Protein AF-A0A970C6T1-F1 (afdb_monomer)

Foldseek 3Di:
DDPPPDDQLADDPDPPQDCLVVLVCLLVVPALQSVCCLPPQQDPVLNVLSPPDDPPPPCVVVNSVSVRVSLSSQLQDFDPDDCVRCVVFPQDPVLVVVVVVDDSPDGCNNNSSSSVCSVCVPRDDDDDCLVVCQVVLVVLLVLLLDPPRDPVSVLVSLVVVLVVCLVVLLVLLQVVCCVVPVPDDSPHVLSVVLSVQLCCQQRDPPRVVVLSVPDDPPPDGVVVSVSVVSNVSSVVSSVVVVVQVVNDPPPPPPPPDDDDDDDDDDDDDDDDDDDPDDDDDPPPPDDDDPPLRLVLVLLVPDPDVLLSLLVQQFQLPSCQLVVCSHDPVNQVLLVVPDHSVRSNVVSVVVVVVLCCLPVPVLVVLVVQLVVLVVQLVVLCVVLVNSPPDPVVVVVLVVPQDPDLVVLVVVLVVDDPPDSVNSSSSNSSSVVSNVVSVVSSVVSVVVNCCVVVPSPPSGDDLVRSCSSNVHDSVVSVVSNVSSVVSSVVVVSVVVVVVVVCVVVVD

Sequence (505 aa):
MVRLNRTPTTFSLDPLMDVVPIARKLQSRGDAVSAYLHNKRLLPTTQVALSKWRDTGSGLGALSVSLVNALNEVICGPCIHQPSIFRDVALRPETRRLLERTDPQGPCDRLNRLLLEDAYPTELPREQLEVVTYVRDYERLREYLHPEVGDERRNEIRGAFWEQYRGAVADKLLAMFRNRFPDVSPDDPRIEVAAGWVQDRLFVEPRFGETVKKYTTEGKTFAGFIEYLLIGRCCDAVDEFASEPEICPIEVVSTSSRPSHNTGEAEVEGVEPEDLQAEPESSGEDAPESAAELLRLCLSNLRYPEERAVVELRYRAYVNPSLGLISEWTLDRVAHSASRAQLQEQYDADQQALRTLQEQEIPILETERQQAYACREAKQDALGIQGWSCRRISRLREFLPATIQEAEAELENAATTSKRRQELEFQIACIRYQKARNRLQVAREQLERYKQARFPWVRTQEEIASLLRMDQVTVSNRLKKALTAMRAWRVVETYRQAQNRLSGE

Radius of gyration: 32.31 Å; Cα contacts (8 Å, |Δi|>4): 379; chains: 1; bounding box: 67×76×92 Å

Nearest PDB structures (foldseek):
  5i6j-assembly1_A-2  TM=3.362E-01  e=3.568E+00  Homo sapiens
  7p3r-assembly1_C  TM=1.862E-01  e=2.656E+00  Vibrio cholerae O1 biovar El Tor str. N16961
  7a0g-assembly1_DDD  TM=1.939E-01  e=4.595E+00  Serratia marcescens
  6grj-assembly1_B  TM=2.083E-01  e=8.649E+00  Aeromonas hydrophila
  7p3r-assembly1_D  TM=1.321E-01  e=3.280E+00  Vibrio cholerae O1 biovar El Tor str. N16961

pLDDT: mean 77.84, std 18.25, range [23.84, 97.38]

Secondary structure (DSSP, 8-state):
-----PPP-S----TT--HHHHHHHHHHT-SHHHHHIIIIIS-HHHHHHHHH--SSSTTHHHHHHHHHHHHHHHHHSS----TTTSTTS---HHHHHHHHH--TTS--HHHHHHHHHHH-TTTS----THHHHHHHHHHHHHHHH-TT--HHHHHHHHHHHHHHHHHHHHHHHHHHHHHH-TT--TT-HHHHHHHHHHHHHHSSTTHHHHHHHH---SS--HHHHHHHHHHHHHHHHHHHHHH-TTS---------------------------------------S---HHHHHHHHHHT-SSHHHHHHHHHHBGGG--GGGT-S-HHHHHHHTTT--HHHHHHHHHHHHHHHHIIIIIIHHHHHHHHHHHHHHHHHHHHHTT-TT--HHHHHHHHHT--SSHHHHHHHHHHS-TT-HHHHHHHHHHHHHHHHHHHHHHHHHHHHHHHHHH-S-SSB--HHHHHHHHT--HHHHHHHHHHHHHHHHHHHHHHHHHHHHHHHHT-

Solvent-accessible surface area (backbone atoms only — not comparable to full-atom values): 29317 Å² total; per-residue (Å²): 135,81,82,75,83,72,76,76,74,50,70,70,95,44,97,84,56,55,55,63,63,46,50,52,45,43,61,67,35,84,46,59,51,31,38,44,40,48,76,75,57,46,50,69,68,46,50,53,46,50,71,70,58,55,98,78,70,69,66,48,71,64,45,46,56,43,47,43,52,36,53,31,50,46,18,72,34,71,58,72,87,41,75,87,46,49,65,88,42,74,70,48,74,66,50,51,57,47,57,76,69,53,58,78,89,48,93,22,29,66,58,31,37,48,53,50,28,43,70,30,66,90,41,38,83,70,80,70,67,64,61,64,52,38,55,53,51,51,52,50,52,52,50,57,68,35,88,87,57,50,69,70,60,41,50,52,54,41,50,54,50,46,68,71,43,47,63,64,46,44,55,51,33,47,55,54,44,30,77,76,40,78,84,62,54,94,84,38,67,65,44,58,54,39,42,51,52,41,41,63,64,50,63,30,86,71,44,30,61,52,52,58,70,66,61,66,82,80,83,60,49,65,64,62,53,48,52,57,52,48,52,57,40,40,50,54,36,52,52,50,57,76,70,38,72,85,82,55,80,73,76,74,77,74,86,81,77,84,81,88,77,87,85,83,92,77,93,80,84,90,79,83,95,79,81,90,69,80,79,78,83,76,84,72,87,83,77,71,81,50,75,67,55,56,46,52,55,41,48,70,69,46,92,43,71,66,26,34,34,46,47,50,54,26,39,43,78,80,35,51,59,88,77,63,63,52,50,69,71,43,49,63,52,22,50,85,71,45,46,71,66,55,59,37,52,54,48,53,52,53,53,47,53,51,47,45,44,65,73,46,51,47,57,51,32,50,50,51,26,52,53,27,44,54,51,27,48,55,38,38,57,76,68,67,42,90,84,61,55,70,70,58,57,46,52,57,57,73,68,51,59,99,41,68,67,56,41,50,57,51,41,72,74,35,57,91,88,37,70,67,31,54,52,40,54,28,46,48,26,48,52,51,23,51,52,30,47,51,52,38,47,52,53,49,52,50,51,43,33,62,68,69,34,86,52,73,46,24,50,50,56,60,56,45,11,61,39,64,76,47,54,47,68,58,43,52,53,32,39,53,50,36,54,51,52,38,51,54,48,51,55,52,49,54,48,49,55,52,49,39,63,74,68,75,106

Mean predicted aligned error: 19.73 Å

Structure (mmCIF, N/CA/C/O backbone):
data_AF-A0A970C6T1-F1
#
_entry.id   AF-A0A970C6T1-F1
#
loop_
_atom_site.group_PDB
_atom_site.id
_atom_site.type_symbol
_atom_site.label_atom_id
_atom_site.label_alt_id
_atom_site.label_comp_id
_atom_site.label_asym_id
_atom_site.label_entity_id
_atom_site.label_seq_id
_atom_site.pdbx_PDB_ins_code
_atom_site.Cartn_x
_atom_site.Cartn_y
_atom_site.Cartn_z
_atom_site.occupancy
_atom_site.B_iso_or_equiv
_atom_site.auth_seq_id
_atom_site.auth_comp_id
_atom_site.auth_asym_id
_atom_site.auth_atom_id
_atom_site.pdbx_PDB_model_num
ATOM 1 N N . MET A 1 1 ? -5.453 25.746 -17.548 1.00 28.97 1 MET A N 1
ATOM 2 C CA . MET A 1 1 ? -5.285 24.681 -18.563 1.00 28.97 1 MET A CA 1
ATOM 3 C C . MET A 1 1 ? -4.251 23.688 -18.041 1.00 28.97 1 MET A C 1
ATOM 5 O O . MET A 1 1 ? -3.061 23.855 -18.263 1.00 28.97 1 MET A O 1
ATOM 9 N N . VAL A 1 2 ? -4.691 22.719 -17.238 1.00 23.84 2 VAL A N 1
ATOM 10 C CA . VAL A 1 2 ? -3.815 21.666 -16.704 1.00 23.84 2 VAL A CA 1
ATOM 11 C C . VAL A 1 2 ? -3.689 20.602 -17.790 1.00 23.84 2 VAL A C 1
ATOM 13 O O . VAL A 1 2 ? -4.701 20.080 -18.255 1.00 23.84 2 VAL A O 1
ATOM 16 N N . ARG A 1 3 ? -2.464 20.324 -18.249 1.00 24.62 3 ARG A N 1
ATOM 17 C CA . ARG A 1 3 ? -2.196 19.193 -19.142 1.00 24.62 3 ARG A CA 1
ATOM 18 C C . ARG A 1 3 ? -2.484 17.917 -18.352 1.00 24.62 3 ARG A C 1
ATOM 20 O O . ARG A 1 3 ? -1.736 17.582 -17.442 1.00 24.62 3 ARG A O 1
ATOM 27 N N . LEU A 1 4 ? -3.593 17.253 -18.671 1.00 28.75 4 LEU A N 1
ATOM 28 C CA . LEU A 1 4 ? -3.896 15.915 -18.173 1.00 28.75 4 LEU A CA 1
ATOM 29 C C . LEU A 1 4 ? -2.742 14.995 -18.589 1.00 28.75 4 LEU A C 1
ATOM 31 O O . LEU A 1 4 ? -2.447 14.879 -19.781 1.00 28.75 4 LEU A O 1
ATOM 35 N N . ASN A 1 5 ? -2.083 14.368 -17.617 1.00 26.81 5 ASN A N 1
ATOM 36 C CA . ASN A 1 5 ? -1.165 13.265 -17.874 1.00 26.81 5 ASN A CA 1
ATOM 37 C C . ASN A 1 5 ? -1.981 12.119 -18.487 1.00 26.81 5 ASN A C 1
ATOM 39 O O . ASN A 1 5 ? -2.594 11.336 -17.768 1.00 26.81 5 ASN A O 1
ATOM 43 N N . ARG A 1 6 ? -2.031 12.053 -19.823 1.00 37.84 6 ARG A N 1
ATOM 44 C CA . ARG A 1 6 ? -2.511 10.874 -20.549 1.00 37.84 6 ARG A CA 1
ATOM 45 C C . ARG A 1 6 ? -1.595 9.711 -20.163 1.00 37.84 6 ARG A C 1
ATOM 47 O O . ARG A 1 6 ? -0.381 9.815 -20.344 1.00 37.84 6 ARG A O 1
ATOM 54 N N . THR A 1 7 ? -2.143 8.626 -19.621 1.00 45.03 7 THR A N 1
ATOM 55 C CA . THR A 1 7 ? -1.422 7.348 -19.594 1.00 45.03 7 THR A CA 1
ATOM 56 C C . THR A 1 7 ? -1.056 6.977 -21.035 1.00 45.03 7 THR A C 1
ATOM 58 O O . THR A 1 7 ? -1.815 7.295 -21.956 1.00 45.03 7 THR A O 1
ATOM 61 N N . PRO A 1 8 ? 0.123 6.388 -21.280 1.00 51.81 8 PRO A N 1
ATOM 62 C CA . PRO A 1 8 ? 0.581 6.168 -22.641 1.00 51.81 8 PRO A CA 1
ATOM 63 C C . PRO A 1 8 ? -0.327 5.149 -23.342 1.00 51.81 8 PRO A C 1
ATOM 65 O O . PRO A 1 8 ? -0.350 3.986 -22.965 1.00 51.81 8 PRO A O 1
ATOM 68 N N . THR A 1 9 ? -1.013 5.562 -24.412 1.00 65.00 9 THR A N 1
ATOM 69 C CA . THR A 1 9 ? -1.684 4.667 -25.380 1.00 65.00 9 THR A CA 1
ATOM 70 C C . THR A 1 9 ? -0.694 3.782 -26.148 1.00 65.00 9 THR A C 1
ATOM 72 O O . THR A 1 9 ? -1.090 2.966 -26.973 1.00 65.00 9 THR A O 1
ATOM 75 N N . THR A 1 10 ? 0.603 3.934 -25.878 1.00 75.62 10 THR A N 1
ATOM 76 C CA . THR A 1 10 ? 1.727 3.340 -26.592 1.00 75.62 10 THR A CA 1
ATOM 77 C C . THR A 1 10 ? 2.222 2.060 -25.915 1.00 75.62 10 THR A C 1
ATOM 79 O O . THR A 1 10 ? 2.231 1.929 -24.694 1.00 75.62 10 THR A O 1
ATOM 82 N N . PHE A 1 11 ? 2.650 1.090 -26.720 1.00 78.00 11 PHE A N 1
ATOM 83 C CA . PHE A 1 11 ? 3.436 -0.054 -26.276 1.00 78.00 11 PHE A CA 1
ATOM 84 C C . PHE A 1 11 ? 4.785 0.406 -25.713 1.00 78.00 11 PHE A C 1
ATOM 86 O O . PHE A 1 11 ? 5.444 1.291 -26.265 1.00 78.00 11 PHE A O 1
ATOM 93 N N . SER A 1 12 ? 5.223 -0.238 -24.638 1.00 72.81 12 SER A N 1
ATOM 94 C CA . SER A 1 12 ? 6.595 -0.167 -24.143 1.00 72.81 12 SER A CA 1
ATOM 95 C C . SER A 1 12 ? 7.295 -1.501 -24.407 1.00 72.81 12 SER A C 1
ATOM 97 O O . SER A 1 12 ? 6.645 -2.525 -24.602 1.00 72.81 12 SER A O 1
ATOM 99 N N . LEU A 1 13 ? 8.630 -1.501 -24.398 1.00 62.53 13 LEU A N 1
ATOM 100 C CA . LEU A 1 13 ? 9.453 -2.720 -24.423 1.00 62.53 13 LEU A CA 1
ATOM 101 C C . LEU A 1 13 ? 9.416 -3.434 -23.060 1.00 62.53 13 LEU A C 1
ATOM 103 O O . LEU A 1 13 ? 10.451 -3.647 -22.429 1.00 62.53 13 LEU A O 1
ATOM 107 N N . ASP A 1 14 ? 8.216 -3.706 -22.560 1.00 53.69 14 ASP A N 1
ATOM 108 C CA . ASP A 1 14 ? 7.999 -4.429 -21.313 1.00 53.69 14 ASP A CA 1
ATOM 109 C C . ASP A 1 14 ? 8.624 -5.838 -21.411 1.00 53.69 14 ASP A C 1
ATOM 111 O O . ASP A 1 14 ? 8.485 -6.473 -22.459 1.00 53.69 14 ASP A O 1
ATOM 115 N N . PRO A 1 15 ? 9.290 -6.365 -20.363 1.00 41.44 15 PRO A N 1
ATOM 116 C CA . PRO A 1 15 ? 9.735 -7.763 -20.316 1.00 41.44 15 PRO A CA 1
ATOM 117 C C . PRO A 1 15 ? 8.623 -8.808 -20.542 1.00 41.44 15 PRO A C 1
ATOM 119 O O . PRO A 1 15 ? 8.944 -9.968 -20.784 1.00 41.44 15 PRO A O 1
ATOM 122 N N . LEU A 1 16 ? 7.343 -8.427 -20.483 1.00 43.28 16 LEU A N 1
ATOM 123 C CA . LEU A 1 16 ? 6.201 -9.287 -20.815 1.00 43.28 16 LEU A CA 1
ATOM 124 C C . LEU A 1 16 ? 5.776 -9.234 -22.298 1.00 43.28 16 LEU A C 1
ATOM 126 O O . LEU A 1 16 ? 4.942 -10.037 -22.716 1.00 43.28 16 LEU A O 1
ATOM 130 N N . MET A 1 17 ? 6.301 -8.297 -23.096 1.00 61.94 17 MET A N 1
ATOM 131 C CA . MET A 1 17 ? 5.952 -8.154 -24.514 1.00 61.94 17 MET A CA 1
ATOM 132 C C . MET A 1 17 ? 6.876 -9.014 -25.386 1.00 61.94 17 MET A C 1
ATOM 134 O O . MET A 1 17 ? 7.984 -8.601 -25.736 1.00 61.94 17 MET A O 1
ATOM 138 N N . ASP A 1 18 ? 6.410 -10.202 -25.776 1.00 71.69 18 ASP A N 1
ATOM 139 C CA . ASP A 1 18 ? 7.122 -11.043 -26.741 1.00 71.69 18 ASP A CA 1
ATOM 140 C C . ASP A 1 18 ? 6.928 -10.512 -28.173 1.00 71.69 18 ASP A C 1
ATOM 142 O O . ASP A 1 18 ? 5.854 -10.592 -28.770 1.00 71.69 18 ASP A O 1
ATOM 146 N N . VAL A 1 19 ? 7.993 -9.942 -28.737 1.00 79.56 19 VAL A N 1
ATOM 147 C CA . VAL A 1 19 ? 7.985 -9.357 -30.086 1.00 79.56 19 VAL A CA 1
ATOM 148 C C . VAL A 1 19 ? 8.113 -10.395 -31.204 1.00 79.56 19 VAL A C 1
ATOM 150 O O . VAL A 1 19 ? 7.857 -10.070 -32.366 1.00 79.56 19 VAL A O 1
ATOM 153 N N . VAL A 1 20 ? 8.527 -11.626 -30.897 1.00 86.31 20 VAL A N 1
ATOM 154 C CA . VAL A 1 20 ? 8.820 -12.648 -31.913 1.00 86.31 20 VAL A CA 1
ATOM 155 C C . VAL A 1 20 ? 7.545 -13.089 -32.649 1.00 86.31 20 VAL A C 1
ATOM 157 O O . VAL A 1 20 ? 7.535 -13.061 -33.885 1.00 86.31 20 VAL A O 1
ATOM 160 N N . PRO A 1 21 ? 6.434 -13.423 -31.963 1.00 87.56 21 PRO A N 1
ATOM 161 C CA . PRO A 1 21 ? 5.185 -13.804 -32.618 1.00 87.56 21 PRO A CA 1
ATOM 162 C C . PRO A 1 21 ? 4.622 -12.726 -33.555 1.00 87.56 21 PRO A C 1
ATOM 164 O O . PRO A 1 21 ? 4.237 -13.023 -34.690 1.00 87.56 21 PRO A O 1
ATOM 167 N N . ILE A 1 22 ? 4.622 -11.459 -33.124 1.00 88.94 22 ILE A N 1
ATOM 168 C CA . ILE A 1 22 ? 4.122 -10.351 -33.947 1.00 88.94 22 ILE A CA 1
ATOM 169 C C . ILE A 1 22 ? 5.049 -10.054 -35.130 1.00 88.94 22 ILE A C 1
ATOM 171 O O . ILE A 1 22 ? 4.564 -9.796 -36.234 1.00 88.94 22 ILE A O 1
ATOM 175 N N . ALA A 1 23 ? 6.370 -10.160 -34.949 1.00 90.44 23 ALA A N 1
ATOM 176 C CA . ALA A 1 23 ? 7.324 -10.022 -36.044 1.00 90.44 23 ALA A CA 1
ATOM 177 C C . ALA A 1 23 ? 7.071 -11.073 -37.137 1.00 90.44 23 ALA A C 1
ATOM 179 O O . ALA A 1 23 ? 7.013 -10.714 -38.313 1.00 90.44 23 ALA A O 1
ATOM 180 N N . ARG A 1 24 ? 6.815 -12.339 -36.770 1.00 90.62 24 ARG A N 1
ATOM 181 C CA . ARG A 1 24 ? 6.466 -13.409 -37.729 1.00 90.62 24 ARG A CA 1
ATOM 182 C C . ARG A 1 24 ? 5.168 -13.128 -38.480 1.00 90.62 24 ARG A C 1
ATOM 184 O O . ARG A 1 24 ? 5.115 -13.301 -39.700 1.00 90.62 24 ARG A O 1
ATOM 191 N N . LYS A 1 25 ? 4.116 -12.681 -37.787 1.00 91.19 25 LYS A N 1
ATOM 192 C CA . LYS A 1 25 ? 2.837 -12.337 -38.434 1.00 91.19 25 LYS A CA 1
ATOM 193 C C . LYS A 1 25 ? 2.997 -11.188 -39.431 1.00 91.19 25 LYS A C 1
ATOM 195 O O . LYS A 1 25 ? 2.577 -11.303 -40.582 1.00 91.19 25 LYS A O 1
ATOM 200 N N . LEU A 1 26 ? 3.692 -10.122 -39.038 1.00 92.62 26 LEU A N 1
ATOM 201 C CA . LEU A 1 26 ? 3.938 -8.973 -39.913 1.00 92.62 26 LEU A CA 1
ATOM 202 C C . LEU A 1 26 ? 4.887 -9.300 -41.074 1.00 92.62 26 LEU A C 1
ATOM 204 O O . LEU A 1 26 ? 4.717 -8.762 -42.167 1.00 92.62 26 LEU A O 1
ATOM 208 N N . GLN A 1 27 ? 5.858 -10.193 -40.869 1.00 91.88 27 GLN A N 1
ATOM 209 C CA . GLN A 1 27 ? 6.765 -10.658 -41.920 1.00 91.88 27 GLN A CA 1
ATOM 210 C C . GLN A 1 27 ? 6.046 -11.559 -42.938 1.00 91.88 27 GLN A C 1
ATOM 212 O O . GLN A 1 27 ? 6.225 -11.373 -44.141 1.00 91.88 27 GLN A O 1
ATOM 217 N N . SER A 1 28 ? 5.216 -12.500 -42.472 1.00 90.56 28 SER A N 1
ATOM 218 C CA . SER A 1 28 ? 4.480 -13.448 -43.326 1.00 90.56 28 SER A CA 1
ATOM 219 C C . SER A 1 28 ? 3.300 -12.820 -44.065 1.00 90.56 28 SER A C 1
ATOM 221 O O . SER A 1 28 ? 2.978 -13.261 -45.167 1.00 90.56 28 SER A O 1
ATOM 223 N N . ARG A 1 29 ? 2.676 -11.778 -43.492 1.00 93.62 29 ARG A N 1
ATOM 224 C CA . ARG A 1 29 ? 1.531 -11.052 -44.078 1.00 93.62 29 ARG A CA 1
ATOM 225 C C . ARG A 1 29 ? 0.354 -11.978 -44.419 1.00 93.62 29 ARG A C 1
ATOM 227 O O . ARG A 1 29 ? -0.343 -11.748 -45.403 1.00 93.62 29 ARG A O 1
ATOM 234 N N . GLY A 1 30 ? 0.167 -13.034 -43.625 1.00 88.12 30 GLY A N 1
ATOM 235 C CA . GLY A 1 30 ? -0.823 -14.082 -43.891 1.00 88.12 30 GLY A CA 1
ATOM 236 C C . GLY A 1 30 ? -2.279 -13.628 -43.749 1.00 88.12 30 GLY A C 1
ATOM 237 O O . GLY A 1 30 ? -3.158 -14.219 -44.367 1.00 88.12 30 GLY A O 1
ATOM 238 N N . ASP A 1 31 ? -2.533 -12.572 -42.975 1.00 92.62 31 ASP A N 1
ATOM 239 C CA . ASP A 1 31 ? -3.858 -11.984 -42.770 1.00 92.62 31 ASP A CA 1
ATOM 240 C C . ASP A 1 31 ? -3.948 -10.534 -43.288 1.00 92.62 31 ASP A C 1
ATOM 242 O O . ASP A 1 31 ? -2.940 -9.840 -43.473 1.00 92.62 31 ASP A O 1
ATOM 246 N N . ALA A 1 32 ? -5.181 -10.068 -43.519 1.00 93.81 32 ALA A N 1
ATOM 247 C CA . ALA A 1 32 ? -5.460 -8.758 -44.108 1.00 93.81 32 ALA A CA 1
ATOM 248 C C . ALA A 1 32 ? -4.930 -7.585 -43.263 1.00 93.81 32 ALA A C 1
ATOM 250 O O . ALA A 1 32 ? -4.465 -6.588 -43.827 1.00 93.81 32 ALA A O 1
ATOM 251 N N . VAL A 1 33 ? -4.947 -7.704 -41.930 1.00 95.12 33 VAL A N 1
ATOM 252 C CA . VAL A 1 33 ? -4.450 -6.667 -41.014 1.00 95.12 33 VAL A CA 1
ATOM 253 C C . VAL A 1 33 ? -2.927 -6.601 -41.079 1.00 95.12 33 VAL A C 1
ATOM 255 O O . VAL A 1 33 ? -2.375 -5.520 -41.285 1.00 95.12 33 VAL A O 1
ATOM 258 N N . SER A 1 34 ? -2.238 -7.741 -41.004 1.00 95.00 34 SER A N 1
ATOM 259 C CA . SER A 1 34 ? -0.776 -7.811 -41.109 1.00 95.00 34 SER A CA 1
ATOM 260 C C . SER A 1 34 ? -0.273 -7.313 -42.460 1.00 95.00 34 SER A C 1
ATOM 262 O O . SER A 1 34 ? 0.695 -6.550 -42.517 1.00 95.00 34 SER A O 1
ATOM 264 N N . ALA A 1 35 ? -0.949 -7.672 -43.555 1.00 94.38 35 ALA A N 1
ATOM 265 C CA . ALA A 1 35 ? -0.628 -7.165 -44.886 1.00 94.38 35 ALA A CA 1
ATOM 266 C C . ALA A 1 35 ? -0.823 -5.643 -44.982 1.00 94.38 35 ALA A C 1
ATOM 268 O O . ALA A 1 35 ? 0.021 -4.942 -45.548 1.00 94.38 35 ALA A O 1
ATOM 269 N N . TYR A 1 36 ? -1.908 -5.113 -44.415 1.00 94.94 36 TYR A N 1
ATOM 270 C CA . TYR A 1 36 ? -2.159 -3.675 -44.381 1.00 94.94 36 TYR A CA 1
ATOM 271 C C . TYR A 1 36 ? -1.112 -2.924 -43.560 1.00 94.94 36 TYR A C 1
ATOM 273 O O . TYR A 1 36 ? -0.524 -1.959 -44.054 1.00 94.94 36 TYR A O 1
ATOM 281 N N . LEU A 1 37 ? -0.849 -3.376 -42.333 1.00 94.25 37 LEU A N 1
ATOM 282 C CA . LEU A 1 37 ? 0.128 -2.748 -41.455 1.00 94.25 37 LEU A CA 1
ATOM 283 C C . LEU A 1 37 ? 1.504 -2.752 -42.109 1.00 94.25 37 LEU A C 1
ATOM 285 O O . LEU A 1 37 ? 2.101 -1.686 -42.261 1.00 94.25 37 LEU A O 1
ATOM 289 N N . HIS A 1 38 ? 1.956 -3.910 -42.595 1.00 93.62 38 HIS A N 1
ATOM 290 C CA . HIS A 1 38 ? 3.253 -4.032 -43.247 1.00 93.62 38 HIS A CA 1
ATOM 291 C C . HIS A 1 38 ? 3.379 -3.111 -44.466 1.00 93.62 38 HIS A C 1
ATOM 293 O O . HIS A 1 38 ? 4.382 -2.419 -44.605 1.00 93.62 38 HIS A O 1
ATOM 299 N N . ASN A 1 39 ? 2.386 -3.085 -45.358 1.00 91.06 39 ASN A N 1
ATOM 300 C CA . ASN A 1 39 ? 2.517 -2.390 -46.643 1.00 91.06 39 ASN A CA 1
ATOM 301 C C . ASN A 1 39 ? 2.178 -0.895 -46.586 1.00 91.06 39 ASN A C 1
ATOM 303 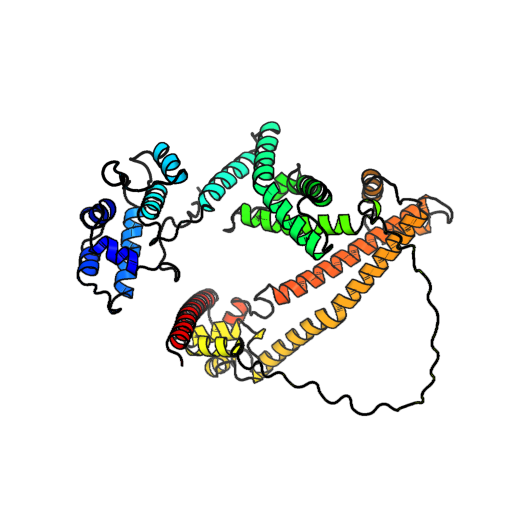O O . ASN A 1 39 ? 2.624 -0.144 -47.454 1.00 91.06 39 ASN A O 1
ATOM 307 N N . LYS A 1 40 ? 1.334 -0.465 -45.641 1.00 90.00 40 LYS A N 1
ATOM 308 C CA . LYS A 1 40 ? 0.752 0.889 -45.634 1.00 90.00 40 LYS A CA 1
ATOM 309 C C . LYS A 1 40 ? 1.037 1.693 -44.374 1.00 90.00 40 LYS A C 1
ATOM 311 O O . LYS A 1 40 ? 0.863 2.908 -44.420 1.00 90.00 40 LYS A O 1
ATOM 316 N N . ARG A 1 41 ? 1.422 1.057 -43.264 1.00 89.88 41 ARG A N 1
ATOM 317 C CA . ARG A 1 41 ? 1.575 1.743 -41.970 1.00 89.88 41 ARG A CA 1
ATOM 318 C C . ARG A 1 41 ? 2.977 1.644 -41.373 1.00 89.88 41 ARG A C 1
ATOM 320 O O . ARG A 1 41 ? 3.397 2.596 -40.730 1.00 89.88 41 ARG A O 1
ATOM 327 N N . LEU A 1 42 ? 3.714 0.556 -41.600 1.00 89.94 42 LEU A N 1
ATOM 328 C CA . LEU A 1 42 ? 5.096 0.438 -41.130 1.00 89.94 42 LEU A CA 1
ATOM 329 C C . LEU A 1 42 ? 6.050 1.298 -41.967 1.00 89.94 42 LEU A C 1
ATOM 331 O O . LEU A 1 42 ? 5.996 1.284 -43.198 1.00 89.94 42 LEU A O 1
ATOM 335 N N . LEU A 1 43 ? 6.983 1.971 -41.291 1.00 84.88 43 LEU A N 1
ATOM 336 C CA . LEU A 1 43 ? 8.098 2.686 -41.914 1.00 84.88 43 LEU A CA 1
ATOM 337 C C . LEU A 1 43 ? 8.953 1.750 -42.794 1.00 84.88 43 LEU A C 1
ATOM 339 O O . LEU A 1 43 ? 9.168 0.590 -42.421 1.00 84.88 43 LEU A O 1
ATOM 343 N N . PRO A 1 44 ? 9.544 2.249 -43.898 1.00 86.62 44 PRO A N 1
ATOM 344 C CA . PRO A 1 44 ? 10.429 1.451 -44.753 1.00 86.62 44 PRO A CA 1
ATOM 345 C C . PRO A 1 44 ? 11.606 0.819 -43.999 1.00 86.62 44 PRO A C 1
ATOM 347 O O . PRO A 1 44 ? 12.002 -0.308 -44.282 1.00 86.62 44 PRO A O 1
ATOM 350 N N . THR A 1 45 ? 12.145 1.517 -42.998 1.00 84.19 45 THR A N 1
ATOM 351 C CA . THR A 1 45 ? 13.231 1.023 -42.139 1.00 84.19 45 THR A CA 1
ATOM 352 C C . THR A 1 45 ? 12.814 -0.215 -41.343 1.00 84.19 45 THR A C 1
ATOM 354 O O . THR A 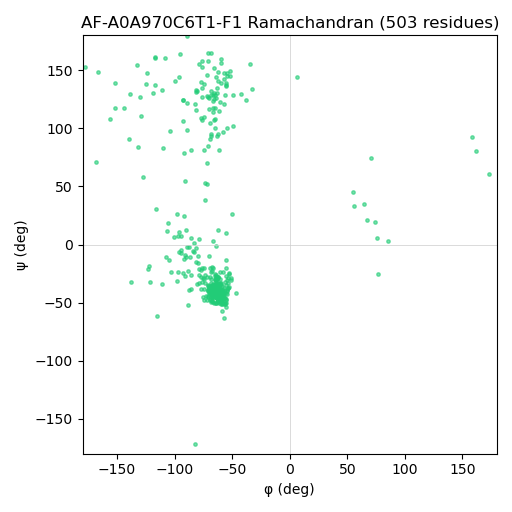1 45 ? 13.549 -1.202 -41.322 1.00 84.19 45 THR A O 1
ATOM 357 N N . THR A 1 46 ? 11.613 -0.208 -40.759 1.00 87.06 46 THR A N 1
ATOM 358 C CA . THR A 1 46 ? 11.048 -1.349 -40.023 1.00 87.06 46 THR A CA 1
ATOM 359 C C . THR A 1 46 ? 10.714 -2.512 -40.957 1.00 87.06 46 THR A C 1
ATOM 361 O O . THR A 1 46 ? 10.981 -3.659 -40.610 1.00 87.06 46 THR A O 1
ATOM 364 N N . GLN A 1 47 ? 10.215 -2.245 -42.169 1.00 90.50 47 GLN A N 1
ATOM 365 C CA . GLN A 1 47 ? 9.977 -3.290 -43.179 1.00 90.50 47 GLN A CA 1
ATOM 366 C C . GLN A 1 47 ? 11.281 -3.986 -43.600 1.00 90.50 47 GLN A C 1
ATOM 368 O O . GLN A 1 47 ? 11.341 -5.213 -43.689 1.00 90.50 47 GLN A O 1
ATOM 373 N N . VAL A 1 48 ? 12.355 -3.217 -43.812 1.00 87.88 48 VAL A N 1
ATOM 374 C CA . VAL A 1 48 ? 13.679 -3.773 -44.125 1.00 87.88 48 VAL A CA 1
ATOM 375 C C . VAL A 1 48 ? 14.212 -4.590 -42.948 1.00 87.88 48 VAL A C 1
ATOM 377 O O . VAL A 1 48 ? 14.712 -5.694 -43.167 1.00 87.88 48 VAL A O 1
ATOM 380 N N . ALA A 1 49 ? 14.073 -4.101 -41.714 1.00 86.38 49 ALA A N 1
ATOM 381 C CA . ALA A 1 49 ? 14.462 -4.849 -40.520 1.00 86.38 49 ALA A CA 1
ATOM 382 C C . ALA A 1 49 ? 13.695 -6.180 -40.399 1.00 86.38 49 ALA A C 1
ATOM 384 O O . ALA A 1 49 ? 14.324 -7.218 -40.201 1.00 86.38 49 ALA A O 1
ATOM 385 N N . LEU A 1 50 ? 12.374 -6.174 -40.620 1.00 88.75 50 LEU A N 1
ATOM 386 C CA . LEU A 1 50 ? 11.538 -7.380 -40.644 1.00 88.75 50 LEU A CA 1
ATOM 387 C C . LEU A 1 50 ? 11.957 -8.353 -41.753 1.00 88.75 50 LEU A C 1
ATOM 389 O O . LEU A 1 50 ? 12.006 -9.553 -41.521 1.00 88.75 50 LEU A O 1
ATOM 393 N N . SER A 1 51 ? 12.309 -7.867 -42.946 1.00 87.56 51 SER A N 1
ATOM 394 C CA . SER A 1 51 ? 12.748 -8.733 -44.057 1.00 87.56 51 SER A CA 1
ATOM 395 C C . SER A 1 51 ? 14.104 -9.411 -43.821 1.00 87.56 51 SER A C 1
ATOM 397 O O . SER A 1 51 ? 14.344 -10.507 -44.322 1.00 87.56 51 SER A O 1
ATOM 399 N N . LYS A 1 52 ? 14.996 -8.764 -43.061 1.00 84.75 52 LYS A N 1
ATOM 400 C CA . LYS A 1 52 ? 16.352 -9.256 -42.766 1.00 84.75 52 LYS A CA 1
ATOM 401 C C . LYS A 1 52 ? 16.412 -10.140 -41.529 1.00 84.75 52 LYS A C 1
ATOM 403 O O . LYS A 1 52 ? 17.357 -10.913 -41.383 1.00 84.75 52 LYS A O 1
ATOM 408 N N . TRP A 1 53 ? 15.440 -9.998 -40.638 1.00 86.56 53 TRP A N 1
ATOM 409 C CA . TRP A 1 53 ? 15.364 -10.781 -39.422 1.00 86.56 53 TRP A CA 1
ATOM 410 C C . TRP A 1 53 ? 15.147 -12.262 -39.738 1.00 86.56 53 TRP A C 1
ATOM 412 O O . TRP A 1 53 ? 14.257 -12.641 -40.502 1.00 86.56 53 TRP A O 1
ATOM 422 N N . ARG A 1 54 ? 15.997 -13.096 -39.139 1.00 77.88 54 ARG A N 1
ATOM 423 C CA . ARG A 1 54 ? 15.865 -14.549 -39.108 1.00 77.88 54 ARG A CA 1
ATOM 424 C C . ARG A 1 54 ? 15.695 -14.935 -37.647 1.00 77.88 54 ARG A C 1
ATOM 426 O O . ARG A 1 54 ? 16.415 -14.406 -36.806 1.00 77.88 54 ARG A O 1
ATOM 433 N N . ASP A 1 55 ? 14.776 -15.852 -37.369 1.00 66.94 55 ASP A N 1
ATOM 434 C CA . ASP A 1 55 ? 14.347 -16.336 -36.042 1.00 66.94 55 ASP A CA 1
ATOM 435 C C . ASP A 1 55 ? 15.464 -16.892 -35.117 1.00 66.94 55 ASP A C 1
ATOM 437 O O . ASP A 1 55 ? 15.199 -17.469 -34.070 1.00 66.94 55 ASP A O 1
ATOM 441 N N . THR A 1 56 ? 16.737 -16.723 -35.476 1.00 62.53 56 THR A N 1
ATOM 442 C CA . THR A 1 56 ? 17.932 -17.278 -34.833 1.00 62.53 56 THR A CA 1
ATOM 443 C C . THR A 1 56 ? 18.548 -16.350 -33.770 1.00 62.53 56 THR A C 1
ATOM 445 O O . THR A 1 56 ? 19.750 -16.404 -33.522 1.00 62.53 56 THR A O 1
ATOM 448 N N . GLY A 1 57 ? 17.765 -15.446 -33.169 1.00 57.22 57 GLY A N 1
ATOM 449 C CA . GLY A 1 57 ? 18.147 -14.633 -31.997 1.00 57.22 57 GLY A CA 1
ATOM 450 C C . GLY A 1 57 ? 19.082 -13.432 -32.234 1.00 57.22 57 GLY A C 1
ATOM 451 O O . GLY A 1 57 ? 19.019 -12.454 -31.487 1.00 57.22 57 GLY A O 1
ATOM 452 N N . SER A 1 58 ? 19.907 -13.429 -33.286 1.00 58.25 58 SER A N 1
ATOM 453 C CA . SER A 1 58 ? 20.763 -12.277 -33.621 1.00 58.25 58 SER A CA 1
ATOM 454 C C . SER A 1 58 ? 19.938 -11.105 -34.178 1.00 58.25 58 SER A C 1
ATOM 456 O O . SER A 1 58 ? 19.155 -11.268 -35.111 1.00 58.25 58 SER A O 1
ATOM 458 N N . GLY A 1 59 ? 20.097 -9.907 -33.603 1.00 66.44 59 GLY A N 1
ATOM 459 C CA . GLY A 1 59 ? 19.414 -8.684 -34.054 1.00 66.44 59 GLY A CA 1
ATOM 460 C C . GLY A 1 59 ? 18.006 -8.454 -33.488 1.00 66.44 59 GLY A C 1
ATOM 461 O O . GLY A 1 59 ? 17.387 -7.443 -33.827 1.00 66.44 59 GLY A O 1
ATOM 462 N N . LEU A 1 60 ? 17.521 -9.327 -32.594 1.00 75.81 60 LEU A N 1
ATOM 463 C CA . LEU A 1 60 ? 16.183 -9.211 -32.005 1.00 75.81 60 LEU A CA 1
ATOM 464 C C . LEU A 1 60 ? 15.986 -7.873 -31.281 1.00 75.81 60 LEU A C 1
ATOM 466 O O . LEU A 1 60 ? 15.014 -7.189 -31.555 1.00 75.81 60 LEU A O 1
ATOM 470 N N . GLY A 1 61 ? 16.942 -7.431 -30.455 1.00 75.12 61 GLY A N 1
ATOM 471 C CA . GLY A 1 61 ? 16.805 -6.178 -29.697 1.00 75.12 61 GLY A CA 1
ATOM 472 C C . GLY A 1 61 ? 16.606 -4.927 -30.568 1.00 75.12 61 GLY A C 1
ATOM 473 O O . GLY A 1 61 ? 15.778 -4.076 -30.250 1.00 75.12 61 GLY A O 1
ATOM 474 N N . ALA A 1 62 ? 17.314 -4.824 -31.699 1.00 76.94 62 ALA A N 1
ATOM 475 C CA . ALA A 1 62 ? 17.155 -3.702 -32.628 1.00 76.94 62 ALA A CA 1
ATOM 476 C C . ALA A 1 62 ? 15.812 -3.759 -33.379 1.00 76.94 62 ALA A C 1
ATOM 478 O O . ALA A 1 62 ? 15.185 -2.720 -33.619 1.00 76.94 62 ALA A O 1
ATOM 479 N N . LEU A 1 63 ? 15.350 -4.970 -33.712 1.00 83.50 63 LEU A N 1
ATOM 480 C CA . LEU A 1 63 ? 14.029 -5.182 -34.295 1.00 83.50 63 LEU A CA 1
ATOM 481 C C . LEU A 1 63 ? 12.918 -4.841 -33.296 1.00 83.50 63 LEU A C 1
ATOM 483 O O . LEU A 1 63 ? 11.990 -4.136 -33.679 1.00 83.50 63 LEU A O 1
ATOM 487 N N . SER A 1 64 ? 13.029 -5.262 -32.031 1.00 82.62 64 SER A N 1
ATOM 488 C CA . SER A 1 64 ? 12.049 -4.975 -30.977 1.00 82.62 64 SER A CA 1
ATOM 489 C C . SER A 1 64 ? 11.810 -3.476 -30.840 1.00 82.62 64 SER A C 1
ATOM 491 O O . SER A 1 64 ? 10.669 -3.024 -30.885 1.00 82.62 64 SER A O 1
ATOM 493 N N . VAL A 1 65 ? 12.889 -2.691 -30.732 1.00 79.62 65 VAL A N 1
ATOM 494 C CA . VAL A 1 65 ? 12.810 -1.225 -30.627 1.00 79.62 65 VAL A CA 1
ATOM 495 C C . VAL A 1 65 ? 12.130 -0.631 -31.860 1.00 79.62 65 VAL A C 1
ATOM 497 O O . VAL A 1 65 ? 11.222 0.189 -31.736 1.00 79.62 65 VAL A O 1
ATOM 500 N N . SER A 1 66 ? 12.536 -1.069 -33.053 1.00 84.06 66 SER A N 1
ATOM 501 C CA . SER A 1 66 ? 11.982 -0.567 -34.316 1.00 84.06 66 SER A CA 1
ATOM 502 C C . SER A 1 66 ? 10.501 -0.914 -34.479 1.00 84.06 66 SER A C 1
ATOM 504 O O . SER A 1 66 ? 9.731 -0.115 -35.011 1.00 84.06 66 SER A O 1
ATOM 506 N N . LEU A 1 67 ? 10.093 -2.093 -34.011 1.00 87.56 67 LEU A N 1
ATOM 507 C CA . LEU A 1 67 ? 8.725 -2.576 -34.114 1.00 87.56 67 LEU A CA 1
ATOM 508 C C . LEU A 1 67 ? 7.801 -1.884 -33.113 1.00 87.56 67 LEU A C 1
ATOM 510 O O . LEU A 1 67 ? 6.738 -1.417 -33.507 1.00 87.56 67 LEU A O 1
ATOM 514 N N . VAL A 1 68 ? 8.223 -1.750 -31.853 1.00 86.81 68 VAL A N 1
ATOM 515 C CA . VAL A 1 68 ? 7.462 -1.015 -30.830 1.00 86.81 68 VAL A CA 1
ATOM 516 C C . VAL A 1 68 ? 7.262 0.438 -31.251 1.00 86.81 68 VAL A C 1
ATOM 518 O O . VAL A 1 68 ? 6.140 0.939 -31.200 1.00 86.81 68 VAL A O 1
ATOM 521 N N . ASN A 1 69 ? 8.312 1.098 -31.748 1.00 83.88 69 ASN A N 1
ATOM 522 C CA . ASN A 1 69 ? 8.196 2.464 -32.256 1.00 83.88 69 ASN A CA 1
ATOM 523 C C . ASN A 1 69 ? 7.210 2.552 -33.425 1.00 83.88 69 ASN A C 1
ATOM 525 O O . ASN A 1 69 ? 6.335 3.413 -33.413 1.00 83.88 69 ASN A O 1
ATOM 529 N N . ALA A 1 70 ? 7.291 1.631 -34.388 1.00 88.12 70 ALA A N 1
ATOM 530 C CA . ALA A 1 70 ? 6.374 1.628 -35.521 1.00 88.12 70 ALA A CA 1
ATOM 531 C C . ALA A 1 70 ? 4.918 1.380 -35.092 1.00 88.12 70 ALA A C 1
ATOM 533 O O . ALA A 1 70 ? 4.024 2.079 -35.554 1.00 88.12 70 ALA A O 1
ATOM 534 N N . LEU A 1 71 ? 4.657 0.445 -34.172 1.00 90.75 71 LEU A N 1
ATOM 535 C CA . LEU A 1 71 ? 3.309 0.212 -33.637 1.00 90.75 71 LEU A CA 1
ATOM 536 C C . LEU A 1 71 ? 2.770 1.439 -32.891 1.00 90.75 71 LEU A C 1
ATOM 538 O O . LEU A 1 71 ? 1.592 1.765 -33.016 1.00 90.75 71 LEU A O 1
ATOM 542 N N . ASN A 1 72 ? 3.628 2.155 -32.167 1.00 89.88 72 ASN A N 1
ATOM 543 C CA . ASN A 1 72 ? 3.260 3.398 -31.493 1.00 89.88 72 ASN A CA 1
ATOM 544 C C . ASN A 1 72 ? 2.934 4.527 -32.471 1.00 89.88 72 ASN A C 1
ATOM 546 O O . ASN A 1 72 ? 2.019 5.308 -32.215 1.00 89.88 72 ASN A O 1
ATOM 550 N N . GLU A 1 73 ? 3.623 4.596 -33.608 1.00 88.50 73 GLU A N 1
ATOM 551 C CA . GLU A 1 73 ? 3.254 5.510 -34.690 1.00 88.50 73 GLU A CA 1
ATOM 552 C C . GLU A 1 73 ? 1.908 5.139 -35.318 1.00 88.50 73 GLU A C 1
ATOM 554 O O . GLU A 1 73 ? 1.101 6.026 -35.592 1.00 88.50 73 GLU A O 1
ATOM 559 N N . VAL A 1 74 ? 1.625 3.843 -35.493 1.00 90.75 74 VAL A N 1
ATOM 560 C CA . VAL A 1 74 ? 0.307 3.381 -35.959 1.00 90.75 74 VAL A CA 1
ATOM 561 C C . VAL A 1 74 ? -0.791 3.786 -34.979 1.00 90.75 74 VAL A C 1
ATOM 563 O O . VAL A 1 74 ? -1.839 4.268 -35.406 1.00 90.75 74 VAL A O 1
ATOM 566 N N . ILE A 1 75 ? -0.545 3.638 -33.676 1.00 90.12 75 ILE A N 1
ATOM 567 C CA . ILE A 1 75 ? -1.469 4.065 -32.622 1.00 90.12 75 ILE A CA 1
ATOM 568 C C . ILE A 1 75 ? -1.728 5.564 -32.735 1.00 90.12 75 ILE A C 1
ATOM 570 O O . ILE A 1 75 ? -2.870 5.962 -32.930 1.00 90.12 75 ILE A O 1
ATOM 574 N N . CYS A 1 76 ? -0.686 6.392 -32.693 1.00 85.00 76 CYS A N 1
ATOM 575 C CA . CYS A 1 76 ? -0.815 7.851 -32.712 1.00 85.00 76 CYS A CA 1
ATOM 576 C C . CYS A 1 76 ? -1.282 8.428 -34.062 1.00 85.00 76 CYS A C 1
ATOM 578 O O . CYS A 1 76 ? -1.559 9.625 -34.151 1.00 85.00 76 CYS A O 1
ATOM 580 N N . GLY A 1 77 ? -1.324 7.610 -35.114 1.00 83.44 77 GLY A N 1
ATOM 581 C CA . GLY A 1 77 ? -1.711 8.004 -36.461 1.00 83.44 77 GLY A CA 1
ATOM 582 C C . GLY A 1 77 ? -3.228 8.041 -36.710 1.00 83.44 77 GLY A C 1
ATOM 583 O O . GLY A 1 77 ? -4.039 7.900 -35.794 1.00 83.44 77 GLY A O 1
ATOM 584 N N . PRO A 1 78 ? -3.637 8.223 -37.981 1.00 87.19 78 PRO A N 1
ATOM 585 C CA . PRO A 1 78 ? -5.045 8.192 -38.382 1.00 87.19 78 PRO A CA 1
ATOM 586 C C . PRO A 1 78 ? -5.720 6.855 -38.057 1.00 87.19 78 PRO A C 1
ATOM 588 O O . PRO A 1 78 ? -5.039 5.832 -37.956 1.00 87.19 78 PRO A O 1
ATOM 591 N N . CYS A 1 79 ? -7.055 6.842 -37.984 1.00 90.06 79 CYS A N 1
ATOM 592 C CA . CYS A 1 79 ? -7.828 5.616 -37.774 1.00 90.06 79 CYS A CA 1
ATOM 593 C C . CYS A 1 79 ? -7.387 4.498 -38.734 1.00 90.06 79 CYS A C 1
ATOM 595 O O . CYS A 1 79 ? -7.304 4.703 -39.954 1.00 90.06 79 CYS A O 1
ATOM 597 N N . ILE A 1 80 ? -7.098 3.315 -38.192 1.00 92.69 80 ILE A N 1
ATOM 598 C CA . ILE A 1 80 ? -6.730 2.140 -38.995 1.00 92.69 80 ILE A CA 1
ATOM 599 C C . ILE A 1 80 ? -7.928 1.267 -39.356 1.00 92.69 80 ILE A C 1
ATOM 601 O O . ILE A 1 80 ? -7.794 0.406 -40.222 1.00 92.69 80 ILE A O 1
ATOM 605 N N . HIS A 1 81 ? -9.088 1.481 -38.730 1.00 93.00 81 HIS A N 1
ATOM 606 C CA . HIS A 1 81 ? -10.266 0.666 -38.988 1.00 93.00 81 HIS A CA 1
ATOM 607 C C . HIS A 1 81 ? -10.759 0.849 -40.424 1.00 93.00 81 HIS A C 1
ATOM 609 O O . HIS A 1 81 ? -11.211 1.922 -40.822 1.00 93.00 81 HIS A O 1
ATOM 615 N N . GLN A 1 82 ? -10.734 -0.239 -41.186 1.00 91.25 82 GLN A N 1
ATOM 616 C CA . GLN A 1 82 ? -11.432 -0.350 -42.458 1.00 91.25 82 GLN A CA 1
ATOM 617 C C . GLN A 1 82 ? -12.238 -1.648 -42.422 1.00 91.25 82 GLN A C 1
ATOM 619 O O . GLN A 1 82 ? -11.641 -2.699 -42.167 1.00 91.25 82 GLN A O 1
ATOM 624 N N . PRO A 1 83 ? -13.558 -1.618 -42.688 1.00 90.25 83 PRO A N 1
ATOM 625 C CA . PRO A 1 83 ? -14.401 -2.810 -42.597 1.00 90.25 83 PRO A CA 1
ATOM 626 C C . PRO A 1 83 ? -13.890 -3.996 -43.424 1.00 90.25 83 PRO A C 1
ATOM 628 O O . PRO A 1 83 ? -14.032 -5.139 -43.012 1.00 90.25 83 PRO A O 1
ATOM 631 N N . SER A 1 84 ? -13.253 -3.734 -44.570 1.00 91.31 84 SER A N 1
ATOM 632 C CA . SER A 1 84 ? -12.648 -4.763 -45.424 1.00 91.31 84 SER A CA 1
ATOM 633 C C . SER A 1 84 ? -11.379 -5.389 -44.838 1.00 91.31 84 SER A C 1
ATOM 635 O O . SER A 1 84 ? -11.084 -6.538 -45.145 1.00 91.31 84 SER A O 1
ATOM 637 N N . ILE A 1 85 ? -10.634 -4.653 -44.010 1.00 92.75 85 ILE A N 1
ATOM 638 C CA . ILE A 1 85 ? -9.360 -5.089 -43.417 1.00 92.75 85 ILE A CA 1
ATOM 639 C C . ILE A 1 85 ? -9.600 -5.846 -42.110 1.00 92.75 85 ILE A C 1
ATOM 641 O O . ILE A 1 85 ? -8.942 -6.845 -41.849 1.00 92.75 85 ILE A O 1
ATOM 645 N N . PHE A 1 86 ? -10.563 -5.389 -41.307 1.00 94.81 86 PHE A N 1
ATOM 646 C CA . PHE A 1 86 ? -10.883 -5.960 -39.994 1.00 94.81 86 PHE A CA 1
ATOM 647 C C . PHE A 1 86 ? -12.042 -6.965 -40.032 1.00 94.81 86 PHE A C 1
ATOM 649 O O . PHE A 1 86 ? -12.534 -7.369 -38.984 1.00 94.81 86 PHE A O 1
ATOM 656 N N . ARG A 1 87 ? -12.479 -7.388 -41.226 1.00 92.38 87 ARG A N 1
ATOM 657 C CA . ARG A 1 87 ? -13.629 -8.288 -41.404 1.00 92.38 87 ARG A CA 1
ATOM 658 C C . ARG A 1 87 ? -13.494 -9.593 -40.619 1.00 92.38 87 ARG A C 1
ATOM 660 O O . ARG A 1 87 ? -14.470 -10.043 -40.028 1.00 92.38 87 ARG A O 1
ATOM 667 N N . ASP A 1 88 ? -12.297 -10.171 -40.623 1.00 91.62 88 ASP A N 1
ATOM 668 C CA . ASP A 1 88 ? -12.019 -11.472 -40.007 1.00 91.62 88 ASP A CA 1
ATOM 669 C C . ASP A 1 88 ? -11.484 -11.337 -38.568 1.00 91.62 88 ASP A C 1
ATOM 671 O O . ASP A 1 88 ? -11.091 -12.322 -37.945 1.00 91.62 88 ASP A O 1
ATOM 675 N N . VAL A 1 89 ? -11.478 -10.115 -38.017 1.00 94.56 89 VAL A N 1
ATOM 676 C CA . VAL A 1 89 ? -11.044 -9.837 -36.645 1.00 94.56 89 VAL A CA 1
ATOM 677 C C . VAL A 1 89 ? -12.249 -9.871 -35.709 1.00 94.56 89 VAL A C 1
ATOM 679 O O . VAL A 1 89 ? -13.215 -9.125 -35.871 1.00 94.56 89 VAL A O 1
ATOM 682 N N . ALA A 1 90 ? -12.178 -10.709 -34.676 1.00 93.31 90 ALA A N 1
ATOM 683 C CA . ALA A 1 90 ? -13.209 -10.796 -33.649 1.00 93.31 90 ALA A CA 1
ATOM 684 C C . ALA A 1 90 ? -13.151 -9.586 -32.696 1.00 93.31 90 ALA A C 1
ATOM 686 O O . ALA A 1 90 ? -12.601 -9.667 -31.599 1.00 93.31 90 ALA A O 1
ATOM 687 N N . LEU A 1 91 ? -13.740 -8.459 -33.112 1.00 92.25 91 LEU A N 1
ATOM 688 C CA . LEU A 1 91 ? -13.755 -7.231 -32.310 1.00 92.25 91 LEU A CA 1
ATOM 689 C C . LEU A 1 91 ? -14.523 -7.423 -30.999 1.00 92.25 91 LEU A C 1
ATOM 691 O O . LEU A 1 91 ? -15.679 -7.876 -31.012 1.00 92.25 91 LEU A O 1
ATOM 695 N N . ARG A 1 92 ? -13.916 -7.016 -29.881 1.00 90.00 92 ARG A N 1
ATOM 696 C CA . ARG A 1 92 ? -14.527 -7.083 -28.544 1.00 90.00 92 ARG A CA 1
ATOM 697 C C . ARG A 1 92 ? -15.660 -6.055 -28.374 1.00 90.00 92 ARG A C 1
ATOM 699 O O . ARG A 1 92 ? -15.697 -5.058 -29.103 1.00 90.00 92 ARG A O 1
ATOM 706 N N . PRO A 1 93 ? -16.598 -6.257 -27.425 1.00 81.81 93 PRO A N 1
ATOM 707 C CA . PRO A 1 93 ? -17.701 -5.320 -27.190 1.00 81.81 93 PRO A CA 1
ATOM 708 C C . PRO A 1 93 ? -17.243 -3.879 -26.930 1.00 81.81 93 PRO A C 1
ATOM 710 O O . PRO A 1 93 ? -17.862 -2.938 -27.426 1.00 81.81 93 PRO A O 1
ATOM 713 N N . GLU A 1 94 ? -16.153 -3.686 -26.189 1.00 75.62 94 GLU A N 1
ATOM 714 C CA . GLU A 1 94 ? -15.565 -2.373 -25.916 1.00 75.62 94 GLU A CA 1
ATOM 715 C C . GLU A 1 94 ? -15.020 -1.691 -27.178 1.00 75.62 94 GLU A C 1
ATOM 717 O O . GLU A 1 94 ? -15.278 -0.504 -27.383 1.00 75.62 94 GLU A O 1
ATOM 722 N N . THR A 1 95 ? -14.353 -2.441 -28.060 1.00 88.75 95 THR A N 1
ATOM 723 C CA . THR A 1 95 ? -13.827 -1.935 -29.334 1.00 88.75 95 THR A CA 1
ATOM 724 C C . THR A 1 95 ? -14.962 -1.498 -30.250 1.00 88.75 95 THR A C 1
ATOM 726 O O . THR A 1 95 ? -14.898 -0.415 -30.827 1.00 88.75 95 THR A O 1
ATOM 729 N N . ARG A 1 96 ? -16.050 -2.280 -30.327 1.00 87.62 96 ARG A N 1
ATOM 730 C CA . ARG A 1 96 ? -17.246 -1.926 -31.116 1.00 87.62 96 ARG A CA 1
ATOM 731 C C . ARG A 1 96 ? -17.917 -0.656 -30.595 1.00 87.62 96 ARG A C 1
ATOM 733 O O . ARG A 1 96 ? -18.188 0.252 -31.371 1.00 87.62 96 ARG A O 1
ATOM 740 N N . ARG A 1 97 ? -18.107 -0.547 -29.276 1.00 81.25 97 ARG A N 1
ATOM 741 C CA . ARG A 1 97 ? -18.687 0.656 -28.652 1.00 81.25 97 ARG A CA 1
ATOM 742 C C . ARG A 1 97 ? -17.840 1.901 -28.892 1.00 81.25 97 ARG A C 1
ATOM 744 O O . ARG A 1 97 ? -18.387 2.987 -29.061 1.00 81.25 97 ARG A O 1
ATOM 751 N N . LEU A 1 98 ? -16.513 1.767 -28.861 1.00 82.25 98 LEU A N 1
ATOM 752 C CA . LEU A 1 98 ? -15.621 2.890 -29.134 1.00 82.25 98 LEU A CA 1
ATOM 753 C C . LEU A 1 98 ? -15.648 3.267 -30.617 1.00 82.25 98 LEU A C 1
ATOM 755 O O . LEU A 1 98 ? -15.681 4.452 -30.937 1.00 82.25 98 LEU A O 1
ATOM 759 N N . LEU A 1 99 ? -15.696 2.276 -31.506 1.00 86.69 99 LEU A N 1
ATOM 760 C CA . LEU A 1 99 ? -15.831 2.465 -32.948 1.00 86.69 99 LEU A CA 1
ATOM 761 C C . LEU A 1 99 ? -17.113 3.233 -33.310 1.00 86.69 99 LEU A C 1
ATOM 763 O O . LEU A 1 99 ? -17.060 4.135 -34.136 1.00 86.69 99 LEU A O 1
ATOM 767 N N . GLU A 1 100 ? -18.237 2.938 -32.653 1.00 83.88 100 GLU A N 1
ATOM 768 C CA . GLU A 1 100 ? -19.519 3.640 -32.849 1.00 83.88 100 GLU A CA 1
ATOM 769 C C . GLU A 1 100 ? -19.485 5.117 -32.425 1.00 83.88 100 GLU A C 1
ATOM 771 O O . GLU A 1 100 ? -20.282 5.921 -32.905 1.00 83.88 100 GLU A O 1
ATOM 776 N N . ARG A 1 101 ? -18.586 5.479 -31.503 1.00 77.88 101 ARG A N 1
ATOM 777 C CA . ARG A 1 101 ? -18.512 6.817 -30.891 1.00 77.88 101 ARG A CA 1
ATOM 778 C C . ARG A 1 101 ? -17.364 7.669 -31.417 1.00 77.88 101 ARG A C 1
ATOM 780 O O . ARG A 1 101 ? -17.316 8.861 -31.128 1.00 77.88 101 ARG A O 1
ATOM 787 N N . THR A 1 102 ? -16.417 7.060 -32.122 1.00 77.50 102 THR A N 1
ATOM 788 C CA . THR A 1 102 ? -15.211 7.736 -32.595 1.00 77.50 102 THR A CA 1
ATOM 789 C C . THR A 1 102 ? -15.470 8.349 -33.962 1.00 77.50 102 THR A C 1
ATOM 791 O O . THR A 1 102 ? -15.797 7.646 -34.914 1.00 77.50 102 THR A O 1
ATOM 794 N N . ASP A 1 103 ? -15.282 9.664 -34.064 1.00 75.12 103 ASP A N 1
ATOM 795 C CA . ASP A 1 103 ? -15.225 10.354 -35.350 1.00 75.12 103 ASP A CA 1
ATOM 796 C C . ASP A 1 103 ? -13.961 9.897 -36.108 1.00 75.12 103 ASP A C 1
ATOM 798 O O . ASP A 1 103 ? -12.857 10.055 -35.576 1.00 75.12 103 ASP A O 1
ATOM 802 N N . PRO A 1 104 ? -14.076 9.363 -37.341 1.00 67.38 104 PRO A N 1
ATOM 803 C CA . PRO A 1 104 ? -12.930 8.972 -38.161 1.00 67.38 104 PRO A CA 1
ATOM 804 C C . PRO A 1 104 ? -11.896 10.085 -38.402 1.00 67.38 104 PRO A C 1
ATOM 806 O O . PRO A 1 104 ? -10.756 9.778 -38.755 1.00 67.38 104 PRO A O 1
ATOM 809 N N . GLN A 1 105 ? -12.280 11.357 -38.240 1.00 65.12 105 GLN A N 1
ATOM 810 C CA . GLN A 1 105 ? -11.397 12.525 -38.374 1.00 65.12 105 GLN A CA 1
ATOM 811 C C . GLN A 1 105 ? -10.799 13.001 -37.035 1.00 65.12 105 GLN A C 1
ATOM 813 O O . GLN A 1 105 ? -9.946 13.890 -37.017 1.00 65.12 105 GLN A O 1
ATOM 818 N N . GLY A 1 106 ? -11.235 12.425 -35.910 1.00 63.16 106 GLY A N 1
ATOM 819 C CA . GLY A 1 106 ? -10.777 12.756 -34.563 1.00 63.16 106 GLY A CA 1
ATOM 820 C C . GLY A 1 106 ? -9.564 11.938 -34.092 1.00 63.16 106 GLY A C 1
ATOM 821 O O . GLY A 1 106 ? -9.056 11.072 -34.809 1.00 63.16 106 GLY A O 1
ATOM 822 N N . PRO A 1 107 ? -9.070 12.190 -32.865 1.00 68.19 107 PRO A N 1
ATOM 823 C CA . PRO A 1 107 ? -7.992 11.403 -32.271 1.00 68.19 107 PRO A CA 1
ATOM 824 C C . PRO 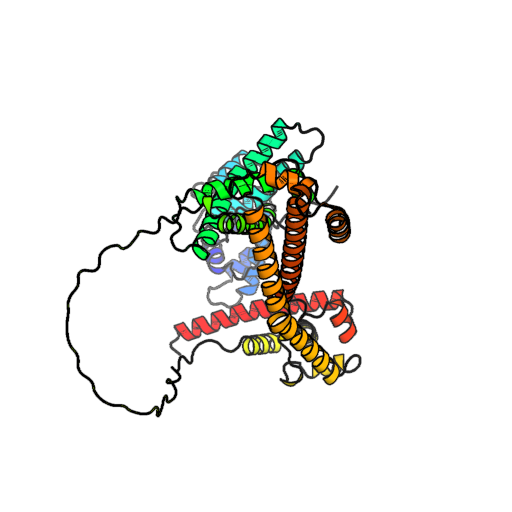A 1 107 ? -8.422 9.937 -32.103 1.00 68.19 107 PRO A C 1
ATOM 826 O O . PRO A 1 107 ? -9.331 9.629 -31.336 1.00 68.19 107 PRO A O 1
ATOM 829 N N . CYS A 1 108 ? -7.752 9.043 -32.831 1.00 84.00 108 CYS A N 1
ATOM 830 C CA . CYS A 1 108 ? -8.068 7.613 -32.893 1.00 84.00 108 CYS A CA 1
ATOM 831 C C . CYS A 1 108 ? -7.065 6.736 -32.135 1.00 84.00 108 CYS A C 1
ATOM 833 O O . CYS A 1 108 ? -7.094 5.520 -32.289 1.00 84.00 108 CYS A O 1
ATOM 835 N N . ASP A 1 109 ? -6.188 7.317 -31.319 1.00 85.06 109 ASP A N 1
ATOM 836 C CA . ASP A 1 109 ? -5.103 6.606 -30.639 1.00 85.06 109 ASP A CA 1
ATOM 837 C C . ASP A 1 109 ? -5.597 5.423 -29.808 1.00 85.06 109 ASP A C 1
ATOM 839 O O . ASP A 1 109 ? -5.124 4.294 -29.963 1.00 85.06 109 ASP A O 1
ATOM 843 N N . ARG A 1 110 ? -6.630 5.641 -28.996 1.00 84.25 110 ARG A N 1
ATOM 844 C CA . ARG A 1 110 ? -7.218 4.567 -28.193 1.00 84.25 110 ARG A CA 1
ATOM 845 C C . ARG A 1 110 ? -7.922 3.502 -29.035 1.00 84.25 110 ARG A C 1
ATOM 847 O O . ARG A 1 110 ? -7.833 2.316 -28.726 1.00 84.25 110 ARG A O 1
ATOM 854 N N . LEU A 1 111 ? -8.616 3.913 -30.092 1.00 89.38 111 LEU A N 1
ATOM 855 C CA . LEU A 1 111 ? -9.307 2.986 -30.985 1.00 89.38 111 LEU A CA 1
ATOM 856 C C . LEU A 1 111 ? -8.301 2.126 -31.761 1.00 89.38 111 LEU A C 1
ATOM 858 O O . LEU A 1 111 ? -8.438 0.908 -31.794 1.00 89.38 111 LEU A O 1
ATOM 862 N N . ASN A 1 112 ? -7.252 2.739 -32.307 1.00 92.88 112 ASN A N 1
ATOM 863 C CA . ASN A 1 112 ? -6.161 2.050 -32.989 1.00 92.88 112 ASN A CA 1
ATOM 864 C C . ASN A 1 112 ? -5.480 1.039 -32.062 1.00 92.88 112 ASN A C 1
ATOM 866 O O . ASN A 1 112 ? -5.207 -0.081 -32.486 1.00 92.88 112 ASN A O 1
ATOM 870 N N . ARG A 1 113 ? -5.266 1.395 -30.788 1.00 91.69 113 ARG A N 1
ATOM 871 C CA . ARG A 1 113 ? -4.722 0.472 -29.787 1.00 91.69 113 ARG A CA 1
ATOM 872 C C . ARG A 1 113 ? -5.602 -0.768 -29.600 1.00 91.69 113 ARG A C 1
ATOM 874 O O . ARG A 1 113 ? -5.095 -1.880 -29.714 1.00 91.69 113 ARG A O 1
ATOM 881 N N . LEU A 1 114 ? -6.904 -0.591 -29.370 1.00 90.69 114 LEU A N 1
ATOM 882 C CA . LEU A 1 114 ? -7.831 -1.717 -29.185 1.00 90.69 114 LEU A CA 1
ATOM 883 C C . LEU A 1 114 ? -7.965 -2.580 -30.446 1.00 90.69 114 LEU A C 1
ATOM 885 O O . LEU A 1 114 ? -8.018 -3.800 -30.351 1.00 90.69 114 LEU A O 1
ATOM 889 N N . LEU A 1 115 ? -7.957 -1.965 -31.631 1.00 93.31 115 LEU A N 1
ATOM 890 C CA . LEU A 1 115 ? -7.986 -2.687 -32.906 1.00 93.31 115 LEU A CA 1
ATOM 891 C C . LEU A 1 115 ? -6.740 -3.552 -33.114 1.00 93.31 115 LEU A C 1
ATOM 893 O O . LEU A 1 115 ? -6.853 -4.668 -33.616 1.00 93.31 115 LEU A O 1
ATOM 897 N N . LEU A 1 116 ? -5.561 -3.059 -32.723 1.00 93.44 116 LEU A N 1
ATOM 898 C CA . LEU A 1 116 ? -4.327 -3.843 -32.766 1.00 93.44 116 LEU A CA 1
ATOM 899 C C . LEU A 1 116 ? -4.377 -5.013 -31.778 1.00 93.44 116 LEU A C 1
ATOM 901 O O . LEU A 1 116 ? -4.012 -6.123 -32.145 1.00 93.44 116 LEU A O 1
ATOM 905 N N . GLU A 1 117 ? -4.862 -4.802 -30.556 1.00 91.88 117 GLU A N 1
ATOM 906 C CA . GLU A 1 117 ? -5.031 -5.888 -29.579 1.00 91.88 117 GLU A CA 1
ATOM 907 C C . GLU A 1 117 ? -6.028 -6.954 -30.041 1.00 91.88 117 GLU A C 1
ATOM 909 O O . GLU A 1 117 ? -5.808 -8.140 -29.808 1.00 91.88 117 GLU A O 1
ATOM 914 N N . ASP A 1 118 ? -7.109 -6.549 -30.709 1.00 92.12 118 ASP A N 1
ATOM 915 C CA . ASP A 1 118 ? -8.118 -7.475 -31.228 1.00 92.12 118 ASP A CA 1
ATOM 916 C C . ASP A 1 118 ? -7.585 -8.277 -32.422 1.00 92.12 118 ASP A C 1
ATOM 918 O O . ASP A 1 118 ? -7.918 -9.453 -32.571 1.00 92.12 118 ASP A O 1
ATOM 922 N N . ALA A 1 119 ? -6.732 -7.668 -33.253 1.00 93.69 119 ALA A N 1
ATOM 923 C CA . ALA A 1 119 ? -6.067 -8.335 -34.374 1.00 93.69 119 ALA A CA 1
ATOM 924 C C . ALA A 1 119 ? -4.914 -9.258 -33.932 1.00 93.69 119 ALA A C 1
ATOM 926 O O . ALA A 1 119 ? -4.636 -10.263 -34.592 1.00 93.69 119 ALA A O 1
ATOM 927 N N . TYR A 1 120 ? -4.266 -8.943 -32.808 1.00 91.81 120 TYR A N 1
ATOM 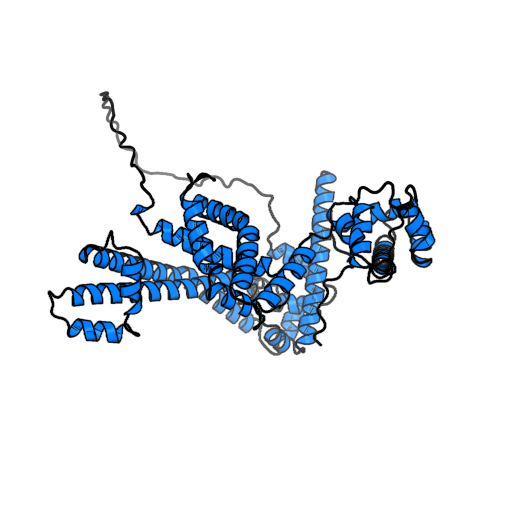928 C CA . TYR A 1 120 ? -3.114 -9.673 -32.269 1.00 91.81 120 TYR A CA 1
ATOM 929 C C . TYR A 1 120 ? -3.312 -10.075 -30.797 1.00 91.81 120 TYR A C 1
ATOM 931 O O . TYR A 1 120 ? -2.508 -9.708 -29.936 1.00 91.81 120 TYR A O 1
ATOM 939 N N . PRO A 1 121 ? -4.371 -10.836 -30.467 1.00 88.56 121 PRO A N 1
ATOM 940 C CA . PRO A 1 121 ? -4.770 -11.077 -29.081 1.00 88.56 121 PRO A CA 1
ATOM 941 C C . PRO A 1 121 ? -3.787 -11.958 -28.304 1.00 88.56 121 PRO A C 1
ATOM 943 O O . PRO A 1 121 ? -3.833 -11.967 -27.074 1.00 88.56 121 PRO A O 1
ATOM 946 N N . THR A 1 122 ? -2.953 -12.721 -29.013 1.00 84.12 122 THR A N 1
ATOM 947 C CA . THR A 1 122 ? -1.908 -13.598 -28.468 1.00 84.12 122 THR A CA 1
ATOM 948 C C . THR A 1 122 ? -0.535 -12.940 -28.459 1.00 84.12 122 THR A C 1
ATOM 950 O O . THR A 1 122 ? 0.317 -13.343 -27.676 1.00 84.12 122 THR A O 1
ATOM 953 N N . GLU A 1 123 ? -0.304 -11.946 -29.320 1.00 86.12 123 GLU A N 1
ATOM 954 C CA . GLU A 1 123 ? 1.012 -11.321 -29.481 1.00 86.12 123 GLU A CA 1
ATOM 955 C C . GLU A 1 123 ? 1.134 -9.957 -28.803 1.00 86.12 123 GLU A C 1
ATOM 957 O O . GLU A 1 123 ? 2.245 -9.521 -28.506 1.00 86.12 123 GLU A O 1
ATOM 962 N N . LEU A 1 124 ? 0.019 -9.260 -28.571 1.00 85.44 124 LEU A N 1
ATOM 963 C CA . LEU A 1 124 ? 0.018 -7.945 -27.945 1.00 85.44 124 LEU A CA 1
ATOM 964 C C . LEU A 1 124 ? -0.597 -8.006 -26.546 1.00 85.44 124 LEU A C 1
ATOM 966 O O . LEU A 1 124 ? -1.681 -8.570 -26.369 1.00 85.44 124 LEU A O 1
ATOM 970 N N . PRO A 1 125 ? 0.058 -7.392 -25.541 1.00 73.50 125 PRO A N 1
ATOM 971 C CA . PRO A 1 125 ? -0.519 -7.293 -24.215 1.00 73.50 125 PRO A CA 1
ATOM 972 C C . PRO A 1 125 ? -1.782 -6.441 -24.296 1.00 73.50 125 PRO A C 1
ATOM 974 O O . PRO A 1 125 ? -1.761 -5.302 -24.779 1.00 73.50 125 PRO A O 1
ATOM 977 N N . ARG A 1 126 ? -2.881 -7.012 -23.805 1.00 76.62 126 ARG A N 1
ATOM 978 C CA . ARG A 1 126 ? -4.142 -6.293 -23.682 1.00 76.62 126 ARG A CA 1
ATOM 979 C C . ARG A 1 126 ? -3.971 -5.181 -22.669 1.00 76.62 126 ARG A C 1
ATOM 981 O O . ARG A 1 126 ? -3.512 -5.416 -21.550 1.00 76.62 126 ARG A O 1
ATOM 988 N N . GLU A 1 127 ? -4.375 -3.982 -23.045 1.00 64.69 127 GLU A N 1
ATOM 989 C CA . GLU A 1 127 ? -4.521 -2.901 -22.100 1.00 64.69 127 GLU A CA 1
ATOM 990 C C . GLU A 1 127 ? -5.636 -3.284 -21.123 1.00 64.69 127 GLU A C 1
ATOM 992 O O . GLU A 1 127 ? -6.816 -3.351 -21.481 1.00 64.69 127 GLU A O 1
ATOM 997 N N . GLN A 1 128 ? -5.249 -3.603 -19.885 1.00 52.75 128 GLN A N 1
ATOM 998 C CA . GLN A 1 128 ? -6.206 -3.857 -18.818 1.00 52.75 128 GLN A CA 1
ATOM 999 C C . GLN A 1 128 ? -7.098 -2.617 -18.687 1.00 52.75 128 GLN A C 1
ATOM 1001 O O . GLN A 1 128 ? -6.624 -1.482 -18.641 1.00 52.75 128 GLN A O 1
ATOM 1006 N N . LEU A 1 129 ? -8.411 -2.843 -18.695 1.00 46.22 129 LEU A N 1
ATOM 1007 C CA . LEU A 1 129 ? -9.489 -1.854 -18.825 1.00 46.22 129 LEU A CA 1
ATOM 1008 C C . LEU A 1 129 ? -9.564 -0.799 -17.698 1.00 46.22 129 LEU A C 1
ATOM 1010 O O . LEU A 1 129 ? -10.545 -0.058 -17.628 1.00 46.22 129 LEU A O 1
ATOM 1014 N N . GLU A 1 130 ? -8.537 -0.682 -16.856 1.00 48.03 130 GLU A N 1
ATOM 1015 C CA . GLU A 1 130 ? -8.428 0.303 -15.777 1.00 48.03 130 GLU A CA 1
ATOM 1016 C C . GLU A 1 130 ? -8.512 1.757 -16.276 1.00 48.03 130 GLU A C 1
ATOM 1018 O O . GLU A 1 130 ? -8.910 2.642 -15.525 1.00 48.03 130 GLU A O 1
ATOM 1023 N N . VAL A 1 131 ? -8.198 2.037 -17.549 1.00 47.69 131 VAL A N 1
ATOM 1024 C CA . VAL A 1 131 ? -8.179 3.411 -18.095 1.00 47.69 131 VAL A CA 1
ATOM 1025 C C . VAL A 1 131 ? -9.578 3.935 -18.466 1.00 47.69 131 VAL A C 1
ATOM 1027 O O . VAL A 1 131 ? -9.856 5.122 -18.291 1.00 47.69 131 VAL A O 1
ATOM 1030 N N . VAL A 1 132 ? -10.495 3.078 -18.936 1.00 50.66 132 VAL A N 1
ATOM 1031 C CA . VAL A 1 132 ? -11.875 3.499 -19.276 1.00 50.66 132 VAL A CA 1
ATOM 1032 C C . VAL A 1 132 ? -12.694 3.732 -18.008 1.00 50.66 132 VAL A C 1
ATOM 1034 O O . VAL A 1 132 ? -13.471 4.685 -17.936 1.00 50.66 132 VAL A O 1
ATOM 1037 N N . THR A 1 133 ? -12.495 2.893 -16.990 1.00 55.97 133 THR A N 1
ATOM 1038 C CA . THR A 1 133 ? -13.067 3.113 -15.659 1.00 55.97 133 THR A CA 1
ATOM 1039 C C . THR A 1 133 ? -12.441 4.339 -15.002 1.00 55.97 133 THR A C 1
ATOM 1041 O O . THR A 1 133 ? -13.180 5.151 -14.465 1.00 55.97 133 THR A O 1
ATOM 1044 N N . TYR A 1 134 ? -11.131 4.570 -15.150 1.00 60.50 134 TYR A N 1
ATOM 1045 C CA . TYR A 1 134 ? -10.463 5.764 -14.620 1.00 60.50 134 TYR A CA 1
ATOM 1046 C C . TYR A 1 134 ? -11.035 7.085 -15.153 1.00 60.50 134 TYR A C 1
ATOM 1048 O O . TYR A 1 134 ? -11.367 7.958 -14.353 1.00 60.50 134 TYR A O 1
ATOM 1056 N N . VAL A 1 135 ? -11.175 7.248 -16.477 1.00 63.34 135 VAL A N 1
ATOM 1057 C CA . VAL A 1 135 ? -11.707 8.498 -17.061 1.00 63.34 135 VAL A CA 1
ATOM 1058 C C . VAL A 1 135 ? -13.163 8.712 -16.650 1.00 63.34 135 VAL A C 1
ATOM 1060 O O . VAL A 1 135 ? -13.525 9.805 -16.218 1.00 63.34 135 VAL A O 1
ATOM 1063 N N . ARG A 1 136 ? -13.983 7.657 -16.710 1.00 74.06 136 ARG A N 1
ATOM 1064 C CA . ARG A 1 136 ? -15.395 7.710 -16.310 1.00 74.06 136 ARG A CA 1
ATOM 1065 C C . ARG A 1 136 ? -15.558 8.053 -14.830 1.00 74.06 136 ARG A C 1
ATOM 1067 O O . ARG A 1 136 ? -16.400 8.875 -14.477 1.00 74.06 136 ARG A O 1
ATOM 1074 N N . ASP A 1 137 ? -14.774 7.415 -13.970 1.00 80.31 137 ASP A N 1
ATOM 1075 C CA . ASP A 1 137 ? -14.835 7.630 -12.530 1.00 80.31 137 ASP A CA 1
ATOM 1076 C C . ASP A 1 137 ? -14.334 9.041 -12.203 1.00 80.31 137 ASP A C 1
ATOM 1078 O O . ASP A 1 137 ? -14.976 9.750 -11.437 1.00 80.31 137 ASP A O 1
ATOM 1082 N N . TYR A 1 138 ? -13.277 9.519 -12.866 1.00 80.56 138 TYR A N 1
ATOM 1083 C CA . TYR A 1 138 ? -12.798 10.894 -12.722 1.00 80.56 138 TYR A CA 1
ATOM 1084 C C . TYR A 1 138 ? -13.849 11.940 -13.124 1.00 80.56 138 TYR A C 1
ATOM 1086 O O . TYR A 1 138 ? -14.073 12.899 -12.383 1.00 80.56 138 TYR A O 1
ATOM 1094 N N . GLU A 1 139 ? -14.524 11.763 -14.262 1.00 82.69 139 GLU A N 1
ATOM 1095 C CA . GLU A 1 139 ? -15.590 12.669 -14.706 1.00 82.69 139 GLU A CA 1
ATOM 1096 C C . GLU A 1 139 ? -16.765 12.687 -13.727 1.00 82.69 139 GLU A C 1
ATOM 1098 O O . GLU A 1 139 ? -17.217 13.766 -13.347 1.00 82.69 139 GLU A O 1
ATOM 1103 N N . ARG A 1 140 ? -17.193 11.516 -13.238 1.00 90.75 140 ARG A N 1
ATOM 1104 C CA . ARG A 1 140 ? -18.246 11.400 -12.216 1.00 90.75 140 ARG A CA 1
ATOM 1105 C C . ARG A 1 140 ? -17.862 12.068 -10.901 1.00 90.75 140 ARG A C 1
ATOM 1107 O O . ARG A 1 140 ? -18.696 12.717 -10.282 1.00 90.75 140 ARG A O 1
ATOM 1114 N N . LEU A 1 141 ? -16.612 11.938 -10.462 1.00 91.25 141 LEU A N 1
ATOM 1115 C CA . LEU A 1 141 ? -16.127 12.578 -9.233 1.00 91.25 141 LEU A CA 1
ATOM 1116 C C . LEU A 1 141 ? -16.018 14.094 -9.395 1.00 91.25 141 LEU A C 1
ATOM 1118 O O . LEU A 1 141 ? -16.336 14.845 -8.473 1.00 91.25 141 LEU A O 1
ATOM 1122 N N . ARG A 1 142 ? -15.603 14.558 -10.575 1.00 88.31 142 ARG A N 1
ATOM 1123 C CA . ARG A 1 142 ? -15.575 15.984 -10.905 1.00 88.31 142 ARG A CA 1
ATOM 1124 C C . ARG A 1 142 ? -16.985 16.570 -10.950 1.00 88.31 142 ARG A C 1
ATOM 1126 O O . ARG A 1 142 ? -17.191 17.652 -10.408 1.00 88.31 142 ARG A O 1
ATOM 1133 N N . GLU A 1 143 ? -17.929 15.862 -11.566 1.00 91.94 143 GLU A N 1
ATOM 1134 C CA . GLU A 1 143 ? -19.354 16.205 -11.558 1.00 91.94 143 GLU A CA 1
ATOM 1135 C C . GLU A 1 143 ? -19.871 16.259 -10.116 1.00 91.94 143 GLU A C 1
ATOM 1137 O O . GLU A 1 143 ? -20.411 17.275 -9.695 1.00 91.94 143 GLU A O 1
ATOM 1142 N N . TYR A 1 144 ? -19.592 15.233 -9.311 1.00 94.31 144 TYR A N 1
ATOM 1143 C CA . TYR A 1 144 ? -19.974 15.181 -7.901 1.00 94.31 144 TYR A CA 1
ATOM 1144 C C . TYR A 1 144 ? -19.480 16.391 -7.096 1.00 94.31 144 TYR A C 1
ATOM 1146 O O . TYR A 1 144 ? -20.194 16.904 -6.237 1.00 94.31 144 TYR A O 1
ATOM 1154 N N . LEU A 1 145 ? -18.258 16.871 -7.337 1.00 91.62 145 LEU A N 1
ATOM 1155 C CA . LEU A 1 145 ? -17.711 18.036 -6.632 1.00 91.62 145 LEU A CA 1
ATOM 1156 C C . LEU A 1 145 ? -18.207 19.384 -7.177 1.00 91.62 145 LEU A C 1
ATOM 1158 O O . LEU A 1 145 ? -17.957 20.411 -6.544 1.00 91.62 145 LEU A O 1
ATOM 1162 N N . HIS A 1 146 ? -18.901 19.412 -8.315 1.00 91.69 146 HIS A N 1
ATOM 1163 C CA . HIS A 1 146 ? -19.340 20.658 -8.932 1.00 91.69 146 HIS A CA 1
ATOM 1164 C C . HIS A 1 146 ? -20.427 21.346 -8.080 1.00 91.69 146 HIS A C 1
ATOM 1166 O O . HIS A 1 146 ? -21.388 20.691 -7.673 1.00 91.69 146 HIS A O 1
ATOM 1172 N N . PRO A 1 147 ? -20.315 22.657 -7.794 1.00 90.75 147 PRO A N 1
ATOM 1173 C CA . PRO A 1 147 ? -21.215 23.348 -6.865 1.00 90.75 147 PRO A CA 1
ATOM 1174 C C . PRO A 1 147 ? -22.673 23.394 -7.340 1.00 90.75 147 PRO A C 1
ATOM 1176 O O . PRO A 1 147 ? -23.575 23.442 -6.515 1.00 90.75 147 PRO A O 1
ATOM 1179 N N . GLU A 1 148 ? -22.908 23.337 -8.651 1.00 93.69 148 GLU A N 1
ATOM 1180 C CA . GLU A 1 148 ? -24.256 23.369 -9.242 1.00 93.69 148 GLU A CA 1
ATOM 1181 C C . GLU A 1 148 ? -24.951 21.998 -9.269 1.00 93.69 148 GLU A C 1
ATOM 1183 O O . GLU A 1 148 ? -26.121 21.901 -9.633 1.00 93.69 148 GLU A O 1
ATOM 1188 N N . VAL A 1 149 ? -24.249 20.920 -8.903 1.00 93.81 149 VAL A N 1
ATOM 1189 C CA . VAL A 1 149 ? -24.829 19.573 -8.895 1.00 93.81 149 VAL A CA 1
ATOM 1190 C C . VAL A 1 149 ? -25.635 19.373 -7.614 1.00 93.81 149 VAL A C 1
ATOM 1192 O O . VAL A 1 149 ? -25.079 19.383 -6.512 1.00 93.81 149 VAL A O 1
ATOM 1195 N N . GLY A 1 150 ? -26.949 19.194 -7.785 1.00 94.31 150 GLY A N 1
ATOM 1196 C CA . GLY A 1 150 ? -27.910 18.984 -6.702 1.00 94.31 150 GLY A CA 1
ATOM 1197 C C . GLY A 1 150 ? -27.791 17.618 -6.016 1.00 94.31 150 GLY A C 1
ATOM 1198 O O . GLY A 1 150 ? -27.169 16.686 -6.533 1.00 94.31 150 GLY A O 1
ATOM 1199 N N . ASP A 1 151 ? -28.420 17.497 -4.847 1.00 92.88 151 ASP A N 1
ATOM 1200 C CA . ASP A 1 151 ? -28.292 16.332 -3.959 1.00 92.88 151 ASP A CA 1
ATOM 1201 C C . ASP A 1 151 ? -28.765 15.021 -4.592 1.00 92.88 151 ASP A C 1
ATOM 1203 O O . ASP A 1 151 ? -28.154 13.975 -4.377 1.00 92.88 151 ASP A O 1
ATOM 1207 N N . GLU A 1 152 ? -29.814 15.066 -5.416 1.00 94.38 152 GLU A N 1
ATOM 1208 C CA . GLU A 1 152 ? -30.323 13.896 -6.138 1.00 94.38 152 GLU A CA 1
ATOM 1209 C C . GLU A 1 152 ? -29.242 13.303 -7.050 1.00 94.38 152 GLU A C 1
ATOM 1211 O O . GLU A 1 152 ? -28.904 12.124 -6.945 1.00 94.38 152 GLU A O 1
ATOM 1216 N N . ARG A 1 153 ? -28.581 14.153 -7.842 1.00 94.94 153 ARG A N 1
ATOM 1217 C CA . ARG A 1 153 ? -27.497 13.733 -8.729 1.00 94.94 153 ARG A CA 1
ATOM 1218 C C . ARG A 1 153 ? -26.253 13.274 -7.962 1.00 94.94 153 ARG A C 1
ATOM 1220 O O . ARG A 1 153 ? -25.600 12.311 -8.363 1.00 94.94 153 ARG A O 1
ATOM 1227 N N . ARG A 1 154 ? -25.932 13.907 -6.826 1.00 93.56 154 ARG A N 1
ATOM 1228 C CA . ARG A 1 154 ? -24.862 13.435 -5.923 1.00 93.56 154 ARG A CA 1
ATOM 1229 C C . ARG A 1 154 ? -25.167 12.038 -5.379 1.00 93.56 154 ARG A C 1
ATOM 1231 O O . ARG A 1 154 ? -24.275 11.189 -5.351 1.00 93.56 154 ARG A O 1
ATOM 1238 N N . ASN A 1 155 ? -26.415 11.787 -4.983 1.00 92.31 155 ASN A N 1
ATOM 1239 C CA . ASN A 1 155 ? -26.870 10.484 -4.502 1.00 92.31 155 ASN A CA 1
ATOM 1240 C C . ASN A 1 155 ? -26.792 9.417 -5.604 1.00 92.31 155 ASN A C 1
ATOM 1242 O O . ASN A 1 155 ? -26.307 8.321 -5.329 1.00 92.31 155 ASN A O 1
ATOM 1246 N N . GLU A 1 156 ? -27.181 9.740 -6.842 1.00 94.56 156 GLU A N 1
ATOM 1247 C CA . GLU A 1 156 ? -27.036 8.841 -7.997 1.00 94.56 156 GLU A CA 1
ATOM 1248 C C . GLU A 1 156 ? -25.575 8.449 -8.243 1.00 94.56 156 GLU A C 1
ATOM 1250 O O . GLU A 1 156 ? -25.257 7.265 -8.366 1.00 94.56 156 GLU A O 1
ATOM 1255 N N . ILE A 1 157 ? -24.668 9.433 -8.288 1.00 92.88 157 ILE A N 1
ATOM 1256 C CA . ILE A 1 157 ? -23.237 9.188 -8.519 1.00 92.88 157 ILE A CA 1
ATOM 1257 C C . ILE A 1 157 ? -22.665 8.296 -7.411 1.00 92.88 157 ILE A C 1
ATOM 1259 O O . ILE A 1 157 ? -21.944 7.337 -7.691 1.00 92.88 157 ILE A O 1
ATOM 1263 N N . ARG A 1 158 ? -23.013 8.579 -6.154 1.00 93.62 158 ARG A N 1
ATOM 1264 C CA . ARG A 1 158 ? -22.578 7.803 -4.988 1.00 93.62 158 ARG A CA 1
ATOM 1265 C C . ARG A 1 158 ? -23.114 6.372 -5.013 1.00 93.62 158 ARG A C 1
ATOM 1267 O O . ARG A 1 158 ? -22.347 5.440 -4.785 1.00 93.62 158 ARG A O 1
ATOM 1274 N N . GLY A 1 159 ? -24.395 6.196 -5.337 1.00 92.44 159 GLY A N 1
ATOM 1275 C CA . GLY A 1 159 ? -25.017 4.882 -5.509 1.00 92.44 159 GLY A CA 1
ATOM 1276 C C . GLY A 1 159 ? -24.342 4.074 -6.616 1.00 92.44 159 GLY A C 1
ATOM 1277 O O . GLY A 1 159 ? -24.007 2.913 -6.409 1.00 92.44 159 GLY A O 1
ATOM 1278 N N . ALA A 1 160 ? -24.026 4.707 -7.750 1.00 91.88 160 ALA A N 1
ATOM 1279 C CA . ALA A 1 160 ? -23.304 4.056 -8.841 1.00 91.88 160 ALA A CA 1
ATOM 1280 C C . ALA A 1 160 ? -21.896 3.591 -8.430 1.00 91.88 160 ALA A C 1
ATOM 1282 O O . ALA A 1 160 ? -21.446 2.537 -8.876 1.00 91.88 160 ALA A O 1
ATOM 1283 N N . PHE A 1 161 ? -21.201 4.357 -7.582 1.00 92.81 161 PHE A N 1
ATOM 1284 C CA . PHE A 1 161 ? -19.920 3.931 -7.021 1.00 92.81 161 PHE A CA 1
ATOM 1285 C C . PHE A 1 161 ? -20.073 2.777 -6.028 1.00 92.81 161 PHE A C 1
ATOM 1287 O O . PHE A 1 161 ? -19.282 1.841 -6.082 1.00 92.81 161 PHE A O 1
ATOM 1294 N N . TRP A 1 162 ? -21.086 2.802 -5.160 1.00 93.88 162 TRP A N 1
ATOM 1295 C CA . TRP A 1 162 ? -21.350 1.680 -4.258 1.00 93.88 162 TRP A CA 1
ATOM 1296 C C . TRP A 1 162 ? -21.616 0.386 -5.031 1.00 93.88 162 TRP A C 1
ATOM 1298 O O . TRP A 1 162 ? -20.937 -0.606 -4.790 1.00 93.88 162 TRP A O 1
ATOM 1308 N N . GLU A 1 163 ? -22.511 0.411 -6.020 1.00 93.12 163 GLU A N 1
ATOM 1309 C CA . GLU A 1 163 ? -22.808 -0.765 -6.849 1.00 93.12 163 GLU A CA 1
ATOM 1310 C C . GLU A 1 163 ? -21.572 -1.284 -7.596 1.00 93.12 163 GLU A C 1
ATOM 1312 O O . GLU A 1 163 ? -21.395 -2.489 -7.756 1.00 93.12 163 GLU A O 1
ATOM 1317 N N . GLN A 1 164 ? -20.664 -0.388 -8.000 1.00 90.38 164 GLN A N 1
ATOM 1318 C CA . GLN A 1 164 ? -19.395 -0.774 -8.618 1.00 90.38 164 GLN A CA 1
ATOM 1319 C C . GLN A 1 164 ? -18.453 -1.510 -7.646 1.00 90.38 164 GLN A C 1
ATOM 1321 O O . GLN A 1 164 ? -17.714 -2.387 -8.090 1.00 90.38 164 GLN A O 1
ATOM 1326 N N . TYR A 1 165 ? -18.453 -1.171 -6.351 1.00 91.00 165 TYR A N 1
ATOM 1327 C CA . TYR A 1 165 ? -17.496 -1.710 -5.370 1.00 91.00 165 TYR A CA 1
ATOM 1328 C C . TYR A 1 165 ? -18.085 -2.723 -4.378 1.00 91.00 165 TYR A C 1
ATOM 1330 O O . TYR A 1 165 ? -17.314 -3.392 -3.692 1.00 91.00 165 TYR A O 1
ATOM 1338 N N . ARG A 1 166 ? -19.411 -2.888 -4.307 1.00 92.31 166 ARG A N 1
ATOM 1339 C CA . ARG A 1 166 ? -20.088 -3.770 -3.340 1.00 92.31 166 ARG A CA 1
ATOM 1340 C C . ARG A 1 166 ? -19.564 -5.207 -3.370 1.00 92.31 166 ARG A C 1
ATOM 1342 O O . ARG A 1 166 ? -19.310 -5.772 -2.313 1.00 92.31 166 ARG A O 1
ATOM 1349 N N . GLY A 1 167 ? -19.334 -5.768 -4.561 1.00 89.25 167 GLY A N 1
ATOM 1350 C CA . GLY A 1 167 ? -18.759 -7.113 -4.706 1.00 89.25 167 GLY A CA 1
ATOM 1351 C C . GLY A 1 167 ? -17.358 -7.225 -4.096 1.00 89.25 167 GLY A C 1
ATOM 1352 O O . GLY A 1 167 ? -17.107 -8.095 -3.272 1.00 89.25 167 GLY A O 1
ATOM 1353 N N . ALA A 1 168 ? -16.474 -6.268 -4.396 1.00 85.50 168 ALA A N 1
ATOM 1354 C CA . ALA A 1 168 ? -15.123 -6.237 -3.832 1.00 85.50 168 ALA A CA 1
ATOM 1355 C C . ALA A 1 168 ? -15.118 -6.041 -2.304 1.00 85.50 168 ALA A C 1
ATOM 1357 O O . ALA A 1 168 ? -14.210 -6.518 -1.622 1.00 85.50 168 ALA A O 1
ATOM 1358 N N . VAL A 1 169 ? -16.116 -5.337 -1.759 1.00 90.38 169 VAL A N 1
ATOM 1359 C CA . VAL A 1 169 ? -16.321 -5.213 -0.308 1.00 90.38 169 VAL A CA 1
ATOM 1360 C C . VAL A 1 169 ? -16.721 -6.554 0.294 1.00 90.38 169 VAL A C 1
ATOM 1362 O O . VAL A 1 169 ? -16.092 -6.974 1.263 1.00 90.38 169 VAL A O 1
ATOM 1365 N N . ALA A 1 170 ? -17.698 -7.245 -0.295 1.00 90.31 170 ALA A N 1
ATOM 1366 C CA . ALA A 1 170 ? -18.133 -8.562 0.165 1.00 90.31 170 ALA A CA 1
ATOM 1367 C C . ALA A 1 170 ? -16.982 -9.584 0.146 1.00 90.31 170 ALA A C 1
ATOM 1369 O O . ALA A 1 170 ? -16.749 -10.251 1.151 1.00 90.31 170 ALA A O 1
ATOM 1370 N N . ASP A 1 171 ? -16.192 -9.631 -0.931 1.00 89.50 171 ASP A N 1
ATOM 1371 C CA . ASP A 1 171 ? -15.043 -10.540 -1.053 1.00 89.50 171 ASP A CA 1
ATOM 1372 C C . ASP A 1 171 ? -13.973 -10.277 0.018 1.00 89.50 171 ASP A C 1
ATOM 1374 O O . ASP A 1 171 ? -13.441 -11.204 0.637 1.00 89.50 171 ASP A O 1
ATOM 1378 N N . LYS A 1 172 ? -13.653 -8.999 0.267 1.00 90.81 172 LYS A N 1
ATOM 1379 C CA . LYS A 1 172 ? -12.674 -8.608 1.294 1.00 90.81 172 LYS A CA 1
ATOM 1380 C C . LYS A 1 172 ? -13.187 -8.909 2.697 1.00 90.81 172 LYS A C 1
ATOM 1382 O O . LYS A 1 172 ? -12.423 -9.429 3.508 1.00 90.81 172 LYS A O 1
ATOM 1387 N N . LEU A 1 173 ? -14.455 -8.609 2.975 1.00 90.94 173 LEU A N 1
ATOM 1388 C CA . LEU A 1 173 ? -15.090 -8.944 4.245 1.00 90.94 173 LEU A CA 1
ATOM 1389 C C . LEU A 1 173 ? -15.073 -10.452 4.465 1.00 90.94 173 LEU A C 1
ATOM 1391 O O . LEU A 1 173 ? -14.600 -10.881 5.508 1.00 90.94 173 LEU A O 1
ATOM 1395 N N . LEU A 1 174 ? -15.479 -11.257 3.482 1.00 92.19 174 LEU A N 1
ATOM 1396 C CA . LEU A 1 174 ? -15.432 -12.717 3.563 1.00 92.19 174 LEU A CA 1
ATOM 1397 C C . LEU A 1 174 ? -14.021 -13.223 3.892 1.00 92.19 174 LEU A C 1
ATOM 1399 O O . LEU A 1 174 ? -13.858 -14.047 4.791 1.00 92.19 174 LEU A O 1
ATOM 1403 N N . ALA A 1 175 ? -12.993 -12.716 3.206 1.00 90.12 175 ALA A N 1
ATOM 1404 C CA . ALA A 1 175 ? -11.606 -13.094 3.479 1.00 90.12 175 ALA A CA 1
ATOM 1405 C C . ALA A 1 175 ? -11.171 -12.728 4.912 1.00 90.12 175 ALA A C 1
ATOM 1407 O O . ALA A 1 175 ? -10.546 -13.536 5.599 1.00 90.12 175 ALA A O 1
ATOM 1408 N N . MET A 1 176 ? -11.522 -11.531 5.389 1.00 92.31 176 MET A N 1
ATOM 1409 C CA . MET A 1 176 ? -11.186 -11.073 6.743 1.00 92.31 176 MET A CA 1
ATOM 1410 C C . MET A 1 176 ? -11.966 -11.823 7.827 1.00 92.31 176 MET A C 1
ATOM 1412 O O . MET A 1 176 ? -11.383 -12.214 8.838 1.00 92.31 176 MET A O 1
ATOM 1416 N N . PHE A 1 177 ? -13.256 -12.073 7.602 1.00 89.38 177 PHE A N 1
ATOM 1417 C CA . PHE A 1 177 ? -14.088 -12.881 8.482 1.00 89.38 177 PHE A CA 1
ATOM 1418 C C . PHE A 1 177 ? -13.554 -14.306 8.566 1.00 89.38 177 PHE A C 1
ATOM 1420 O O . PHE A 1 177 ? -13.390 -14.780 9.677 1.00 89.38 177 PHE A O 1
ATOM 1427 N N . ARG A 1 178 ? -13.179 -14.957 7.458 1.00 90.56 178 ARG A N 1
ATOM 1428 C CA . ARG A 1 178 ? -12.578 -16.307 7.481 1.00 90.56 178 ARG A CA 1
ATOM 1429 C C . ARG A 1 178 ? -11.271 -16.376 8.259 1.00 90.56 178 ARG A C 1
ATOM 1431 O O . ARG A 1 178 ? -11.052 -17.326 9.002 1.00 90.56 178 ARG A O 1
ATOM 1438 N N . ASN A 1 179 ? -10.424 -15.354 8.137 1.00 86.50 179 ASN A N 1
ATOM 1439 C CA . ASN A 1 179 ? -9.189 -15.278 8.921 1.00 86.50 179 ASN A CA 1
ATOM 1440 C C . ASN A 1 179 ? -9.458 -15.196 10.431 1.00 86.50 179 ASN A C 1
ATOM 1442 O O . ASN A 1 179 ? -8.614 -15.601 11.228 1.00 86.50 179 ASN A O 1
ATOM 1446 N N . ARG A 1 180 ? -10.610 -14.648 10.834 1.00 87.69 180 ARG A N 1
ATOM 1447 C CA . ARG A 1 180 ? -10.984 -14.465 12.241 1.00 87.69 180 ARG A CA 1
ATOM 1448 C C . ARG A 1 180 ? -11.912 -15.562 12.775 1.00 87.69 180 ARG A C 1
ATOM 1450 O O . ARG A 1 180 ? -11.839 -15.894 13.952 1.00 87.69 180 ARG A O 1
ATOM 1457 N N . PHE A 1 181 ? -12.750 -16.109 11.906 1.00 88.62 181 PHE A N 1
ATOM 1458 C CA . PHE A 1 181 ? -13.814 -17.074 12.139 1.00 88.62 181 PHE A CA 1
ATOM 1459 C C . PHE A 1 181 ? -13.792 -18.082 10.970 1.00 88.62 181 PHE A C 1
ATOM 1461 O O . PHE A 1 181 ? -14.423 -17.841 9.936 1.00 88.62 181 PHE A O 1
ATOM 1468 N N . PRO A 1 182 ? -13.046 -19.194 11.096 1.00 88.62 182 PRO A N 1
ATOM 1469 C CA . PRO A 1 182 ? -12.799 -20.127 9.991 1.00 88.62 182 PRO A CA 1
ATOM 1470 C C . PRO A 1 182 ? -14.062 -20.688 9.319 1.00 88.62 182 PRO A C 1
ATOM 1472 O O . PRO A 1 182 ? -14.038 -20.981 8.126 1.00 88.62 182 PRO A O 1
ATOM 1475 N N . ASP A 1 183 ? -15.173 -20.766 10.056 1.00 90.12 183 ASP A N 1
ATOM 1476 C CA . ASP A 1 183 ? -16.426 -21.386 9.608 1.00 90.12 183 ASP A CA 1
ATOM 1477 C C . ASP A 1 183 ? -17.354 -20.444 8.814 1.00 90.12 183 ASP A C 1
ATOM 1479 O O . ASP A 1 183 ? -18.485 -20.805 8.485 1.00 90.12 183 ASP A O 1
ATOM 1483 N N . VAL A 1 184 ? -16.914 -19.219 8.500 1.00 89.81 184 VAL A N 1
ATOM 1484 C CA . VAL A 1 184 ? -17.745 -18.237 7.782 1.00 89.81 184 VAL A CA 1
ATOM 1485 C C . VAL A 1 184 ? -17.957 -18.643 6.315 1.00 89.81 184 VAL A C 1
ATOM 1487 O O . VAL A 1 184 ? -17.026 -18.692 5.497 1.00 89.81 184 VAL A O 1
ATOM 1490 N N . SER A 1 185 ? -19.227 -18.885 5.981 1.00 93.50 185 SER A N 1
ATOM 1491 C CA . SER A 1 185 ? -19.723 -19.143 4.625 1.00 93.50 185 SER A CA 1
ATOM 1492 C C . SER A 1 185 ? -19.819 -17.846 3.798 1.00 93.50 185 SER A C 1
ATOM 1494 O O . SER A 1 185 ? -20.017 -16.780 4.379 1.00 93.50 185 SER A O 1
ATOM 1496 N N . PRO A 1 186 ? -19.720 -17.888 2.452 1.00 92.56 186 PRO A N 1
ATOM 1497 C CA . PRO A 1 186 ? -19.993 -16.726 1.597 1.00 92.56 186 PRO A CA 1
ATOM 1498 C C . PRO A 1 186 ? -21.376 -16.094 1.810 1.00 92.56 186 PRO A C 1
ATOM 1500 O O . PRO A 1 186 ? -21.510 -14.885 1.661 1.00 92.56 186 PRO A O 1
ATOM 1503 N N . ASP A 1 187 ? -22.372 -16.896 2.194 1.00 93.00 187 ASP A N 1
ATOM 1504 C CA . ASP A 1 187 ? -23.759 -16.456 2.416 1.00 93.00 187 ASP A CA 1
ATOM 1505 C C . ASP A 1 187 ? -24.029 -16.012 3.866 1.00 93.00 187 ASP A C 1
ATOM 1507 O O . ASP A 1 187 ? -25.180 -15.891 4.291 1.00 93.00 187 ASP A O 1
ATOM 1511 N N . ASP A 1 188 ? -22.980 -15.821 4.669 1.00 91.25 188 ASP A N 1
ATOM 1512 C CA . ASP A 1 188 ? -23.128 -15.451 6.071 1.00 91.25 188 ASP A CA 1
ATOM 1513 C C . ASP A 1 188 ? -23.740 -14.041 6.209 1.00 91.25 188 ASP A C 1
ATOM 1515 O O . ASP A 1 188 ? -23.183 -13.071 5.678 1.00 91.25 188 ASP A O 1
ATOM 1519 N N . PRO A 1 189 ? -24.854 -13.877 6.951 1.00 91.81 189 PRO A N 1
ATOM 1520 C CA . PRO A 1 189 ? -25.544 -12.593 7.069 1.00 91.81 189 PRO A CA 1
ATOM 1521 C C . PRO A 1 189 ? -24.661 -11.494 7.674 1.00 91.81 189 PRO A C 1
ATOM 1523 O O . PRO A 1 189 ? -24.887 -10.313 7.407 1.00 91.81 189 PRO A O 1
ATOM 1526 N N . ARG A 1 190 ? -23.622 -11.849 8.444 1.00 89.75 190 ARG A N 1
ATOM 1527 C CA . ARG A 1 190 ? -22.670 -10.881 9.009 1.00 89.75 190 ARG A CA 1
ATOM 1528 C C . ARG A 1 190 ? -21.901 -10.133 7.925 1.00 89.75 190 ARG A C 1
ATOM 1530 O O . ARG A 1 190 ? -21.580 -8.965 8.125 1.00 89.75 190 ARG A O 1
ATOM 1537 N N . ILE A 1 191 ? -21.644 -10.764 6.778 1.00 91.44 191 ILE A N 1
ATOM 1538 C CA . ILE A 1 191 ? -20.949 -10.129 5.650 1.00 91.44 191 ILE A CA 1
ATOM 1539 C C . ILE A 1 191 ? -21.814 -9.013 5.068 1.00 91.44 191 ILE A C 1
ATOM 1541 O O . ILE A 1 191 ? -21.316 -7.912 4.851 1.00 91.44 191 ILE A O 1
ATOM 1545 N N . GLU A 1 192 ? -23.111 -9.261 4.880 1.00 91.88 192 GLU A N 1
ATOM 1546 C CA . GLU A 1 192 ? -24.045 -8.272 4.334 1.00 91.88 192 GLU A CA 1
ATOM 1547 C C . GLU A 1 192 ? -24.242 -7.092 5.299 1.00 91.88 192 GLU A C 1
ATOM 1549 O O . GLU A 1 192 ? -24.199 -5.930 4.889 1.00 91.88 192 GLU A O 1
ATOM 1554 N N . VAL A 1 193 ? -24.382 -7.364 6.602 1.00 91.75 193 VAL A N 1
ATOM 1555 C CA . VAL A 1 193 ? -24.511 -6.296 7.609 1.00 91.75 193 VAL A CA 1
ATOM 1556 C C . VAL A 1 193 ? -23.205 -5.494 7.724 1.00 91.75 193 VAL A C 1
ATOM 1558 O O . VAL A 1 193 ? -23.244 -4.262 7.777 1.00 91.75 193 VAL A O 1
ATOM 1561 N N . ALA A 1 194 ? -22.041 -6.150 7.685 1.00 91.56 194 ALA A N 1
ATOM 1562 C CA . ALA A 1 194 ? -20.747 -5.469 7.649 1.00 91.56 194 ALA A CA 1
ATOM 1563 C C . ALA A 1 194 ? -20.555 -4.658 6.355 1.00 91.56 194 ALA A C 1
ATOM 1565 O O . ALA A 1 194 ? -20.012 -3.553 6.400 1.00 91.56 194 ALA A O 1
ATOM 1566 N N . ALA A 1 195 ? -21.047 -5.140 5.212 1.00 92.00 195 ALA A N 1
ATOM 1567 C CA . ALA A 1 195 ? -21.035 -4.389 3.961 1.00 92.00 195 ALA A CA 1
ATOM 1568 C C . ALA A 1 195 ? -21.903 -3.126 4.063 1.00 92.00 195 ALA A C 1
ATOM 1570 O O . ALA A 1 195 ? -21.442 -2.050 3.677 1.00 92.00 195 ALA A O 1
ATOM 1571 N N . GLY A 1 196 ? -23.097 -3.218 4.659 1.00 92.94 196 GLY A N 1
ATOM 1572 C CA . GLY A 1 196 ? -23.941 -2.057 4.966 1.00 92.94 196 GLY A CA 1
ATOM 1573 C C . GLY A 1 196 ? -23.245 -1.052 5.890 1.00 92.94 196 GLY A C 1
ATOM 1574 O O . GLY A 1 196 ? -23.251 0.151 5.636 1.00 92.94 196 GLY A O 1
ATOM 1575 N N . TRP A 1 197 ? -22.525 -1.537 6.903 1.00 92.88 197 TRP A N 1
ATOM 1576 C CA . TRP A 1 197 ? -21.714 -0.682 7.773 1.00 92.88 197 TRP A CA 1
ATOM 1577 C C . TRP A 1 197 ? -20.600 0.049 7.003 1.00 92.88 197 TRP A C 1
ATOM 1579 O O . TRP A 1 197 ? -20.361 1.243 7.212 1.00 92.88 197 TRP A O 1
ATOM 1589 N N . VAL A 1 198 ? -19.916 -0.641 6.082 1.00 91.44 198 VAL A N 1
ATOM 1590 C CA . VAL A 1 198 ? -18.880 -0.042 5.221 1.00 91.44 198 VAL A CA 1
ATOM 1591 C C . VAL A 1 198 ? -19.497 1.000 4.284 1.00 91.44 198 VAL A C 1
ATOM 1593 O O . VAL A 1 198 ? -18.932 2.092 4.134 1.00 91.44 198 VAL A O 1
ATOM 1596 N N . GLN A 1 199 ? -20.668 0.708 3.710 1.00 94.06 199 GLN A N 1
ATOM 1597 C CA . GLN A 1 199 ? -21.443 1.642 2.892 1.00 94.06 199 GLN A CA 1
ATOM 1598 C C . GLN A 1 199 ? -21.742 2.929 3.667 1.00 94.06 199 GLN A C 1
ATOM 1600 O O . GLN A 1 199 ? -21.404 4.017 3.195 1.00 94.06 199 GLN A O 1
ATOM 1605 N N . ASP A 1 200 ? -22.264 2.813 4.887 1.00 90.12 200 ASP A N 1
ATOM 1606 C CA . ASP A 1 200 ? -22.615 3.952 5.743 1.00 90.12 200 ASP A CA 1
ATOM 1607 C C . ASP A 1 200 ? -21.408 4.818 6.120 1.00 90.12 200 ASP A C 1
ATOM 1609 O O . ASP A 1 200 ? -21.523 6.026 6.362 1.00 90.12 200 ASP A O 1
ATOM 1613 N N . ARG A 1 201 ? -20.213 4.223 6.182 1.00 88.44 201 ARG A N 1
ATOM 1614 C CA . ARG A 1 201 ? -18.999 4.943 6.581 1.00 88.44 201 ARG A CA 1
ATOM 1615 C C . ARG A 1 201 ? -18.224 5.573 5.436 1.00 88.44 201 ARG A C 1
ATOM 1617 O O . ARG A 1 201 ? -17.541 6.567 5.693 1.00 88.44 201 ARG A O 1
ATOM 1624 N N . LEU A 1 202 ? -18.310 5.035 4.225 1.00 88.00 202 LEU A N 1
ATOM 1625 C CA . LEU A 1 202 ? -17.555 5.535 3.069 1.00 88.00 202 LEU A CA 1
ATOM 1626 C C . LEU A 1 202 ? -18.429 6.207 2.014 1.00 88.00 202 LEU A C 1
ATOM 1628 O O . LEU A 1 202 ? -17.990 7.177 1.402 1.00 88.00 202 LEU A O 1
ATOM 1632 N N . PHE A 1 203 ? -19.654 5.728 1.823 1.00 88.69 203 PHE A N 1
ATOM 1633 C CA . PHE A 1 203 ? -20.535 6.097 0.717 1.00 88.69 203 PHE A CA 1
ATOM 1634 C C . PHE A 1 203 ? -21.807 6.814 1.197 1.00 88.69 203 PHE A C 1
ATOM 1636 O O . PHE A 1 203 ? -22.838 6.731 0.538 1.00 88.69 203 PHE A O 1
ATOM 1643 N N . VAL A 1 204 ? -21.751 7.554 2.310 1.00 88.00 204 VAL A N 1
ATOM 1644 C CA . VAL A 1 204 ? -22.828 8.449 2.787 1.00 88.00 204 VAL A CA 1
ATOM 1645 C C . VAL A 1 204 ? -22.281 9.872 2.962 1.00 88.00 204 VAL A C 1
ATOM 1647 O O . VAL A 1 204 ? -21.099 10.058 3.255 1.00 88.00 204 VAL A O 1
ATOM 1650 N N . GLU A 1 205 ? -23.109 10.898 2.743 1.00 82.75 205 GLU A N 1
ATOM 1651 C CA . GLU A 1 205 ? -22.723 12.301 2.982 1.00 82.75 205 GLU A CA 1
ATOM 1652 C C . GLU A 1 205 ? -22.621 12.616 4.489 1.00 82.75 205 GLU A C 1
ATOM 1654 O O . GLU A 1 205 ? -23.393 12.067 5.276 1.00 82.75 205 GLU A O 1
ATOM 1659 N N . PRO A 1 206 ? -21.691 13.488 4.936 1.00 86.81 206 PRO A N 1
ATOM 1660 C CA . PRO A 1 206 ? -20.712 14.264 4.157 1.00 86.81 206 PRO A CA 1
ATOM 1661 C C . PRO A 1 206 ? -19.436 13.481 3.764 1.00 86.81 206 PRO A C 1
ATOM 1663 O O . PRO A 1 206 ? -18.528 14.003 3.110 1.00 86.81 206 PRO A O 1
ATOM 1666 N N . ARG A 1 207 ? -19.315 12.224 4.212 1.00 87.69 207 ARG A N 1
ATOM 1667 C CA . ARG A 1 207 ? -18.055 11.459 4.204 1.00 87.69 207 ARG A CA 1
ATOM 1668 C C . ARG A 1 207 ? -17.584 11.079 2.811 1.00 87.69 207 ARG A C 1
ATOM 1670 O O . ARG A 1 207 ? -16.377 11.103 2.557 1.00 87.69 207 ARG A O 1
ATOM 1677 N N . PHE A 1 208 ? -18.510 10.751 1.910 1.00 90.25 208 PHE A N 1
ATOM 1678 C CA . PHE A 1 208 ? -18.148 10.494 0.520 1.00 90.25 208 PHE A CA 1
ATOM 1679 C C . PHE A 1 208 ? -17.557 11.763 -0.104 1.00 90.25 208 PHE A C 1
ATOM 1681 O O . PHE A 1 208 ? -16.454 11.712 -0.641 1.00 90.25 208 PHE A O 1
ATOM 1688 N N . GLY A 1 209 ? -18.178 12.932 0.087 1.00 89.69 209 GLY A N 1
ATOM 1689 C CA . GLY A 1 209 ? -17.627 14.195 -0.402 1.00 89.69 209 GLY A CA 1
ATOM 1690 C C . GLY A 1 209 ? -16.257 14.548 0.178 1.00 89.69 209 GLY A C 1
ATOM 1691 O O . GLY A 1 209 ? -15.381 14.999 -0.561 1.00 89.69 209 GLY A O 1
ATOM 1692 N N . GLU A 1 210 ? -16.014 14.296 1.464 1.00 89.69 210 GLU A N 1
ATOM 1693 C CA . GLU A 1 210 ? -14.676 14.444 2.056 1.00 89.69 210 GLU A CA 1
ATOM 1694 C C . GLU A 1 210 ? -13.654 13.475 1.455 1.00 89.69 210 GLU A C 1
ATOM 1696 O O . GLU A 1 210 ? -12.515 13.862 1.193 1.00 89.69 210 GLU A O 1
ATOM 1701 N N . THR A 1 211 ? -14.055 12.228 1.217 1.00 88.31 211 THR A N 1
ATOM 1702 C CA . THR A 1 211 ? -13.220 11.204 0.576 1.00 88.31 211 THR A CA 1
ATOM 1703 C C . THR A 1 211 ? -12.829 11.628 -0.837 1.00 88.31 211 THR A C 1
ATOM 1705 O O . THR A 1 211 ? -11.649 11.590 -1.185 1.00 88.31 211 THR A O 1
ATOM 1708 N N . VAL A 1 212 ? -13.790 12.115 -1.625 1.00 90.31 212 VAL A N 1
ATOM 1709 C CA . VAL A 1 212 ? -13.552 12.606 -2.987 1.00 90.31 212 VAL A CA 1
ATOM 1710 C C . VAL A 1 212 ? -12.674 13.863 -2.985 1.00 90.31 212 VAL A C 1
ATOM 1712 O O . VAL A 1 212 ? -11.793 13.984 -3.829 1.00 90.31 212 VAL A O 1
ATOM 1715 N N . LYS A 1 213 ? -12.826 14.770 -2.008 1.00 88.75 213 LYS A N 1
ATOM 1716 C CA . LYS A 1 213 ? -11.937 15.941 -1.850 1.00 88.75 213 LYS A CA 1
ATOM 1717 C C . LYS A 1 213 ? -10.501 15.558 -1.479 1.00 88.75 213 LYS A C 1
ATOM 1719 O O . LYS A 1 213 ? -9.568 16.236 -1.897 1.00 88.75 213 LYS A O 1
ATOM 1724 N N . LYS A 1 214 ? -10.320 14.497 -0.682 1.00 85.38 214 LYS A N 1
ATOM 1725 C CA . LYS A 1 214 ? -8.999 13.974 -0.281 1.00 85.38 214 LYS A CA 1
ATOM 1726 C C . LYS A 1 214 ? -8.290 13.221 -1.403 1.00 85.38 214 LYS A C 1
ATOM 1728 O O . LYS A 1 214 ? -7.075 13.061 -1.335 1.00 85.38 214 LYS A O 1
ATOM 1733 N N . TYR A 1 215 ? -9.022 12.756 -2.412 1.00 84.69 215 TYR A N 1
ATOM 1734 C CA . TYR A 1 215 ? -8.441 12.115 -3.582 1.00 84.69 215 TYR A CA 1
ATOM 1735 C C . TYR A 1 215 ? -7.678 13.149 -4.428 1.00 84.69 215 TYR A C 1
ATOM 1737 O O . TYR A 1 215 ? -8.233 13.812 -5.305 1.00 84.69 215 TYR A O 1
ATOM 1745 N N . THR A 1 216 ? -6.380 13.304 -4.152 1.00 61.34 216 THR A N 1
ATOM 1746 C CA . THR A 1 216 ? -5.454 14.055 -5.003 1.00 61.34 216 THR A CA 1
ATOM 1747 C C . THR A 1 216 ? -5.001 13.152 -6.150 1.00 61.34 216 THR A C 1
ATOM 1749 O O . THR A 1 216 ? -4.653 11.987 -5.956 1.00 61.34 216 THR A O 1
ATOM 1752 N N . THR A 1 217 ? -5.022 13.661 -7.384 1.00 58.88 217 THR A N 1
ATOM 1753 C CA . THR A 1 217 ? -4.723 12.896 -8.610 1.00 58.88 217 THR A CA 1
ATOM 1754 C C . THR A 1 217 ? -3.230 12.572 -8.783 1.00 58.88 217 THR A C 1
ATOM 1756 O O . THR A 1 217 ? -2.714 12.619 -9.899 1.00 58.88 217 THR A O 1
ATOM 1759 N N . GLU A 1 218 ? -2.503 12.255 -7.710 1.00 51.00 218 GLU A N 1
ATOM 1760 C CA . GLU A 1 218 ? -1.070 11.916 -7.705 1.00 51.00 218 GLU A CA 1
ATOM 1761 C C . GLU A 1 218 ? -0.796 10.524 -8.313 1.00 51.00 218 GLU A C 1
ATOM 1763 O O . GLU A 1 218 ? -0.165 9.655 -7.716 1.00 51.00 218 GLU A O 1
ATOM 1768 N N . GLY A 1 219 ? -1.307 10.279 -9.520 1.00 54.41 219 GLY A N 1
ATOM 1769 C CA . GLY A 1 219 ? -1.001 9.098 -10.326 1.00 54.41 219 GLY A CA 1
ATOM 1770 C C . GLY A 1 219 ? -1.667 7.791 -9.889 1.00 54.41 219 GLY A C 1
ATOM 1771 O O . GLY A 1 219 ? -1.372 6.759 -10.484 1.00 54.41 219 GLY A O 1
ATOM 1772 N N . LYS A 1 220 ? -2.562 7.802 -8.894 1.00 67.94 220 LYS A N 1
ATOM 1773 C CA . LYS A 1 220 ? -3.356 6.625 -8.497 1.00 67.94 220 LYS A CA 1
ATOM 1774 C C . LYS A 1 220 ? -4.759 6.689 -9.088 1.00 67.94 220 LYS A C 1
ATOM 1776 O O . LYS A 1 220 ? -5.367 7.759 -9.105 1.00 67.94 220 LYS A O 1
ATOM 1781 N N . THR A 1 221 ? -5.296 5.557 -9.541 1.00 80.25 221 THR A N 1
ATOM 1782 C CA . THR A 1 221 ? -6.704 5.458 -9.950 1.00 80.25 221 THR A CA 1
ATOM 1783 C C . THR A 1 221 ? -7.618 5.650 -8.739 1.00 80.25 221 THR A C 1
ATOM 1785 O O . THR A 1 221 ? -7.230 5.354 -7.605 1.00 80.25 221 THR A O 1
ATOM 1788 N N . PHE A 1 222 ? -8.837 6.154 -8.955 1.00 83.56 222 PHE A N 1
ATOM 1789 C CA . PHE A 1 222 ? -9.813 6.241 -7.868 1.00 83.56 222 PHE A CA 1
ATOM 1790 C C . PHE A 1 222 ? -10.144 4.854 -7.307 1.00 83.56 222 PHE A C 1
ATOM 1792 O O . PHE A 1 222 ? -10.289 4.719 -6.099 1.00 83.56 222 PHE A O 1
ATOM 1799 N N . ALA A 1 223 ? -10.150 3.823 -8.160 1.00 81.44 223 ALA A N 1
ATOM 1800 C CA . ALA A 1 223 ? -10.269 2.429 -7.746 1.00 81.44 223 ALA A CA 1
ATOM 1801 C C . ALA A 1 223 ? -9.191 2.033 -6.731 1.00 81.44 223 ALA A C 1
ATOM 1803 O O . ALA A 1 223 ? -9.530 1.629 -5.626 1.00 81.44 223 ALA A O 1
ATOM 1804 N N . GLY A 1 224 ? -7.907 2.255 -7.032 1.00 79.94 224 GLY A N 1
ATOM 1805 C CA . GLY A 1 224 ? -6.828 1.932 -6.093 1.00 79.94 224 GLY A CA 1
ATOM 1806 C C . GLY A 1 224 ? -6.882 2.748 -4.795 1.00 79.94 224 GLY A C 1
ATOM 1807 O O . GLY A 1 224 ? -6.533 2.250 -3.725 1.00 79.94 224 GLY A O 1
ATOM 1808 N N . PHE A 1 225 ? -7.345 4.001 -4.858 1.00 84.44 225 PHE A N 1
ATOM 1809 C CA . PHE A 1 225 ? -7.564 4.822 -3.665 1.00 84.44 225 PHE A CA 1
ATOM 1810 C C . PHE A 1 225 ? -8.726 4.305 -2.803 1.00 84.44 225 PHE A C 1
ATOM 1812 O O . PHE A 1 225 ? -8.578 4.172 -1.588 1.00 84.44 225 PHE A O 1
ATOM 1819 N N . ILE A 1 226 ? -9.863 3.984 -3.423 1.00 87.12 226 ILE A N 1
ATOM 1820 C CA . ILE A 1 226 ? -11.033 3.435 -2.735 1.00 87.12 226 ILE A CA 1
ATOM 1821 C C . ILE A 1 226 ? -10.725 2.057 -2.168 1.00 87.12 226 ILE A C 1
ATOM 1823 O O . ILE A 1 226 ? -11.035 1.824 -1.008 1.00 87.12 226 ILE A O 1
ATOM 1827 N N . GLU A 1 227 ? -10.054 1.175 -2.904 1.00 84.88 227 GLU A N 1
ATOM 1828 C CA . GLU A 1 227 ? -9.660 -0.146 -2.405 1.00 84.88 227 GLU A CA 1
ATOM 1829 C C . GLU A 1 227 ? -8.814 -0.068 -1.134 1.00 84.88 227 GLU A C 1
ATOM 1831 O O . GLU A 1 227 ? -9.046 -0.829 -0.194 1.00 84.88 227 GLU A O 1
ATOM 1836 N N . TYR A 1 228 ? -7.876 0.879 -1.071 1.00 85.00 228 TYR A N 1
ATOM 1837 C CA . TYR A 1 228 ? -7.081 1.118 0.130 1.00 85.00 228 TYR A CA 1
ATOM 1838 C C . TYR A 1 228 ? -7.959 1.503 1.333 1.00 85.00 228 TYR A C 1
ATOM 1840 O O . TYR A 1 228 ? -7.795 0.958 2.426 1.00 85.00 228 TYR A O 1
ATOM 1848 N N . LEU A 1 229 ? -8.928 2.401 1.132 1.00 87.50 229 LEU A N 1
ATOM 1849 C CA . LEU A 1 229 ? -9.871 2.797 2.182 1.00 87.50 229 LEU A CA 1
ATOM 1850 C C . LEU A 1 229 ? -10.822 1.659 2.570 1.00 87.50 229 LEU A C 1
ATOM 1852 O O . LEU A 1 229 ? -11.105 1.480 3.756 1.00 87.50 229 LEU A O 1
ATOM 1856 N N . LEU A 1 230 ? -11.291 0.882 1.589 1.00 88.88 230 LEU A N 1
ATOM 1857 C CA . LEU A 1 230 ? -12.166 -0.269 1.795 1.00 88.88 230 LEU A CA 1
ATOM 1858 C C . LEU A 1 230 ? -11.502 -1.294 2.708 1.00 88.88 230 LEU A C 1
ATOM 1860 O O . LEU A 1 230 ? -12.156 -1.755 3.635 1.00 88.88 230 LEU A O 1
ATOM 1864 N N . ILE A 1 231 ? -10.216 -1.608 2.507 1.00 86.38 231 ILE A N 1
ATOM 1865 C CA . ILE A 1 231 ? -9.483 -2.553 3.367 1.00 86.38 231 ILE A CA 1
ATOM 1866 C C . ILE A 1 231 ? -9.539 -2.104 4.830 1.00 86.38 231 ILE A C 1
ATOM 1868 O O . ILE A 1 231 ? -9.954 -2.879 5.687 1.00 86.38 231 ILE A O 1
ATOM 1872 N N . GLY A 1 232 ? -9.196 -0.843 5.112 1.00 82.50 232 GLY A N 1
ATOM 1873 C CA . GLY A 1 232 ? -9.231 -0.317 6.479 1.00 82.50 232 GLY A CA 1
ATOM 1874 C C . GLY A 1 232 ? -10.627 -0.378 7.106 1.00 82.50 232 GLY A C 1
ATOM 1875 O O . GLY A 1 232 ? -10.767 -0.743 8.270 1.00 82.50 232 GLY A O 1
ATOM 1876 N N . ARG A 1 233 ? -11.677 -0.080 6.330 1.00 90.81 233 ARG A N 1
ATOM 1877 C CA . ARG A 1 233 ? -13.063 -0.123 6.825 1.00 90.81 233 ARG A CA 1
ATOM 1878 C C . ARG A 1 233 ? -13.628 -1.524 6.969 1.00 90.81 233 ARG A C 1
ATOM 1880 O O . ARG A 1 233 ? -14.415 -1.736 7.880 1.00 90.81 233 ARG A O 1
ATOM 1887 N N . CYS A 1 234 ? -13.223 -2.461 6.122 1.00 85.56 234 CYS A N 1
ATOM 1888 C CA . CYS A 1 234 ? -13.572 -3.865 6.287 1.00 85.56 234 CYS A CA 1
ATOM 1889 C C . CYS A 1 234 ? -12.938 -4.419 7.569 1.00 85.56 234 CYS A C 1
ATOM 1891 O O . CYS A 1 234 ? -13.633 -5.076 8.335 1.00 85.56 234 CYS A O 1
ATOM 1893 N N . CYS A 1 235 ? -11.676 -4.073 7.861 1.00 84.31 235 CYS A N 1
ATOM 1894 C CA . CYS A 1 235 ? -11.049 -4.416 9.140 1.00 84.31 235 CYS A CA 1
ATOM 1895 C C . CYS A 1 235 ? -11.814 -3.809 10.323 1.00 84.31 235 CYS A C 1
ATOM 1897 O O . CYS A 1 235 ? -12.168 -4.539 11.240 1.00 84.31 235 CYS A O 1
ATOM 1899 N N . ASP A 1 236 ? -12.123 -2.503 10.281 1.00 85.50 236 ASP A N 1
ATOM 1900 C CA . ASP A 1 236 ? -12.904 -1.853 11.343 1.00 85.50 236 ASP A CA 1
ATOM 1901 C C . ASP A 1 236 ? -14.273 -2.529 11.544 1.00 85.50 236 ASP A C 1
ATOM 1903 O O . ASP A 1 236 ? -14.724 -2.661 12.677 1.00 85.50 236 ASP A O 1
ATOM 1907 N N . ALA A 1 237 ? -14.940 -2.936 10.457 1.00 87.94 237 ALA A N 1
ATOM 1908 C CA . ALA A 1 237 ? -16.230 -3.613 10.519 1.00 87.94 237 ALA A CA 1
ATOM 1909 C C . ALA A 1 237 ? -16.095 -4.993 11.175 1.00 87.94 237 ALA A C 1
ATOM 1911 O O . ALA A 1 237 ? -16.818 -5.288 12.118 1.00 87.94 237 ALA A O 1
ATOM 1912 N N . VAL A 1 238 ? -15.141 -5.818 10.737 1.00 86.62 238 VAL A N 1
ATOM 1913 C CA . VAL A 1 238 ? -14.894 -7.142 11.335 1.00 86.62 238 VAL A CA 1
ATOM 1914 C C . VAL A 1 238 ? -14.518 -7.021 12.812 1.00 86.62 238 VAL A C 1
ATOM 1916 O O . VAL A 1 238 ? -15.006 -7.804 13.624 1.00 86.62 238 VAL A O 1
ATOM 1919 N N . ASP A 1 239 ? -13.698 -6.032 13.174 1.00 84.94 239 ASP A N 1
ATOM 1920 C CA . ASP A 1 239 ? -13.328 -5.761 14.564 1.00 84.94 239 ASP A CA 1
ATOM 1921 C C . ASP A 1 239 ? -14.541 -5.341 15.407 1.00 84.94 239 ASP A C 1
ATOM 1923 O O . ASP A 1 239 ? -14.690 -5.825 16.530 1.00 84.94 239 ASP A O 1
ATOM 1927 N N . GLU A 1 240 ? -15.418 -4.478 14.877 1.00 85.88 240 GLU A N 1
ATOM 1928 C CA . GLU A 1 240 ? -16.654 -4.071 15.559 1.00 85.88 240 GLU A CA 1
ATOM 1929 C C . GLU A 1 240 ? -17.551 -5.295 15.803 1.00 85.88 240 GLU A C 1
ATOM 1931 O O . GLU A 1 240 ? -17.948 -5.542 16.940 1.00 85.88 240 GLU A O 1
ATOM 1936 N N . PHE A 1 241 ? -17.765 -6.134 14.783 1.00 83.69 241 PHE A N 1
ATOM 1937 C CA . PHE A 1 241 ? -18.543 -7.375 14.898 1.00 83.69 241 PHE A CA 1
ATOM 1938 C C . PHE A 1 241 ? -17.925 -8.386 15.864 1.00 83.69 241 PHE A C 1
ATOM 1940 O O . PHE A 1 241 ? -18.638 -9.039 16.618 1.00 83.69 241 PHE A O 1
ATOM 1947 N N . ALA A 1 242 ? -16.599 -8.520 15.869 1.00 81.00 242 ALA A N 1
ATOM 1948 C CA . ALA A 1 242 ? -15.903 -9.387 16.814 1.00 81.00 242 ALA A CA 1
ATOM 1949 C C . ALA A 1 242 ? -16.000 -8.878 18.261 1.00 81.00 242 ALA A C 1
ATOM 1951 O O . ALA A 1 242 ? -15.774 -9.651 19.191 1.00 81.00 242 ALA A O 1
ATOM 1952 N N . SER A 1 243 ? -16.311 -7.593 18.449 1.00 77.56 243 SER A N 1
ATOM 1953 C CA . SER A 1 243 ? -16.484 -6.962 19.758 1.00 77.56 243 SER A CA 1
ATOM 1954 C C . SER A 1 243 ? -17.939 -6.877 20.236 1.00 77.56 243 SER A C 1
ATOM 1956 O O . SER A 1 243 ? -18.160 -6.493 21.382 1.00 77.56 243 SER A O 1
ATOM 1958 N N . GLU A 1 244 ? -18.920 -7.249 19.405 1.00 75.56 244 GLU A N 1
ATOM 1959 C CA . GLU A 1 244 ? -20.344 -7.279 19.763 1.00 75.56 244 GLU A CA 1
ATOM 1960 C C . GLU A 1 244 ? -20.818 -8.731 19.999 1.00 75.56 244 GLU A C 1
ATOM 1962 O O . GLU A 1 244 ? -21.142 -9.446 19.048 1.00 75.56 244 GLU A O 1
ATOM 1967 N N . PRO A 1 245 ? -20.881 -9.203 21.262 1.00 53.09 245 PRO A N 1
ATOM 1968 C CA . PRO A 1 245 ? -21.221 -10.595 21.576 1.00 53.09 245 PRO A CA 1
ATOM 1969 C C . PRO A 1 245 ? -22.668 -10.982 21.221 1.00 53.09 245 PRO A C 1
ATOM 1971 O O . PRO A 1 245 ? -22.947 -12.163 21.048 1.00 53.09 245 PRO A O 1
ATOM 1974 N N . GLU A 1 246 ? -23.585 -10.021 21.062 1.00 52.81 246 GLU A N 1
ATOM 1975 C CA . GLU A 1 246 ? -24.998 -10.293 20.744 1.00 52.81 246 GLU A CA 1
ATOM 1976 C C . GLU A 1 246 ? -25.246 -10.676 19.271 1.00 52.81 246 GLU A C 1
ATOM 1978 O O . GLU A 1 246 ? -26.256 -11.308 18.967 1.00 52.81 246 GLU A O 1
ATOM 1983 N N . ILE A 1 247 ? -24.332 -10.343 18.349 1.00 51.66 247 ILE A N 1
ATOM 1984 C CA . ILE A 1 247 ? -24.485 -10.633 16.907 1.00 51.66 247 ILE A CA 1
ATOM 1985 C C . ILE A 1 247 ? -23.868 -11.995 16.524 1.00 51.66 247 ILE A C 1
ATOM 1987 O O . ILE A 1 247 ? -24.111 -12.520 15.436 1.00 51.66 247 ILE A O 1
ATOM 1991 N N . CYS A 1 248 ? -23.133 -12.625 17.443 1.00 39.47 248 CYS A N 1
ATOM 1992 C CA . CYS A 1 248 ? -22.647 -13.997 17.322 1.00 39.47 248 CYS A CA 1
ATOM 1993 C C . CYS A 1 248 ? -23.382 -14.905 18.320 1.00 39.47 248 CYS A C 1
ATOM 1995 O O . CYS A 1 248 ? -22.821 -15.210 19.376 1.00 39.47 248 CYS A O 1
ATOM 1997 N N . PRO A 1 249 ? -24.595 -15.405 18.011 1.00 39.53 249 PRO A N 1
ATOM 1998 C CA . PRO A 1 249 ? -25.146 -16.524 18.752 1.00 39.53 249 PRO A CA 1
ATOM 1999 C C . PRO A 1 249 ? -24.332 -17.757 18.356 1.00 39.53 249 PRO A C 1
ATOM 2001 O O . PRO A 1 249 ? -24.680 -18.499 17.441 1.00 39.53 249 PRO A O 1
ATOM 2004 N N . ILE A 1 250 ? -23.197 -17.966 19.021 1.00 42.75 250 ILE A N 1
ATOM 2005 C CA . ILE A 1 250 ? -22.620 -19.300 19.097 1.00 42.75 250 ILE A CA 1
ATOM 2006 C C . ILE A 1 250 ? -23.613 -20.070 19.962 1.00 42.75 250 ILE A C 1
ATOM 2008 O O . ILE A 1 250 ? -23.558 -20.010 21.190 1.00 42.75 250 ILE A O 1
ATOM 2012 N N . GLU A 1 251 ? -24.570 -20.747 19.327 1.00 37.50 251 GLU A N 1
ATOM 2013 C CA . GLU A 1 251 ? -25.248 -21.862 19.973 1.00 37.50 251 GLU A CA 1
ATOM 2014 C C . GLU A 1 251 ? -24.151 -22.860 20.332 1.00 37.50 251 GLU A C 1
ATOM 2016 O O . GLU A 1 251 ? -23.658 -23.623 19.501 1.00 37.50 251 GLU A O 1
ATOM 2021 N N . VAL A 1 252 ? -23.703 -22.796 21.585 1.00 37.38 252 VAL A N 1
ATOM 2022 C CA . VAL A 1 252 ? -22.878 -23.830 22.184 1.00 37.38 252 VAL A CA 1
ATOM 2023 C C . VAL A 1 252 ? -23.744 -25.079 22.168 1.00 37.38 252 VAL A C 1
ATOM 2025 O O . VAL A 1 252 ? -24.587 -25.281 23.046 1.00 37.38 252 VAL A O 1
ATOM 2028 N N . VAL A 1 253 ? -23.568 -25.894 21.127 1.00 33.75 253 VAL A N 1
ATOM 2029 C CA . VAL A 1 253 ? -24.087 -27.254 21.060 1.00 33.75 253 VAL A CA 1
ATOM 2030 C C . VAL A 1 253 ? -23.567 -27.950 22.306 1.00 33.75 253 VAL A C 1
ATOM 2032 O O . VAL A 1 253 ? -22.401 -28.327 22.409 1.00 33.75 253 VAL A O 1
ATOM 2035 N N . SER A 1 254 ? -24.446 -28.043 23.297 1.00 37.78 254 SER A N 1
ATOM 2036 C CA . SER A 1 254 ? -24.200 -28.765 24.528 1.00 37.78 254 SER A CA 1
ATOM 2037 C C . SER A 1 254 ? -24.063 -30.229 24.145 1.00 37.78 254 SER A C 1
ATOM 2039 O O . SER A 1 254 ? -25.058 -30.914 23.911 1.00 37.78 254 SER A O 1
ATOM 2041 N N . THR A 1 255 ? -22.828 -30.714 24.060 1.00 31.33 255 THR A N 1
ATOM 2042 C CA . THR A 1 255 ? -22.516 -32.138 23.942 1.00 31.33 255 THR A CA 1
ATOM 2043 C C . THR A 1 255 ? -22.802 -32.826 25.277 1.00 31.33 255 THR A C 1
ATOM 2045 O O . THR A 1 255 ? -21.925 -33.259 26.017 1.00 31.33 255 THR A O 1
ATOM 2048 N N . SER A 1 256 ? -24.091 -32.932 25.588 1.00 35.31 256 SER A N 1
ATOM 2049 C CA . SER A 1 256 ? -24.626 -33.942 26.485 1.00 35.31 256 SER A CA 1
ATOM 2050 C C . SER A 1 256 ? -24.671 -35.261 25.723 1.00 35.31 256 SER A C 1
ATOM 2052 O O . SER A 1 256 ? -25.490 -35.422 24.820 1.00 35.31 256 SER A O 1
ATOM 2054 N N . SER A 1 257 ? -23.766 -36.180 26.067 1.00 30.91 257 SER A N 1
ATOM 2055 C CA . SER A 1 257 ? -24.025 -37.619 26.275 1.00 30.91 257 SER A CA 1
ATOM 2056 C C . SER A 1 257 ? -22.727 -38.414 26.129 1.00 30.91 257 SER A C 1
ATOM 2058 O O . SER A 1 257 ? -22.362 -38.873 25.050 1.00 30.91 257 SER A O 1
ATOM 2060 N N . ARG A 1 258 ? -22.043 -38.626 27.257 1.00 30.80 258 ARG A N 1
ATOM 2061 C CA . ARG A 1 258 ? -21.210 -39.817 27.461 1.00 30.80 258 ARG A CA 1
ATOM 2062 C C . ARG A 1 258 ? -22.138 -40.996 27.766 1.00 30.80 258 ARG A C 1
ATOM 2064 O O . ARG A 1 258 ? -22.942 -40.867 28.690 1.00 30.80 258 ARG A O 1
ATOM 2071 N N . PRO A 1 259 ? -21.945 -42.172 27.155 1.00 32.34 259 PRO A N 1
ATOM 2072 C CA . PRO A 1 259 ? -22.170 -43.426 27.838 1.00 32.34 259 PRO A CA 1
ATOM 2073 C C . PRO A 1 259 ? -20.859 -43.907 28.462 1.00 32.34 259 PRO A C 1
ATOM 2075 O O . PRO A 1 259 ? -19.823 -44.046 27.816 1.00 32.34 259 PRO A O 1
ATOM 2078 N N . SER A 1 260 ? -20.968 -44.129 29.765 1.00 33.16 260 SER A N 1
ATOM 2079 C CA . SER A 1 260 ? -20.169 -45.016 30.601 1.00 33.16 260 SER A CA 1
ATOM 2080 C C . SER A 1 260 ? -19.671 -46.279 29.885 1.00 33.16 260 SER A C 1
ATOM 2082 O O . SER A 1 260 ? -20.473 -46.999 29.295 1.00 33.16 260 SER A O 1
ATOM 2084 N N . HIS A 1 261 ? -18.382 -46.591 30.056 1.00 30.66 261 HIS A N 1
ATOM 2085 C CA . HIS A 1 261 ? -17.937 -47.946 30.382 1.00 30.66 261 HIS A CA 1
ATOM 2086 C C . HIS A 1 261 ? -16.616 -47.919 31.181 1.00 30.66 261 HIS A C 1
ATOM 2088 O O . HIS A 1 261 ? -15.585 -47.452 30.706 1.00 30.66 261 HIS A O 1
ATOM 2094 N N . ASN A 1 262 ? -16.715 -48.427 32.417 1.00 31.38 262 ASN A N 1
ATOM 2095 C CA . ASN A 1 262 ? -15.709 -49.157 33.211 1.00 31.38 262 ASN A CA 1
ATOM 2096 C C . ASN A 1 262 ? -14.805 -50.055 32.331 1.00 31.38 262 ASN A C 1
ATOM 2098 O O . ASN A 1 262 ? -15.266 -50.516 31.292 1.00 31.38 262 ASN A O 1
ATOM 2102 N N . THR A 1 263 ? -13.570 -50.454 32.649 1.00 32.53 263 THR A N 1
ATOM 2103 C CA . THR A 1 263 ? -12.784 -50.629 33.893 1.00 32.53 263 THR A CA 1
ATOM 2104 C C . THR A 1 263 ? -11.391 -51.089 33.434 1.00 32.53 263 THR A C 1
ATOM 2106 O O . THR A 1 263 ? -11.312 -51.781 32.419 1.00 32.53 263 THR A O 1
ATOM 2109 N N . GLY A 1 264 ? -10.325 -50.820 34.191 1.00 27.58 264 GLY A N 1
ATOM 2110 C CA . GLY A 1 264 ? -9.047 -51.512 33.984 1.00 27.58 264 GLY A CA 1
ATOM 2111 C C . GLY A 1 264 ? -7.855 -50.803 34.607 1.00 27.58 264 GLY A C 1
ATOM 2112 O O . GLY A 1 264 ? -7.131 -50.100 33.914 1.00 27.58 264 GLY A O 1
ATOM 2113 N N . GLU A 1 265 ? -7.683 -50.996 35.911 1.00 33.75 265 GLU A N 1
ATOM 2114 C CA . GLU A 1 265 ? -6.457 -50.702 36.652 1.00 33.75 265 GLU A CA 1
ATOM 2115 C C . GLU A 1 265 ? -5.300 -51.580 36.149 1.00 33.75 265 GLU A C 1
ATOM 2117 O O . GLU A 1 265 ? -5.459 -52.792 35.999 1.00 33.75 265 GLU A O 1
ATOM 2122 N N . ALA A 1 266 ? -4.133 -50.972 35.943 1.00 30.95 266 ALA A N 1
ATOM 2123 C CA . ALA A 1 266 ? -2.837 -51.630 36.065 1.00 30.95 266 ALA A CA 1
ATOM 2124 C C . ALA A 1 266 ? -1.772 -50.563 36.361 1.00 30.95 266 ALA A C 1
ATOM 2126 O O . ALA A 1 266 ? -1.432 -49.742 35.510 1.00 30.95 266 ALA A O 1
ATOM 2127 N N . GLU A 1 267 ? -1.292 -50.575 37.601 1.00 36.41 267 GLU A N 1
ATOM 2128 C CA . GLU A 1 267 ? -0.075 -49.909 38.053 1.00 36.41 267 GLU A CA 1
ATOM 2129 C C . GLU A 1 267 ? 1.142 -50.568 37.389 1.00 36.41 267 GLU A C 1
ATOM 2131 O O . GLU A 1 267 ? 1.290 -51.784 37.494 1.00 36.41 267 GLU A O 1
ATOM 2136 N N . VAL A 1 268 ? 2.033 -49.783 36.770 1.00 33.94 268 VAL A N 1
ATOM 2137 C CA . VAL A 1 268 ? 3.461 -50.125 36.658 1.00 33.94 268 VAL A CA 1
ATOM 2138 C C . VAL A 1 268 ? 4.306 -48.850 36.755 1.00 33.94 268 VAL A C 1
ATOM 2140 O O . VAL A 1 268 ? 4.181 -47.928 35.955 1.00 33.94 268 VAL A O 1
ATOM 2143 N N . GLU A 1 269 ? 5.105 -48.861 37.817 1.00 31.52 269 GLU A N 1
ATOM 2144 C CA . GLU A 1 269 ? 6.416 -48.274 38.116 1.00 31.52 269 GLU A CA 1
ATOM 2145 C C . GLU A 1 269 ? 7.129 -47.307 37.151 1.00 31.52 269 GLU A C 1
ATOM 2147 O O . GLU A 1 269 ? 7.156 -47.444 35.932 1.00 31.52 269 GLU A O 1
ATOM 2152 N N . GLY A 1 270 ? 7.802 -46.360 37.815 1.00 36.12 270 GLY A N 1
ATOM 2153 C CA . GLY A 1 270 ? 8.644 -45.285 37.304 1.00 36.12 270 GLY A CA 1
ATOM 2154 C C . GLY A 1 270 ? 9.758 -45.654 36.325 1.00 36.12 270 GLY A C 1
ATOM 2155 O O . GLY A 1 270 ? 10.420 -46.682 36.438 1.00 36.12 270 GLY A O 1
ATOM 2156 N N . VAL A 1 271 ? 10.029 -44.690 35.444 1.00 30.89 271 VAL A N 1
ATOM 2157 C CA . VAL A 1 271 ? 11.304 -44.492 34.749 1.00 30.89 271 VAL A CA 1
ATOM 2158 C C . VAL A 1 271 ? 11.576 -42.980 34.723 1.00 30.89 271 VAL A C 1
ATOM 2160 O O . VAL A 1 271 ? 10.686 -42.189 34.408 1.00 30.89 271 VAL A O 1
ATOM 2163 N N . GLU A 1 272 ? 12.783 -42.595 35.139 1.00 38.62 272 GLU A N 1
ATOM 2164 C CA . GLU A 1 272 ? 13.332 -41.231 35.115 1.00 38.62 272 GLU A CA 1
ATOM 2165 C C . GLU A 1 272 ? 13.590 -40.712 33.680 1.00 38.62 272 GLU A C 1
ATOM 2167 O O . GLU A 1 272 ? 13.597 -41.501 32.734 1.00 38.62 272 GLU A O 1
ATOM 2172 N N . PRO A 1 273 ? 13.790 -39.392 33.487 1.00 37.59 273 PRO A N 1
ATOM 2173 C CA . PRO A 1 273 ? 13.874 -38.781 32.169 1.00 37.59 273 PRO A CA 1
ATOM 2174 C C . PRO A 1 273 ? 15.329 -38.704 31.685 1.00 37.59 273 PRO A C 1
ATOM 2176 O O . PRO A 1 273 ? 16.086 -37.841 32.126 1.00 37.59 273 PRO A O 1
ATOM 2179 N N . GLU A 1 274 ? 15.702 -39.547 30.726 1.00 36.88 274 GLU A N 1
ATOM 2180 C CA . GLU A 1 274 ? 16.920 -39.372 29.927 1.00 36.88 274 GLU A CA 1
ATOM 2181 C C . GLU A 1 274 ? 16.576 -39.359 28.428 1.00 36.88 274 GLU A C 1
ATOM 2183 O O . GLU A 1 274 ? 15.756 -40.138 27.946 1.00 36.88 274 GLU A O 1
ATOM 2188 N N . ASP A 1 275 ? 17.232 -38.437 27.721 1.00 36.16 275 ASP A N 1
ATOM 2189 C CA . ASP A 1 275 ? 17.426 -38.393 26.269 1.00 36.16 275 ASP A CA 1
ATOM 2190 C C . ASP A 1 275 ? 16.227 -38.079 25.355 1.00 36.16 275 ASP A C 1
ATOM 2192 O O . ASP A 1 275 ? 15.787 -38.890 24.542 1.00 36.16 275 ASP A O 1
ATOM 2196 N N . LEU A 1 276 ? 15.821 -36.802 25.333 1.00 33.25 276 LEU A N 1
ATOM 2197 C CA . LEU A 1 276 ? 15.334 -36.179 24.092 1.00 33.25 276 LEU A CA 1
ATOM 2198 C C . LEU A 1 276 ? 16.532 -35.631 23.311 1.00 33.25 276 LEU A C 1
ATOM 2200 O O . LEU A 1 276 ? 16.887 -34.453 23.381 1.00 33.25 276 LEU A O 1
ATOM 2204 N N . GLN A 1 277 ? 17.178 -36.552 22.599 1.00 32.09 277 GLN A N 1
ATOM 2205 C CA . GLN A 1 277 ? 18.114 -36.253 21.527 1.00 32.09 277 GLN A CA 1
ATOM 2206 C C . GLN A 1 277 ? 17.401 -35.512 20.391 1.00 32.09 277 GLN A C 1
ATOM 2208 O O . GLN A 1 277 ? 16.211 -35.695 20.142 1.00 32.09 277 GLN A O 1
ATOM 2213 N N . ALA A 1 278 ? 18.182 -34.659 19.736 1.00 36.69 278 ALA A N 1
ATOM 2214 C CA . ALA A 1 278 ? 17.818 -33.816 18.614 1.00 36.69 278 ALA A CA 1
ATOM 2215 C C . ALA A 1 278 ? 16.945 -34.526 17.564 1.00 36.69 278 ALA A C 1
ATOM 2217 O O . ALA A 1 278 ? 17.297 -35.586 17.048 1.00 36.69 278 ALA A O 1
ATOM 2218 N N . GLU A 1 279 ? 15.839 -33.873 17.208 1.00 31.59 279 GLU A N 1
ATOM 2219 C CA . GLU A 1 279 ? 15.123 -34.124 15.959 1.00 31.59 279 GLU A CA 1
ATOM 2220 C C . GLU A 1 279 ? 16.096 -33.962 14.774 1.00 31.59 279 GLU A C 1
ATOM 2222 O O . GLU A 1 279 ? 16.895 -33.018 14.764 1.00 31.59 279 GLU A O 1
ATOM 2227 N N . PRO A 1 280 ? 16.065 -34.863 13.779 1.00 34.31 280 PRO A N 1
ATOM 2228 C CA . PRO A 1 280 ? 16.979 -34.804 12.656 1.00 34.31 280 PRO A CA 1
ATOM 2229 C C . PRO A 1 280 ? 16.633 -33.603 11.778 1.00 34.31 280 PRO A C 1
ATOM 2231 O O . PRO A 1 280 ? 15.504 -33.454 11.310 1.00 34.31 280 PRO A O 1
ATOM 2234 N N . GLU A 1 281 ? 17.643 -32.773 11.530 1.00 38.53 281 GLU A N 1
ATOM 2235 C CA . GLU A 1 281 ? 17.663 -31.789 10.456 1.00 38.53 281 GLU A CA 1
ATOM 2236 C C . GLU A 1 281 ? 17.249 -32.483 9.152 1.00 38.53 281 GLU A C 1
ATOM 2238 O O . GLU A 1 281 ? 18.024 -33.217 8.536 1.00 38.53 281 GLU A O 1
ATOM 2243 N N . SER A 1 282 ? 15.995 -32.293 8.735 1.00 32.81 282 SER A N 1
ATOM 2244 C CA . SER A 1 282 ? 15.578 -32.689 7.400 1.00 32.81 282 SER A CA 1
ATOM 2245 C C . SER A 1 282 ? 16.268 -31.742 6.425 1.00 32.81 282 SER A C 1
ATOM 2247 O O . SER A 1 282 ? 15.887 -30.574 6.301 1.00 32.81 282 SER A O 1
ATOM 2249 N N . SER A 1 283 ? 17.298 -32.250 5.760 1.00 40.78 283 SER A N 1
ATOM 2250 C CA . SER A 1 283 ? 17.974 -31.647 4.620 1.00 40.78 283 SER A CA 1
ATOM 2251 C C . SER A 1 283 ? 16.995 -31.473 3.455 1.00 40.78 283 SER A C 1
ATOM 2253 O O . SER A 1 283 ? 16.920 -32.267 2.523 1.00 40.78 283 SER A O 1
ATOM 2255 N N . GLY A 1 284 ? 16.216 -30.398 3.526 1.00 33.72 284 GLY A N 1
ATOM 2256 C CA . GLY A 1 284 ? 15.626 -29.724 2.377 1.00 33.72 284 GLY A CA 1
ATOM 2257 C C . GLY A 1 284 ? 16.570 -28.627 1.893 1.00 33.72 284 GLY A C 1
ATOM 2258 O O . GLY A 1 284 ? 16.186 -27.460 1.845 1.00 33.72 284 GLY A O 1
ATOM 2259 N N . GLU A 1 285 ? 17.825 -28.984 1.613 1.00 42.94 285 GLU A N 1
ATOM 2260 C CA . GLU A 1 285 ? 18.744 -28.150 0.840 1.00 42.94 285 GLU A CA 1
ATOM 2261 C C . GLU A 1 285 ? 18.216 -28.126 -0.594 1.00 42.94 285 GLU A C 1
ATOM 2263 O O . GLU A 1 285 ? 18.391 -29.101 -1.309 1.00 42.94 285 GLU A O 1
ATOM 2268 N N . ASP A 1 286 ? 17.437 -27.096 -0.944 1.00 45.22 286 ASP A N 1
ATOM 2269 C CA . ASP A 1 286 ? 17.379 -26.482 -2.286 1.00 45.22 286 ASP A CA 1
ATOM 2270 C C . ASP A 1 286 ? 16.245 -25.437 -2.376 1.00 45.22 286 ASP A C 1
ATOM 2272 O O . ASP A 1 286 ? 15.315 -25.534 -3.180 1.00 45.22 286 ASP A O 1
ATOM 2276 N N . ALA A 1 287 ? 16.312 -24.393 -1.539 1.00 32.53 287 ALA A N 1
ATOM 2277 C CA . ALA A 1 287 ? 15.680 -23.092 -1.794 1.00 32.53 287 ALA A CA 1
ATOM 2278 C C . ALA A 1 287 ? 16.201 -22.006 -0.833 1.00 32.53 287 ALA A C 1
ATOM 2280 O O . ALA A 1 287 ? 16.323 -22.255 0.363 1.00 32.53 287 ALA A O 1
ATOM 2281 N N . PRO A 1 288 ? 16.257 -20.739 -1.272 1.00 42.72 288 PRO A N 1
ATOM 2282 C CA . PRO A 1 288 ? 16.996 -20.186 -2.401 1.00 42.72 288 PRO A CA 1
ATOM 2283 C C . PRO A 1 288 ? 18.347 -19.601 -1.924 1.00 42.72 288 PRO A C 1
ATOM 2285 O O . PRO A 1 288 ? 18.513 -19.291 -0.745 1.00 42.72 288 PRO A O 1
ATOM 2288 N N . GLU A 1 289 ? 19.283 -19.354 -2.844 1.00 51.66 289 GLU A N 1
ATOM 2289 C CA . GLU A 1 289 ? 20.374 -18.381 -2.644 1.00 51.66 289 GLU A CA 1
ATOM 2290 C C . GLU A 1 289 ? 19.837 -17.160 -1.873 1.00 51.66 289 GLU A C 1
ATOM 2292 O O . GLU A 1 289 ? 18.816 -16.576 -2.265 1.00 51.66 289 GLU A O 1
ATOM 2297 N N . SER A 1 290 ? 20.447 -16.808 -0.734 1.00 66.69 290 SER A N 1
ATOM 2298 C CA . SER A 1 290 ? 19.863 -15.804 0.166 1.00 66.69 290 SER A CA 1
ATOM 2299 C C . SER A 1 290 ? 19.579 -14.506 -0.602 1.00 66.69 290 SER A C 1
ATOM 2301 O O . SER A 1 290 ? 20.335 -14.117 -1.492 1.00 66.69 290 SER A O 1
ATOM 2303 N N . ALA A 1 291 ? 18.507 -13.778 -0.273 1.00 58.59 291 ALA A N 1
ATOM 2304 C CA . ALA A 1 291 ? 18.190 -12.514 -0.954 1.00 58.59 291 ALA A CA 1
ATOM 2305 C C . ALA A 1 291 ? 19.377 -11.520 -0.975 1.00 58.59 291 ALA A C 1
ATOM 2307 O O . ALA A 1 291 ? 19.475 -10.686 -1.878 1.00 58.59 291 ALA A O 1
ATOM 2308 N N . ALA A 1 292 ? 20.294 -11.632 -0.006 1.00 63.16 292 ALA A N 1
ATOM 2309 C CA . ALA A 1 292 ? 21.549 -10.891 0.047 1.00 63.16 292 ALA A CA 1
ATOM 2310 C C . ALA A 1 292 ? 22.549 -11.307 -1.049 1.00 63.16 292 ALA A C 1
ATOM 2312 O O . ALA A 1 292 ? 23.227 -10.451 -1.615 1.00 63.16 292 ALA A O 1
ATOM 2313 N N . GLU A 1 293 ? 22.619 -12.590 -1.391 1.00 69.50 293 GLU A N 1
ATOM 2314 C CA . GLU A 1 293 ? 23.471 -13.133 -2.450 1.00 69.50 293 GLU A CA 1
ATOM 2315 C C . GLU A 1 293 ? 22.970 -12.741 -3.843 1.00 69.50 293 GLU A C 1
ATOM 2317 O O . GLU A 1 293 ? 23.734 -12.197 -4.644 1.00 69.50 293 GLU A O 1
ATOM 2322 N N . LEU A 1 294 ? 21.661 -12.860 -4.089 1.00 68.38 294 LEU A N 1
ATOM 2323 C CA . LEU A 1 294 ? 21.035 -12.345 -5.312 1.00 68.38 294 LEU A CA 1
ATOM 2324 C C . LEU A 1 294 ? 21.230 -10.833 -5.460 1.00 68.38 294 LEU A C 1
ATOM 2326 O O . LEU A 1 294 ? 21.508 -10.339 -6.555 1.00 68.38 294 LEU A O 1
ATOM 2330 N N . LEU A 1 295 ? 21.114 -10.076 -4.364 1.00 71.94 295 LEU A N 1
ATOM 2331 C CA . LEU A 1 295 ? 21.386 -8.640 -4.369 1.00 71.94 295 LEU A CA 1
ATOM 2332 C C . LEU A 1 295 ? 22.861 -8.356 -4.681 1.00 71.94 295 LEU A C 1
ATOM 2334 O O . LEU A 1 295 ? 23.149 -7.484 -5.500 1.00 71.94 295 LEU A O 1
ATOM 2338 N N . ARG A 1 296 ? 23.791 -9.103 -4.084 1.00 75.88 296 ARG A N 1
ATOM 2339 C CA . ARG A 1 296 ? 25.231 -8.989 -4.348 1.00 75.88 296 ARG A CA 1
ATOM 2340 C C . ARG A 1 296 ? 25.558 -9.270 -5.818 1.00 75.88 296 ARG A C 1
ATOM 2342 O O . ARG A 1 296 ? 26.316 -8.505 -6.415 1.00 75.88 296 ARG A O 1
ATOM 2349 N N . LEU A 1 297 ? 24.955 -10.300 -6.412 1.00 78.62 297 LEU A N 1
ATOM 2350 C CA . LEU A 1 297 ? 25.061 -10.609 -7.842 1.00 78.62 297 LEU A CA 1
ATOM 2351 C C . LEU A 1 297 ? 24.454 -9.498 -8.712 1.00 78.62 297 LEU A C 1
ATOM 2353 O O . LEU A 1 297 ? 25.062 -9.066 -9.689 1.00 78.62 297 LEU A O 1
ATOM 2357 N N . CYS A 1 298 ? 23.292 -8.959 -8.344 1.00 79.62 298 CYS A N 1
ATOM 2358 C CA . CYS A 1 298 ? 22.697 -7.824 -9.053 1.00 79.62 298 CYS A CA 1
ATOM 2359 C C . CYS A 1 298 ? 23.617 -6.590 -9.035 1.00 79.62 298 CYS A C 1
ATOM 2361 O O . CYS A 1 298 ? 23.780 -5.918 -10.053 1.00 79.62 298 CYS A O 1
ATOM 2363 N N . LEU A 1 299 ? 24.209 -6.284 -7.876 1.00 83.56 299 LEU A N 1
ATOM 2364 C CA . LEU A 1 299 ? 25.084 -5.128 -7.680 1.00 83.56 299 LEU A CA 1
ATOM 2365 C C . LEU A 1 299 ? 26.420 -5.274 -8.412 1.00 83.56 299 LEU A C 1
ATOM 2367 O O . LEU A 1 299 ? 26.926 -4.279 -8.933 1.00 83.56 299 LEU A O 1
ATOM 2371 N N . SER A 1 300 ? 26.983 -6.484 -8.492 1.00 83.75 300 SER A N 1
ATOM 2372 C CA . SER A 1 300 ? 28.226 -6.735 -9.237 1.00 83.75 300 SER A CA 1
ATOM 2373 C C . SER A 1 300 ? 28.058 -6.569 -10.751 1.00 83.75 300 SER A C 1
ATOM 2375 O O . SER A 1 300 ? 29.030 -6.260 -11.436 1.00 83.75 300 SER A O 1
ATOM 2377 N N . ASN A 1 301 ? 26.830 -6.700 -11.265 1.00 83.81 301 ASN A N 1
ATOM 2378 C CA . ASN A 1 301 ? 26.495 -6.512 -12.678 1.00 83.81 301 ASN A CA 1
ATOM 2379 C C . ASN A 1 301 ? 26.166 -5.056 -13.060 1.00 83.81 301 ASN A C 1
ATOM 2381 O O . ASN A 1 301 ? 25.916 -4.762 -14.233 1.00 83.81 301 ASN A O 1
ATOM 2385 N N . LEU A 1 302 ? 26.160 -4.118 -12.106 1.00 86.50 302 LEU A N 1
ATOM 2386 C CA . LEU A 1 302 ? 25.972 -2.703 -12.419 1.00 86.50 302 LEU A CA 1
ATOM 2387 C C . LEU A 1 302 ? 27.210 -2.140 -13.122 1.00 86.50 302 LEU A C 1
ATOM 2389 O O . LEU A 1 302 ? 28.328 -2.215 -12.622 1.00 86.50 302 LEU A O 1
ATOM 2393 N N . ARG A 1 303 ? 26.989 -1.523 -14.288 1.00 88.81 303 ARG A N 1
ATOM 2394 C CA . ARG A 1 303 ? 28.061 -1.013 -15.157 1.00 88.81 303 ARG A CA 1
ATOM 2395 C C . ARG A 1 303 ? 28.863 0.128 -14.529 1.00 88.81 303 ARG A C 1
ATOM 2397 O O . ARG A 1 303 ? 30.030 0.300 -14.867 1.00 88.81 303 ARG A O 1
ATOM 2404 N N . TYR A 1 304 ? 28.228 0.933 -13.679 1.00 91.88 304 TYR A N 1
ATOM 2405 C CA . TYR A 1 304 ? 28.822 2.141 -13.113 1.00 91.88 304 TYR A CA 1
ATOM 2406 C C . TYR A 1 304 ? 28.904 2.042 -11.583 1.00 91.88 304 TYR A C 1
ATOM 2408 O O . TYR A 1 304 ? 27.889 1.751 -10.941 1.00 91.88 304 TYR A O 1
ATOM 2416 N N . PRO A 1 305 ? 30.071 2.316 -10.975 1.00 90.56 305 PRO A N 1
ATOM 2417 C CA . PRO A 1 305 ? 30.249 2.215 -9.528 1.00 90.56 305 PRO A CA 1
ATOM 2418 C C . PRO A 1 305 ? 29.378 3.218 -8.761 1.00 90.56 305 PRO A C 1
ATOM 2420 O O . PRO A 1 305 ? 28.924 2.910 -7.665 1.00 90.56 305 PRO A O 1
ATOM 2423 N N . GLU A 1 306 ? 29.039 4.367 -9.350 1.00 91.50 306 GLU A N 1
ATOM 2424 C CA . GLU A 1 306 ? 28.117 5.336 -8.750 1.00 91.50 306 GLU A CA 1
ATOM 2425 C C . GLU A 1 306 ? 26.696 4.775 -8.627 1.00 91.50 306 GLU A C 1
ATOM 2427 O O . GLU A 1 306 ? 25.992 5.065 -7.665 1.00 91.50 306 GLU A O 1
ATOM 2432 N N . GLU A 1 307 ? 26.258 3.976 -9.604 1.00 92.50 307 GLU A N 1
ATOM 2433 C CA . GLU A 1 307 ? 24.936 3.336 -9.608 1.00 92.50 307 GLU A CA 1
ATOM 2434 C C . GLU A 1 307 ? 24.856 2.257 -8.533 1.00 92.50 307 GLU A C 1
ATOM 2436 O O . GLU A 1 307 ? 23.846 2.143 -7.839 1.00 92.50 307 GLU A O 1
ATOM 2441 N N . ARG A 1 308 ? 25.954 1.525 -8.343 1.00 91.00 308 ARG A N 1
ATOM 2442 C CA . ARG A 1 308 ? 26.120 0.585 -7.239 1.00 91.00 308 ARG A CA 1
ATOM 2443 C C . ARG A 1 308 ? 26.122 1.304 -5.892 1.00 91.00 308 ARG A C 1
ATOM 2445 O O . ARG A 1 308 ? 25.328 0.955 -5.027 1.00 91.00 308 ARG A O 1
ATOM 2452 N N . ALA A 1 309 ? 26.923 2.354 -5.747 1.00 90.06 309 ALA A N 1
ATOM 2453 C CA . ALA A 1 309 ? 27.059 3.106 -4.506 1.00 90.06 309 ALA A CA 1
ATOM 2454 C C . ALA A 1 309 ? 25.756 3.749 -4.042 1.00 90.06 309 ALA A C 1
ATOM 2456 O O . ALA A 1 309 ? 25.439 3.698 -2.854 1.00 90.06 309 ALA A O 1
ATOM 2457 N N . VAL A 1 310 ? 24.968 4.328 -4.959 1.00 91.25 310 VAL A N 1
ATOM 2458 C CA . VAL A 1 310 ? 23.662 4.866 -4.569 1.00 91.25 310 VAL A CA 1
ATOM 2459 C C . VAL A 1 310 ? 22.745 3.758 -4.080 1.00 91.25 310 VAL A C 1
ATOM 2461 O O . VAL A 1 310 ? 22.020 4.018 -3.138 1.00 91.25 310 VAL A O 1
ATOM 2464 N N . VAL A 1 311 ? 22.777 2.542 -4.641 1.00 87.44 311 VAL A N 1
ATOM 2465 C CA . VAL A 1 311 ? 21.949 1.418 -4.160 1.00 87.44 311 VAL A CA 1
ATOM 2466 C C . VAL A 1 311 ? 22.461 0.874 -2.824 1.00 87.44 311 VAL A C 1
ATOM 2468 O O . VAL A 1 311 ? 21.652 0.678 -1.918 1.00 87.44 311 VAL A O 1
ATOM 2471 N N . GLU A 1 312 ? 23.775 0.697 -2.668 1.00 85.75 312 GLU A N 1
ATOM 2472 C CA . GLU A 1 312 ? 24.410 0.272 -1.410 1.00 85.75 312 GLU A CA 1
ATOM 2473 C C . GLU A 1 312 ? 24.080 1.246 -0.268 1.00 85.75 312 GLU A C 1
ATOM 2475 O O . GLU A 1 312 ? 23.657 0.835 0.809 1.00 85.75 312 GLU A O 1
ATOM 2480 N N . LEU A 1 313 ? 24.183 2.556 -0.507 1.00 86.06 313 LEU A N 1
ATOM 2481 C CA . LEU A 1 313 ? 23.856 3.561 0.507 1.00 86.06 313 LEU A CA 1
ATOM 2482 C C . LEU A 1 313 ? 22.360 3.765 0.694 1.00 86.06 313 LEU A C 1
ATOM 2484 O O . LEU A 1 313 ? 21.952 4.137 1.798 1.00 86.06 313 LEU A O 1
ATOM 2488 N N . ARG A 1 314 ? 21.560 3.524 -0.357 1.00 84.50 314 ARG A N 1
ATOM 2489 C CA . ARG A 1 314 ? 20.100 3.494 -0.275 1.00 84.50 314 ARG A CA 1
ATOM 2490 C C . ARG A 1 314 ? 19.751 2.457 0.768 1.00 84.50 314 ARG A C 1
ATOM 2492 O O . ARG A 1 314 ? 19.257 2.872 1.792 1.00 84.50 314 ARG A O 1
ATOM 2499 N N . TYR A 1 315 ? 20.059 1.178 0.606 1.00 76.50 315 TYR A N 1
ATOM 2500 C CA . TYR A 1 315 ? 19.501 0.129 1.464 1.00 76.50 315 TYR A CA 1
ATOM 2501 C C . TYR A 1 315 ? 20.357 -0.229 2.701 1.00 76.50 315 TYR A C 1
ATOM 2503 O O . TYR A 1 315 ? 20.985 -1.282 2.729 1.00 76.50 315 TYR A O 1
ATOM 2511 N N . ARG A 1 316 ? 20.296 0.588 3.769 1.00 61.34 316 ARG A N 1
ATOM 2512 C CA . ARG A 1 316 ? 20.928 0.364 5.095 1.00 61.34 316 ARG A CA 1
ATOM 2513 C C . ARG A 1 316 ? 20.702 -1.050 5.657 1.00 61.34 316 ARG A C 1
ATOM 2515 O O . ARG A 1 316 ? 21.640 -1.630 6.174 1.00 61.34 316 ARG A O 1
ATOM 2522 N N . ALA A 1 317 ? 19.495 -1.620 5.547 1.00 49.22 317 ALA A N 1
ATOM 2523 C CA . ALA A 1 317 ? 19.162 -2.940 6.123 1.00 49.22 317 ALA A CA 1
ATOM 2524 C C . ALA A 1 317 ? 19.944 -4.112 5.521 1.00 49.22 317 ALA A C 1
ATOM 2526 O O . ALA A 1 317 ? 20.178 -5.106 6.197 1.00 49.22 317 ALA A O 1
ATOM 2527 N N . TYR A 1 318 ? 20.313 -4.013 4.243 1.00 52.53 318 TYR A N 1
ATOM 2528 C CA . TYR A 1 318 ? 20.976 -5.098 3.509 1.00 52.53 318 TYR A CA 1
ATOM 2529 C C . TYR A 1 318 ? 22.486 -4.937 3.479 1.00 52.53 318 TYR A C 1
ATOM 2531 O O . TYR A 1 318 ? 23.196 -5.651 2.778 1.00 52.53 318 TYR A O 1
ATOM 2539 N N . VAL A 1 319 ? 22.974 -3.956 4.218 1.00 60.34 319 VAL A N 1
ATOM 2540 C CA . VAL A 1 319 ? 24.344 -3.525 4.179 1.00 60.34 319 VAL A CA 1
ATOM 2541 C C . VAL A 1 319 ? 24.771 -3.444 5.621 1.00 60.34 319 VAL A C 1
ATOM 2543 O O . VAL A 1 319 ? 24.708 -2.391 6.235 1.00 60.34 319 VAL A O 1
ATOM 2546 N N . ASN A 1 320 ? 25.179 -4.583 6.166 1.00 66.06 320 ASN A N 1
ATOM 2547 C CA . ASN A 1 320 ? 26.031 -4.581 7.336 1.00 66.06 320 ASN A CA 1
ATOM 2548 C C . ASN A 1 320 ? 27.430 -4.165 6.841 1.00 66.06 320 ASN A C 1
ATOM 2550 O O . ASN A 1 320 ? 28.053 -4.946 6.106 1.00 66.06 320 ASN A O 1
ATOM 2554 N N . PRO A 1 321 ? 27.933 -2.959 7.179 1.00 67.69 321 PRO A N 1
ATOM 2555 C CA . PRO A 1 321 ? 29.265 -2.536 6.760 1.00 67.69 321 PRO A CA 1
ATOM 2556 C C . PRO A 1 321 ? 30.349 -3.547 7.143 1.00 67.69 321 PRO A C 1
ATOM 2558 O O . PRO A 1 321 ? 31.348 -3.650 6.435 1.00 67.69 321 PRO A O 1
ATOM 2561 N N . SER A 1 322 ? 30.173 -4.322 8.217 1.00 67.12 322 SER A N 1
ATOM 2562 C CA . SER A 1 322 ? 31.120 -5.369 8.625 1.00 67.12 322 SER A CA 1
ATOM 2563 C C . SER A 1 322 ? 31.102 -6.626 7.739 1.00 67.12 322 SER A C 1
ATOM 2565 O O . SER A 1 322 ? 32.148 -7.245 7.579 1.00 67.12 322 SER A O 1
ATOM 2567 N N . LEU A 1 323 ? 29.992 -6.947 7.058 1.00 67.38 323 LEU A N 1
ATOM 2568 C CA . LEU A 1 323 ? 29.887 -8.119 6.164 1.00 67.38 323 LEU A CA 1
ATOM 2569 C C . LEU A 1 323 ? 30.524 -7.908 4.776 1.00 67.38 323 LEU A C 1
ATOM 2571 O O . LEU A 1 323 ? 30.400 -8.761 3.901 1.00 67.38 323 LEU A O 1
ATOM 2575 N N . GLY A 1 324 ? 31.177 -6.765 4.538 1.00 68.62 324 GLY A N 1
ATOM 2576 C CA . GLY A 1 324 ? 31.833 -6.473 3.254 1.00 68.62 324 GLY A CA 1
ATOM 2577 C C . GLY A 1 324 ? 30.856 -6.305 2.084 1.00 68.62 324 GLY A C 1
ATOM 2578 O O . GLY A 1 324 ? 31.236 -6.467 0.928 1.00 68.62 324 GLY A O 1
ATOM 2579 N N . LEU A 1 325 ? 29.587 -6.005 2.380 1.00 71.88 325 LEU A N 1
ATOM 2580 C CA . LEU A 1 325 ? 28.545 -5.800 1.369 1.00 71.88 325 LEU A CA 1
ATOM 2581 C C . LEU A 1 325 ? 28.623 -4.410 0.716 1.00 71.88 325 LEU A C 1
ATOM 2583 O O . LEU A 1 325 ? 28.125 -4.240 -0.394 1.00 71.88 325 LEU A O 1
ATOM 2587 N N . ILE A 1 326 ? 29.273 -3.437 1.372 1.00 82.31 326 ILE A N 1
ATOM 2588 C CA . ILE A 1 326 ? 29.626 -2.147 0.760 1.00 82.31 326 ILE A CA 1
ATOM 2589 C C . ILE A 1 326 ? 30.894 -2.329 -0.059 1.00 82.31 326 ILE A C 1
ATOM 2591 O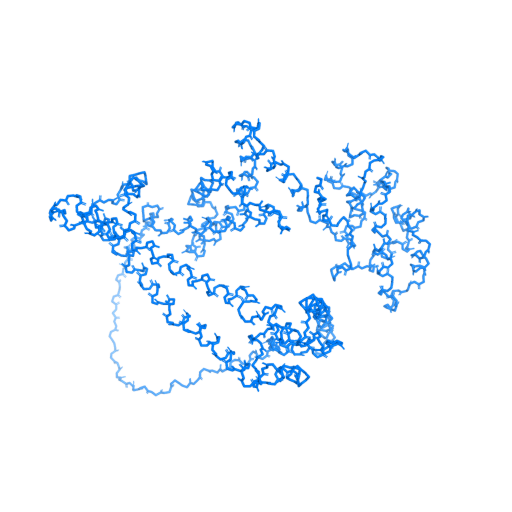 O . ILE A 1 326 ? 31.886 -2.858 0.443 1.00 82.31 326 ILE A O 1
ATOM 2595 N N . SER A 1 327 ? 30.884 -1.854 -1.300 1.00 86.12 327 SER A N 1
ATOM 2596 C CA . SER A 1 327 ? 32.090 -1.813 -2.114 1.00 86.12 327 SER A CA 1
ATOM 2597 C C . SER A 1 327 ? 33.143 -0.870 -1.524 1.00 86.12 327 SER A C 1
ATOM 2599 O O . SER A 1 327 ? 32.815 0.207 -1.030 1.00 86.12 327 SER A O 1
ATOM 2601 N N . GLU A 1 328 ? 34.423 -1.231 -1.644 1.00 85.81 328 GLU A N 1
ATOM 2602 C CA . GLU A 1 328 ? 35.536 -0.347 -1.252 1.00 85.81 328 GLU A CA 1
ATOM 2603 C C . GLU A 1 328 ? 35.431 1.026 -1.933 1.00 85.81 328 GLU A C 1
ATOM 2605 O O . GLU A 1 328 ? 35.608 2.054 -1.294 1.00 85.81 328 GLU A O 1
ATOM 2610 N N . TRP A 1 329 ? 34.984 1.067 -3.195 1.00 89.38 329 TRP A N 1
ATOM 2611 C CA . TRP A 1 329 ? 34.727 2.323 -3.905 1.00 89.38 329 TRP A CA 1
ATOM 2612 C C . TRP A 1 329 ? 33.707 3.217 -3.183 1.00 89.38 329 TRP A C 1
ATOM 2614 O O . TRP A 1 329 ? 33.890 4.432 -3.078 1.00 89.38 329 TRP A O 1
ATOM 2624 N N . THR A 1 330 ? 32.613 2.631 -2.689 1.00 88.38 330 THR A N 1
ATOM 2625 C CA . THR A 1 330 ? 31.591 3.365 -1.937 1.00 88.38 330 THR A CA 1
ATOM 2626 C C . THR A 1 330 ? 32.127 3.808 -0.585 1.00 88.38 330 THR A C 1
ATOM 2628 O O . THR A 1 330 ? 31.886 4.952 -0.203 1.00 88.38 330 THR A O 1
ATOM 2631 N N . LEU A 1 331 ? 32.895 2.964 0.107 1.00 85.75 331 LEU A N 1
ATOM 2632 C CA . LEU A 1 331 ? 33.548 3.338 1.363 1.00 85.75 331 LEU A CA 1
ATOM 2633 C C . LEU A 1 331 ? 34.534 4.497 1.169 1.00 85.75 331 LEU A C 1
ATOM 2635 O O . LEU A 1 331 ? 34.444 5.470 1.911 1.00 85.75 331 LEU A O 1
ATOM 2639 N N . ASP A 1 332 ? 35.384 4.468 0.142 1.00 87.06 332 ASP A N 1
ATOM 2640 C CA . ASP A 1 332 ? 36.350 5.534 -0.173 1.00 87.06 332 ASP A CA 1
ATOM 2641 C C . ASP A 1 332 ? 35.669 6.884 -0.433 1.00 87.06 332 ASP A C 1
ATOM 2643 O O . ASP A 1 332 ? 36.135 7.953 -0.014 1.00 87.06 332 ASP A O 1
ATOM 2647 N N . ARG A 1 333 ? 34.526 6.852 -1.126 1.00 86.88 333 ARG A N 1
ATOM 2648 C CA . ARG A 1 333 ? 33.744 8.056 -1.425 1.00 86.88 333 ARG A CA 1
ATOM 2649 C C . ARG A 1 333 ? 33.069 8.624 -0.191 1.00 86.88 333 ARG A C 1
ATOM 2651 O O . ARG A 1 333 ? 33.058 9.844 -0.025 1.00 86.88 333 ARG A O 1
ATOM 2658 N N . VAL A 1 334 ? 32.566 7.754 0.677 1.00 85.00 334 VAL A N 1
ATOM 2659 C CA . VAL A 1 334 ? 31.898 8.170 1.910 1.00 85.00 334 VAL A CA 1
ATOM 2660 C C . VAL A 1 334 ? 32.900 8.551 2.997 1.00 85.00 334 VAL A C 1
ATOM 2662 O O . VAL A 1 334 ? 32.580 9.439 3.779 1.00 85.00 334 VAL A O 1
ATOM 2665 N N . ALA A 1 335 ? 34.126 8.014 2.995 1.00 71.75 335 ALA A N 1
ATOM 2666 C CA . ALA A 1 335 ? 35.158 8.235 4.017 1.00 71.75 335 ALA A CA 1
ATOM 2667 C C . ALA A 1 335 ? 35.465 9.716 4.307 1.00 71.75 335 ALA A C 1
ATOM 2669 O O . ALA A 1 335 ? 35.882 10.064 5.408 1.00 71.75 335 ALA A O 1
ATOM 2670 N N . HIS A 1 336 ? 35.207 10.610 3.351 1.00 68.81 336 HIS A N 1
ATOM 2671 C CA . HIS A 1 336 ? 35.374 12.054 3.520 1.00 68.81 336 HIS A CA 1
ATOM 2672 C C . HIS A 1 336 ? 34.172 12.759 4.192 1.00 68.81 336 HIS A C 1
ATOM 2674 O O . HIS A 1 336 ? 34.161 13.988 4.288 1.00 68.81 336 HIS A O 1
ATOM 2680 N N . SER A 1 337 ? 33.131 12.014 4.565 1.00 66.38 337 SER A N 1
ATOM 2681 C CA . SER A 1 337 ? 31.862 12.498 5.136 1.00 66.38 337 SER A CA 1
ATOM 2682 C C . SER A 1 337 ? 31.356 11.634 6.299 1.00 66.38 337 SER A C 1
ATOM 2684 O O . SER A 1 337 ? 30.774 12.176 7.233 1.00 66.38 337 SER A O 1
ATOM 2686 N N . ALA A 1 338 ? 31.617 10.324 6.278 1.00 74.88 338 ALA A N 1
ATOM 2687 C CA . ALA A 1 338 ? 31.376 9.396 7.374 1.00 74.88 338 ALA A CA 1
ATOM 2688 C C . ALA A 1 338 ? 32.363 8.214 7.310 1.00 74.88 338 ALA A C 1
ATOM 2690 O O . ALA A 1 338 ? 32.645 7.681 6.237 1.00 74.88 338 ALA A O 1
ATOM 2691 N N . SER A 1 339 ? 32.885 7.774 8.453 1.00 80.06 339 SER A N 1
ATOM 2692 C CA . SER A 1 339 ? 33.721 6.574 8.536 1.00 80.06 339 SER A CA 1
ATOM 2693 C C . SER A 1 339 ? 32.872 5.297 8.447 1.00 80.06 339 SER A C 1
ATOM 2695 O O . SER A 1 339 ? 31.682 5.295 8.769 1.00 80.06 339 SER A O 1
ATOM 2697 N N . ARG A 1 340 ? 33.487 4.167 8.065 1.00 81.62 340 ARG A N 1
ATOM 2698 C CA . ARG A 1 340 ? 32.837 2.839 8.111 1.00 81.62 340 ARG A CA 1
ATOM 2699 C C . ARG A 1 340 ? 32.248 2.540 9.496 1.00 81.62 340 ARG A C 1
ATOM 2701 O O . ARG A 1 340 ? 31.167 1.968 9.580 1.00 81.62 340 ARG A O 1
ATOM 2708 N N . ALA A 1 341 ? 32.935 2.973 10.556 1.00 81.94 341 ALA A N 1
ATOM 2709 C CA . ALA A 1 341 ? 32.473 2.836 11.933 1.00 81.94 341 ALA A CA 1
ATOM 2710 C C . ALA A 1 341 ? 31.194 3.647 12.201 1.00 81.94 341 ALA A C 1
ATOM 2712 O O . ALA A 1 341 ? 30.269 3.119 12.799 1.00 81.94 341 ALA A O 1
ATOM 2713 N N . GLN A 1 342 ? 31.088 4.875 11.685 1.00 83.38 342 GLN A N 1
ATOM 2714 C CA . GLN A 1 342 ? 29.877 5.695 11.834 1.00 83.38 342 GLN A CA 1
ATOM 2715 C C . GLN A 1 342 ? 28.678 5.107 11.080 1.00 83.38 342 GLN A C 1
ATOM 2717 O O . GLN A 1 342 ? 27.554 5.129 11.576 1.00 83.38 342 GLN A O 1
ATOM 2722 N N . LEU A 1 343 ? 28.901 4.553 9.882 1.00 81.38 343 LEU A N 1
ATOM 2723 C CA . LEU A 1 343 ? 27.840 3.860 9.145 1.00 81.38 343 LEU A CA 1
ATOM 2724 C C . LEU A 1 343 ? 27.368 2.595 9.877 1.00 81.38 343 LEU A C 1
ATOM 2726 O O . LEU A 1 343 ? 26.180 2.283 9.823 1.00 81.38 343 LEU A O 1
ATOM 2730 N N . GLN A 1 344 ? 28.288 1.884 10.539 1.00 82.69 344 GLN A N 1
ATOM 2731 C CA . GLN A 1 344 ? 27.987 0.703 11.350 1.00 82.69 344 GLN A CA 1
ATOM 2732 C C . GLN A 1 344 ? 27.211 1.081 12.615 1.00 82.69 344 GLN A C 1
ATOM 2734 O O . GLN A 1 344 ? 26.169 0.497 12.874 1.00 82.69 344 GLN A O 1
ATOM 2739 N N . GLU A 1 345 ? 27.656 2.104 13.342 1.00 85.00 345 GLU A N 1
ATOM 2740 C CA . GLU A 1 345 ? 26.979 2.609 14.541 1.00 85.00 345 GLU A CA 1
ATOM 2741 C C . GLU A 1 345 ? 25.539 3.045 14.233 1.00 85.00 345 GLU A C 1
ATOM 2743 O O . GLU A 1 345 ? 24.611 2.686 14.954 1.00 85.00 345 GLU A O 1
ATOM 2748 N N . GLN A 1 346 ? 25.326 3.744 13.111 1.00 82.69 346 GLN A N 1
ATOM 2749 C CA . GLN A 1 346 ? 23.983 4.110 12.658 1.00 82.69 346 GLN A CA 1
ATOM 2750 C C . GLN A 1 346 ? 23.117 2.876 12.360 1.00 82.69 346 GLN A C 1
ATOM 2752 O O . GLN A 1 346 ? 21.941 2.851 12.715 1.00 82.69 346 GLN A O 1
ATOM 2757 N N . TYR A 1 347 ? 23.686 1.859 11.708 1.00 81.06 347 TYR A N 1
ATOM 2758 C CA . TYR A 1 347 ? 22.980 0.608 11.429 1.00 81.06 347 TYR A CA 1
ATOM 2759 C C . TYR A 1 347 ? 22.592 -0.124 12.721 1.00 81.06 347 TYR A C 1
ATOM 2761 O O . TYR A 1 347 ? 21.449 -0.563 12.858 1.00 81.06 347 TYR A O 1
ATOM 2769 N N . ASP A 1 348 ? 23.515 -0.228 13.676 1.00 82.88 348 ASP A N 1
ATOM 2770 C CA . ASP A 1 348 ? 23.285 -0.917 14.946 1.00 82.88 348 ASP A CA 1
ATOM 2771 C C . ASP A 1 348 ? 22.221 -0.194 15.785 1.00 82.88 348 ASP A C 1
ATOM 2773 O O . ASP A 1 348 ? 21.338 -0.845 16.349 1.00 82.88 348 ASP A O 1
ATOM 2777 N N . ALA A 1 349 ? 22.241 1.144 15.795 1.00 84.75 349 ALA A N 1
ATOM 2778 C CA . ALA A 1 349 ? 21.220 1.965 16.441 1.00 84.75 349 ALA A CA 1
ATOM 2779 C C . ALA A 1 349 ? 19.825 1.748 15.825 1.00 84.75 349 ALA A C 1
ATOM 2781 O O . ALA A 1 349 ? 18.853 1.549 16.557 1.00 84.75 349 ALA A O 1
ATOM 2782 N N . ASP A 1 350 ? 19.723 1.713 14.491 1.00 79.31 350 ASP A N 1
ATOM 2783 C CA . ASP A 1 350 ? 18.462 1.451 13.785 1.00 79.31 350 ASP A CA 1
ATOM 2784 C C . ASP A 1 350 ? 17.934 0.024 14.098 1.00 79.31 350 ASP A C 1
ATOM 2786 O O . ASP A 1 350 ? 16.739 -0.165 14.347 1.00 79.31 350 ASP A O 1
ATOM 2790 N N . GLN A 1 351 ? 18.815 -0.989 14.159 1.00 81.00 351 GLN A N 1
ATOM 2791 C CA . GLN A 1 351 ? 18.459 -2.375 14.531 1.00 81.00 351 GLN A CA 1
ATOM 2792 C C . GLN A 1 351 ? 18.022 -2.498 15.988 1.00 81.00 351 GLN A C 1
ATOM 2794 O O . GLN A 1 351 ? 17.117 -3.270 16.317 1.00 81.00 351 GLN A O 1
ATOM 2799 N N . GLN A 1 352 ? 18.664 -1.754 16.883 1.00 86.88 352 GLN A N 1
ATOM 2800 C CA . GLN A 1 352 ? 18.262 -1.700 18.279 1.00 86.88 352 GLN A CA 1
ATOM 2801 C C . GLN A 1 352 ? 16.881 -1.055 18.424 1.00 86.88 352 GLN A C 1
ATOM 2803 O O . GLN A 1 352 ? 16.028 -1.630 19.092 1.00 86.88 352 GLN A O 1
ATOM 2808 N N . ALA A 1 353 ? 16.622 0.066 17.744 1.00 85.06 353 ALA A N 1
ATOM 2809 C CA . ALA A 1 353 ? 15.322 0.733 17.774 1.00 85.06 353 ALA A CA 1
ATOM 2810 C C . ALA A 1 353 ? 14.186 -0.166 17.254 1.00 85.06 353 ALA A C 1
ATOM 2812 O O . ALA A 1 353 ? 13.105 -0.197 17.844 1.00 85.06 353 ALA A O 1
ATOM 2813 N N . LEU A 1 354 ? 14.426 -0.935 16.184 1.00 84.56 354 LEU A N 1
ATOM 2814 C CA . LEU A 1 354 ? 13.447 -1.899 15.675 1.00 84.56 354 LEU A CA 1
ATOM 2815 C C . LEU A 1 354 ? 13.147 -3.001 16.702 1.00 84.56 354 LEU A C 1
ATOM 2817 O O . LEU A 1 354 ? 11.975 -3.281 16.958 1.00 84.56 354 LEU A O 1
ATOM 2821 N N . ARG A 1 355 ? 14.185 -3.593 17.309 1.00 87.81 355 ARG A N 1
ATOM 2822 C CA . ARG A 1 355 ? 14.016 -4.613 18.356 1.00 87.81 355 ARG A CA 1
ATOM 2823 C C . ARG A 1 355 ? 13.270 -4.061 19.563 1.00 87.81 355 ARG A C 1
ATOM 2825 O O . ARG A 1 355 ? 12.307 -4.676 20.000 1.00 87.81 355 ARG A O 1
ATOM 2832 N N . THR A 1 356 ? 13.628 -2.870 20.041 1.00 91.12 356 THR A N 1
ATOM 2833 C CA . THR A 1 356 ? 12.903 -2.189 21.123 1.00 91.12 356 THR A CA 1
ATOM 2834 C C . THR A 1 356 ? 11.423 -2.007 20.781 1.00 91.12 356 THR A C 1
ATOM 2836 O O . THR A 1 356 ? 10.563 -2.357 21.588 1.00 91.12 356 THR A O 1
ATOM 2839 N N . LEU A 1 357 ? 11.099 -1.544 19.570 1.00 90.00 357 LEU A N 1
ATOM 2840 C CA . LEU A 1 357 ? 9.706 -1.380 19.151 1.00 90.00 357 LEU A CA 1
ATOM 2841 C C . LEU A 1 357 ? 8.944 -2.720 19.118 1.00 90.00 357 LEU A C 1
ATOM 2843 O O . LEU A 1 357 ? 7.803 -2.792 19.575 1.00 90.00 357 LEU A O 1
ATOM 2847 N N . GLN A 1 358 ? 9.559 -3.774 18.572 1.00 89.94 358 GLN A N 1
ATOM 2848 C CA . GLN A 1 358 ? 8.933 -5.090 18.391 1.00 89.94 358 GLN A CA 1
ATOM 2849 C C . GLN A 1 358 ? 8.790 -5.880 19.692 1.00 89.94 358 GLN A C 1
ATOM 2851 O O . GLN A 1 358 ? 7.731 -6.445 19.949 1.00 89.94 358 GLN A O 1
ATOM 2856 N N . GLU A 1 359 ? 9.858 -5.948 20.480 1.00 94.06 359 GLU A N 1
ATOM 2857 C CA . GLU A 1 359 ? 9.971 -6.845 21.632 1.00 94.06 359 GLU A CA 1
ATOM 2858 C C . GLU A 1 359 ? 9.519 -6.177 22.932 1.00 94.06 359 GLU A C 1
ATOM 2860 O O . GLU A 1 359 ? 9.119 -6.868 23.864 1.00 94.06 359 GLU A O 1
ATOM 2865 N N . GLN A 1 360 ? 9.570 -4.842 23.010 1.00 95.44 360 GLN A N 1
ATOM 2866 C CA . GLN A 1 360 ? 9.264 -4.110 24.240 1.00 95.44 360 GLN A CA 1
ATOM 2867 C C . GLN A 1 360 ? 8.017 -3.242 24.076 1.00 95.44 360 GLN A C 1
ATOM 2869 O O . GLN A 1 360 ? 7.020 -3.461 24.762 1.00 95.44 360 GLN A O 1
ATOM 2874 N N . GLU A 1 361 ? 8.028 -2.274 23.159 1.00 95.56 361 GLU A N 1
ATOM 2875 C CA . GLU A 1 361 ? 6.970 -1.258 23.112 1.00 95.56 361 GLU A CA 1
ATOM 2876 C C . GLU A 1 361 ? 5.612 -1.820 22.679 1.00 95.56 361 GLU A C 1
ATOM 2878 O O . GLU A 1 361 ? 4.605 -1.573 23.346 1.00 95.56 361 GLU A O 1
ATOM 2883 N N . ILE A 1 362 ? 5.554 -2.583 21.584 1.00 93.75 362 ILE A N 1
ATOM 2884 C CA . ILE A 1 362 ? 4.283 -3.117 21.073 1.00 93.75 362 ILE A CA 1
ATOM 2885 C C . ILE A 1 362 ? 3.610 -4.067 22.078 1.00 93.75 362 ILE A C 1
ATOM 2887 O O . ILE A 1 362 ? 2.433 -3.837 22.362 1.00 93.75 362 ILE A O 1
ATOM 2891 N N . PRO A 1 363 ? 4.295 -5.062 22.676 1.00 97.38 363 PRO A N 1
ATOM 2892 C CA . PRO A 1 363 ? 3.687 -5.929 23.690 1.00 97.38 363 PRO A CA 1
ATOM 2893 C C . PRO A 1 363 ? 3.160 -5.164 24.912 1.00 97.38 363 PRO A C 1
ATOM 2895 O O . PRO A 1 363 ? 2.069 -5.459 25.414 1.00 97.38 363 PRO A O 1
ATOM 2898 N N . ILE A 1 364 ? 3.888 -4.134 25.366 1.00 96.88 364 ILE A N 1
ATOM 2899 C CA . ILE A 1 364 ? 3.433 -3.254 26.453 1.00 96.88 364 ILE A CA 1
ATOM 2900 C C . ILE A 1 364 ? 2.151 -2.524 26.037 1.00 96.88 364 ILE A C 1
ATOM 2902 O O . ILE A 1 364 ? 1.160 -2.560 26.765 1.00 96.88 364 ILE A O 1
ATOM 2906 N N . LEU A 1 365 ? 2.124 -1.913 24.849 1.00 94.31 365 LEU A N 1
ATOM 2907 C CA . LEU A 1 365 ? 0.951 -1.196 24.334 1.00 94.31 365 LEU A CA 1
ATOM 2908 C C . LEU A 1 365 ? -0.252 -2.120 24.088 1.00 94.31 365 LEU A C 1
ATOM 2910 O O . LEU A 1 365 ? -1.401 -1.711 24.273 1.00 94.31 365 LEU A O 1
ATOM 2914 N N . GLU A 1 366 ? -0.020 -3.368 23.683 1.00 93.94 366 GLU A N 1
ATOM 2915 C CA . GLU A 1 366 ? -1.067 -4.383 23.548 1.00 93.94 366 GLU A CA 1
ATOM 2916 C C . GLU A 1 366 ? -1.677 -4.737 24.901 1.00 93.94 366 GLU A C 1
ATOM 2918 O O . GLU A 1 366 ? -2.907 -4.769 25.019 1.00 93.94 366 GLU A O 1
ATOM 2923 N N . THR A 1 367 ? -0.832 -4.916 25.917 1.00 96.88 367 THR A N 1
ATOM 2924 C CA . THR A 1 367 ? -1.249 -5.161 27.302 1.00 96.88 367 THR A CA 1
ATOM 2925 C C . THR A 1 367 ? -2.037 -3.971 27.853 1.00 96.88 367 THR A C 1
ATOM 2927 O O . THR A 1 367 ? -3.142 -4.150 28.367 1.00 96.88 367 THR A O 1
ATOM 2930 N N . GLU A 1 368 ? -1.542 -2.741 27.673 1.00 95.25 368 GLU A N 1
ATOM 2931 C CA . GLU A 1 368 ? -2.253 -1.512 28.059 1.00 95.25 368 GLU A CA 1
ATOM 2932 C C . GLU A 1 368 ? -3.634 -1.426 27.389 1.00 95.25 368 GLU A C 1
ATOM 2934 O O . GLU A 1 368 ? -4.637 -1.114 28.039 1.00 95.25 368 GLU A O 1
ATOM 2939 N N . ARG A 1 369 ? -3.719 -1.728 26.085 1.00 95.12 369 ARG A N 1
ATOM 2940 C CA . ARG A 1 369 ? -4.987 -1.725 25.341 1.00 95.12 369 ARG A CA 1
ATOM 2941 C C . ARG A 1 369 ? -5.955 -2.778 25.879 1.00 95.12 369 ARG A C 1
ATOM 2943 O O . ARG A 1 369 ? -7.140 -2.474 26.017 1.00 95.12 369 ARG A O 1
ATOM 2950 N N . GLN A 1 370 ? -5.482 -3.992 26.160 1.00 93.25 370 GLN A N 1
ATOM 2951 C CA . GLN A 1 370 ? -6.303 -5.074 26.717 1.00 93.25 370 GLN A CA 1
ATOM 2952 C C . GLN A 1 370 ? -6.842 -4.710 28.106 1.00 93.25 370 GLN A C 1
ATOM 2954 O O . GLN A 1 370 ? -8.039 -4.846 28.350 1.00 93.25 370 GLN A O 1
ATOM 2959 N N . GLN A 1 371 ? -6.001 -4.164 28.986 1.00 96.12 371 GLN A N 1
ATOM 2960 C CA . GLN A 1 371 ? -6.420 -3.704 30.314 1.00 96.12 371 GLN A CA 1
ATOM 2961 C C . GLN A 1 371 ? -7.445 -2.564 30.229 1.00 96.12 371 GLN A C 1
ATOM 2963 O O . GLN A 1 371 ? -8.456 -2.575 30.934 1.00 96.12 371 GLN A O 1
ATOM 2968 N N . ALA A 1 372 ? -7.226 -1.593 29.337 1.00 92.00 372 ALA A N 1
ATOM 2969 C CA . ALA A 1 372 ? -8.169 -0.498 29.126 1.00 92.00 372 ALA A CA 1
ATOM 2970 C C . ALA A 1 372 ? -9.513 -0.989 28.558 1.00 92.00 372 ALA A C 1
ATOM 2972 O O . ALA A 1 372 ? -10.561 -0.459 28.924 1.00 92.00 372 ALA A O 1
ATOM 2973 N N . TYR A 1 373 ? -9.489 -2.011 27.698 1.00 88.38 373 TYR A N 1
ATOM 2974 C CA . TYR A 1 373 ? -10.690 -2.659 27.173 1.00 88.38 373 TYR A CA 1
ATOM 2975 C C . TYR A 1 373 ? -11.477 -3.379 28.274 1.00 88.38 373 TYR A C 1
ATOM 2977 O O . TYR A 1 373 ? -12.658 -3.093 28.448 1.00 88.38 373 TYR A O 1
ATOM 2985 N N . ALA A 1 374 ? -10.815 -4.215 29.078 1.00 92.62 374 ALA A N 1
ATOM 2986 C CA . ALA A 1 374 ? -11.447 -4.922 30.193 1.00 92.62 374 ALA A CA 1
ATOM 2987 C C . ALA A 1 374 ? -12.049 -3.952 31.226 1.00 92.62 374 ALA A C 1
ATOM 2989 O O . ALA A 1 374 ? -13.154 -4.156 31.720 1.00 92.62 374 ALA A O 1
ATOM 2990 N N . CYS A 1 375 ? -11.359 -2.841 31.513 1.00 93.44 375 CYS A N 1
ATOM 2991 C CA . CYS A 1 375 ? -11.892 -1.780 32.367 1.00 93.44 375 CYS A CA 1
ATOM 2992 C C . CYS A 1 375 ? -13.153 -1.140 31.763 1.00 93.44 375 CYS A C 1
ATOM 2994 O O . CYS A 1 375 ? -14.134 -0.918 32.472 1.00 93.44 375 CYS A O 1
ATOM 2996 N N . ARG A 1 376 ? -13.159 -0.876 30.449 1.00 91.75 376 ARG A N 1
ATOM 2997 C CA . ARG A 1 376 ? -14.332 -0.348 29.737 1.00 91.75 376 ARG A CA 1
ATOM 2998 C C . ARG A 1 376 ? -15.524 -1.300 29.835 1.00 91.75 376 ARG A C 1
ATOM 3000 O O . ARG A 1 376 ? -16.616 -0.831 30.143 1.00 91.75 376 ARG A O 1
ATOM 3007 N N . GLU A 1 377 ? -15.317 -2.594 29.600 1.00 89.12 377 GLU A N 1
ATOM 3008 C CA . GLU A 1 377 ? -16.367 -3.617 29.714 1.00 89.12 377 GLU A CA 1
ATOM 3009 C C . GLU A 1 377 ? -16.906 -3.717 31.141 1.00 89.12 377 GLU A C 1
ATOM 3011 O O . GLU A 1 377 ? -18.106 -3.575 31.346 1.00 89.12 377 GLU A O 1
ATOM 3016 N N . ALA A 1 378 ? -16.034 -3.803 32.149 1.00 91.56 378 ALA A N 1
ATOM 3017 C CA . ALA A 1 378 ? -16.467 -3.852 33.545 1.00 91.56 378 ALA A CA 1
ATOM 3018 C C . ALA A 1 378 ? -17.322 -2.630 33.944 1.00 91.56 378 ALA A C 1
ATOM 3020 O O . ALA A 1 378 ? -18.287 -2.752 34.701 1.00 91.56 378 ALA A O 1
ATOM 3021 N N . LYS A 1 379 ? -16.997 -1.434 33.427 1.00 92.19 379 LYS A N 1
ATOM 3022 C CA . LYS A 1 379 ? -17.803 -0.219 33.650 1.00 92.19 379 LYS A CA 1
ATOM 3023 C C . LYS A 1 379 ? -19.109 -0.213 32.854 1.00 92.19 379 LYS A C 1
ATOM 3025 O O . LYS A 1 379 ? -20.105 0.317 33.342 1.00 92.19 379 LYS A O 1
ATOM 3030 N N . GLN A 1 380 ? -19.123 -0.806 31.663 1.00 86.62 380 GLN A N 1
ATOM 3031 C CA . GLN A 1 380 ? -20.334 -0.998 30.864 1.00 86.62 380 GLN A CA 1
ATOM 3032 C C . GLN A 1 380 ? -21.320 -1.943 31.563 1.00 86.62 380 GLN A C 1
ATOM 3034 O O . GLN A 1 380 ? -22.513 -1.635 31.652 1.00 86.62 380 GLN A O 1
ATOM 3039 N N . ASP A 1 381 ? -20.812 -3.045 32.111 1.00 87.19 381 ASP A N 1
ATOM 3040 C CA . ASP A 1 381 ? -21.591 -4.036 32.852 1.00 87.19 381 ASP A CA 1
ATOM 3041 C C . ASP A 1 381 ? -22.162 -3.441 34.139 1.00 87.19 381 ASP A C 1
ATOM 3043 O O . ASP A 1 381 ? -23.351 -3.593 34.419 1.00 87.19 381 ASP A O 1
ATOM 3047 N N . ALA A 1 382 ? -21.357 -2.670 34.879 1.00 88.56 382 ALA A N 1
ATOM 3048 C CA . ALA A 1 382 ? -21.799 -1.981 36.093 1.00 88.56 382 ALA A CA 1
ATOM 3049 C C . ALA A 1 382 ? -22.947 -0.984 35.846 1.00 88.56 382 ALA A C 1
ATOM 3051 O O . ALA A 1 382 ? -23.769 -0.753 36.733 1.00 88.56 382 ALA A O 1
ATOM 3052 N N . LEU A 1 383 ? -23.022 -0.400 34.648 1.00 86.75 383 LEU A N 1
ATOM 3053 C CA . LEU A 1 383 ? -24.114 0.486 34.245 1.00 86.75 383 LEU A CA 1
ATOM 3054 C C . LEU A 1 383 ? -25.346 -0.273 33.707 1.00 86.75 383 LEU A C 1
ATOM 3056 O O . LEU A 1 383 ? -26.364 0.360 33.410 1.00 86.75 383 LEU A O 1
ATOM 3060 N N . GLY A 1 384 ? -25.273 -1.600 33.547 1.00 85.19 384 GLY A N 1
ATOM 3061 C CA . GLY A 1 384 ? -26.341 -2.413 32.956 1.00 85.19 384 GLY A CA 1
ATOM 3062 C C . GLY A 1 384 ? -26.604 -2.068 31.486 1.00 85.19 384 GLY A C 1
ATOM 3063 O O . GLY A 1 384 ? -27.752 -2.049 31.040 1.00 85.19 384 GLY A O 1
ATOM 3064 N N . ILE A 1 385 ? -25.551 -1.712 30.740 1.00 74.19 385 ILE A N 1
ATOM 3065 C CA . ILE A 1 385 ? -25.650 -1.134 29.387 1.00 74.19 385 ILE A CA 1
ATOM 3066 C C . ILE A 1 385 ? -25.664 -2.188 28.277 1.00 74.19 385 ILE A C 1
ATOM 3068 O O . ILE A 1 385 ? -25.838 -1.818 27.122 1.00 74.19 385 ILE A O 1
ATOM 3072 N N . GLN A 1 386 ? -25.545 -3.484 28.586 1.00 63.19 386 GLN A N 1
ATOM 3073 C CA . GLN A 1 386 ? -25.348 -4.536 27.575 1.00 63.19 386 GLN A CA 1
ATOM 3074 C C . GLN A 1 386 ? -26.352 -4.513 26.397 1.00 63.19 386 GLN A C 1
ATOM 3076 O O . GLN A 1 386 ? -25.935 -4.793 25.287 1.00 63.19 386 GLN A O 1
ATOM 3081 N N . GLY A 1 387 ? -27.591 -4.025 26.582 1.00 58.25 387 GLY A N 1
ATOM 3082 C CA . GLY A 1 387 ? -28.591 -3.863 25.505 1.00 58.25 387 GLY A CA 1
ATOM 3083 C C . GLY A 1 387 ? -28.854 -2.426 25.009 1.00 58.25 387 GLY A C 1
ATOM 3084 O O . GLY A 1 387 ? -29.928 -2.133 24.473 1.00 58.25 387 GLY A O 1
ATOM 3085 N N . TRP A 1 388 ? -27.967 -1.456 25.250 1.00 70.31 388 TRP A N 1
ATOM 3086 C CA . TRP A 1 388 ? -28.195 -0.080 24.789 1.00 70.31 388 TRP A CA 1
ATOM 3087 C C . TRP A 1 388 ? -27.931 0.061 23.288 1.00 70.31 388 TRP A C 1
ATOM 3089 O O . TRP A 1 388 ? -26.832 -0.187 22.813 1.00 70.31 388 TRP A O 1
ATOM 3099 N N . SER A 1 389 ? -28.909 0.602 22.552 1.00 58.25 389 SER A N 1
ATOM 3100 C CA . SER A 1 389 ? -28.738 0.930 21.127 1.00 58.25 389 SER A CA 1
ATOM 3101 C C . SER A 1 389 ? -27.486 1.789 20.863 1.00 58.25 389 SER A C 1
ATOM 3103 O O . SER A 1 389 ? -27.205 2.724 21.627 1.00 58.25 389 SER A O 1
ATOM 3105 N N . CYS A 1 390 ? -26.811 1.578 19.726 1.00 54.34 390 CYS A N 1
ATOM 3106 C CA . CYS A 1 390 ? -25.626 2.341 19.303 1.00 54.34 390 CYS A CA 1
ATOM 3107 C C . CYS A 1 390 ? -25.839 3.868 19.356 1.00 54.34 390 CYS A C 1
ATOM 3109 O O . CYS A 1 390 ? -24.909 4.617 19.653 1.00 54.34 390 CYS A O 1
ATOM 3111 N N . ARG A 1 391 ? -27.075 4.355 19.138 1.00 55.41 391 ARG A N 1
ATOM 3112 C CA . ARG A 1 391 ? -27.440 5.782 19.267 1.00 55.41 391 ARG A CA 1
ATOM 3113 C C . ARG A 1 391 ? -27.244 6.320 20.683 1.00 55.41 391 ARG A C 1
ATOM 3115 O O . ARG A 1 391 ? -26.832 7.461 20.858 1.00 55.41 391 ARG A O 1
ATOM 3122 N N . ARG A 1 392 ? -27.548 5.519 21.702 1.00 66.62 392 ARG A N 1
ATOM 3123 C CA . ARG A 1 392 ? -27.445 5.925 23.109 1.00 66.62 392 ARG A CA 1
ATOM 3124 C C . ARG A 1 392 ? -25.993 5.920 23.590 1.00 66.62 392 ARG A C 1
ATOM 3126 O O . ARG A 1 392 ? -25.591 6.852 24.279 1.00 66.62 392 ARG A O 1
ATOM 3133 N N . ILE A 1 393 ? -25.200 4.945 23.142 1.00 66.44 393 ILE A N 1
ATOM 3134 C CA . ILE A 1 393 ? -23.739 4.929 23.324 1.00 66.44 393 ILE A CA 1
ATOM 3135 C C . ILE A 1 393 ? -23.101 6.125 22.602 1.00 66.44 393 ILE A C 1
ATOM 3137 O O . ILE A 1 393 ? -22.238 6.797 23.160 1.00 66.44 393 ILE A O 1
ATOM 3141 N N . SER A 1 394 ? -23.570 6.448 21.393 1.00 66.38 394 SER A N 1
ATOM 3142 C CA . SER A 1 394 ? -23.094 7.609 20.629 1.00 66.38 394 SER A CA 1
ATOM 3143 C C . SER A 1 394 ? -23.389 8.928 21.339 1.00 66.38 394 SER A C 1
ATOM 3145 O O . SER A 1 394 ? -22.498 9.760 21.424 1.00 66.38 394 S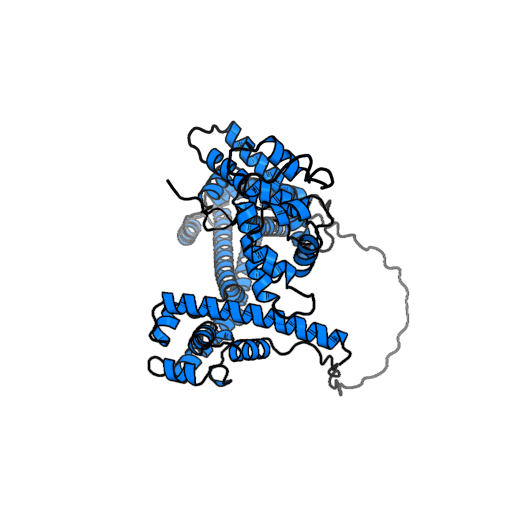ER A O 1
ATOM 3147 N N . ARG A 1 395 ? -24.569 9.094 21.955 1.00 72.44 395 ARG A N 1
ATOM 3148 C CA . ARG A 1 395 ? -24.856 10.279 22.786 1.00 72.44 395 ARG A CA 1
ATOM 3149 C C . ARG A 1 395 ? -23.914 10.392 23.981 1.00 72.44 395 ARG A C 1
ATOM 3151 O O . ARG A 1 395 ? -23.404 11.469 24.246 1.00 72.44 395 ARG A O 1
ATOM 3158 N N . LEU A 1 396 ? -23.630 9.291 24.682 1.00 68.62 396 LEU A N 1
ATOM 3159 C CA . LEU A 1 396 ? -22.637 9.314 25.765 1.00 68.62 396 LEU A CA 1
ATOM 3160 C C . LEU A 1 396 ? -21.232 9.681 25.266 1.00 68.62 396 LEU A C 1
ATOM 3162 O O . LEU A 1 396 ? -20.458 10.254 26.033 1.00 68.62 396 LEU A O 1
ATOM 3166 N N . ARG A 1 397 ? -20.915 9.379 24.000 1.00 65.56 397 ARG A N 1
ATOM 3167 C CA . ARG A 1 397 ? -19.673 9.800 23.340 1.00 65.56 397 ARG A CA 1
ATOM 3168 C C . ARG A 1 397 ? -19.699 11.261 22.872 1.00 65.56 397 ARG A C 1
ATOM 3170 O O . ARG A 1 397 ? -18.663 11.907 22.905 1.00 65.56 397 ARG A O 1
ATOM 3177 N N . GLU A 1 398 ? -20.846 11.797 22.466 1.00 65.94 398 GLU A N 1
ATOM 3178 C CA . GLU A 1 398 ? -20.994 13.213 22.080 1.00 65.94 398 GLU A CA 1
ATOM 3179 C C . GLU A 1 398 ? -20.760 14.164 23.262 1.00 65.94 398 GLU A C 1
ATOM 3181 O O . GLU A 1 398 ? -20.262 15.268 23.067 1.00 65.94 398 GLU A O 1
ATOM 3186 N N . PHE A 1 399 ? -21.052 13.716 24.486 1.00 66.12 399 PHE A N 1
ATOM 3187 C CA . PHE A 1 399 ? -20.781 14.455 25.725 1.00 66.12 399 PHE A CA 1
ATOM 3188 C C . PHE A 1 399 ? -19.483 14.015 26.420 1.00 66.12 399 PHE A C 1
ATOM 3190 O O . PHE A 1 399 ? -19.382 14.103 27.645 1.00 66.12 399 PHE A O 1
ATOM 3197 N N . LEU A 1 400 ? -18.510 13.484 25.674 1.00 69.12 400 LEU A N 1
ATOM 3198 C CA . LEU A 1 400 ? -17.186 13.197 26.222 1.00 69.12 400 LEU A CA 1
ATOM 3199 C C . LEU A 1 400 ? -16.462 14.517 26.540 1.00 69.12 400 LEU A C 1
ATOM 3201 O O . LEU A 1 400 ? -16.365 15.370 25.655 1.00 69.12 400 LEU A O 1
ATOM 3205 N N . PRO A 1 401 ? -15.922 14.685 27.760 1.00 70.25 401 PRO A N 1
ATOM 3206 C CA . PRO A 1 401 ? -15.036 15.801 28.077 1.00 70.25 401 PRO A CA 1
ATOM 3207 C C . PRO A 1 401 ? -13.857 15.852 27.098 1.00 70.25 401 PRO A C 1
ATOM 3209 O O . PRO A 1 401 ? -13.397 14.809 26.617 1.00 70.25 401 PRO A O 1
ATOM 3212 N N . ALA A 1 402 ? -13.355 17.053 26.797 1.00 71.62 402 ALA A N 1
ATOM 3213 C CA . ALA A 1 402 ? -12.289 17.221 25.808 1.00 71.62 402 ALA A CA 1
ATOM 3214 C C . ALA A 1 402 ? -10.987 16.550 26.274 1.00 71.62 402 ALA A C 1
ATOM 3216 O O . ALA A 1 402 ? -10.172 16.102 25.459 1.00 71.62 402 ALA A O 1
ATOM 3217 N N . THR A 1 403 ? -10.807 16.434 27.593 1.00 82.38 403 THR A N 1
ATOM 3218 C CA . THR A 1 403 ? -9.646 15.805 28.217 1.00 82.38 403 THR A CA 1
ATOM 3219 C C . THR A 1 403 ? -10.038 14.825 29.328 1.00 82.38 403 THR A C 1
ATOM 3221 O O . THR A 1 403 ? -11.078 14.942 29.967 1.00 82.38 403 THR A O 1
ATOM 3224 N N . ILE A 1 404 ? -9.164 13.843 29.593 1.00 85.31 404 ILE A N 1
ATOM 3225 C CA . ILE A 1 404 ? -9.315 12.934 30.748 1.00 85.31 404 ILE A CA 1
ATOM 3226 C C . ILE A 1 404 ? -9.326 13.731 32.062 1.00 85.31 404 ILE A C 1
ATOM 3228 O O . ILE A 1 404 ? -10.068 13.384 32.967 1.00 85.31 404 ILE A O 1
ATOM 3232 N N . GLN A 1 405 ? -8.541 14.809 32.136 1.00 89.25 405 GLN A N 1
ATOM 3233 C CA . GLN A 1 405 ? -8.405 15.653 33.325 1.00 89.25 405 GLN A CA 1
ATOM 3234 C C . GLN A 1 405 ? -9.721 16.352 33.683 1.00 89.25 405 GLN A C 1
ATOM 3236 O O . GLN A 1 405 ? -10.096 16.384 34.849 1.00 89.25 405 GLN A O 1
ATOM 3241 N N . GLU A 1 406 ? -10.453 16.861 32.688 1.00 87.50 406 GLU A N 1
ATOM 3242 C CA . GLU A 1 406 ? -11.794 17.422 32.897 1.00 87.50 406 GLU A CA 1
ATOM 3243 C C . GLU A 1 406 ? -12.772 16.368 33.422 1.00 87.50 406 GLU A C 1
ATOM 3245 O O . GLU A 1 406 ? -13.512 16.624 34.369 1.00 87.50 406 GLU A O 1
ATOM 3250 N N . ALA A 1 407 ? -12.745 15.167 32.837 1.00 85.00 407 ALA A N 1
ATOM 3251 C CA . ALA A 1 407 ? -13.601 14.065 33.261 1.00 85.00 407 ALA A CA 1
ATOM 3252 C C . ALA A 1 407 ? -13.291 13.612 34.699 1.00 85.00 407 ALA A C 1
ATOM 3254 O O . ALA A 1 407 ? -14.205 13.336 35.472 1.00 85.00 407 ALA A O 1
ATOM 3255 N N . GLU A 1 408 ? -12.008 13.548 35.064 1.00 89.62 408 GLU A N 1
ATOM 3256 C CA . GLU A 1 408 ? -11.545 13.201 36.412 1.00 89.62 408 GLU A CA 1
ATOM 3257 C C . GLU A 1 408 ? -11.932 14.281 37.434 1.00 89.62 408 GLU A C 1
ATOM 3259 O O . GLU A 1 408 ? -12.436 13.946 38.505 1.00 89.62 408 GLU A O 1
ATOM 3264 N N . ALA A 1 409 ? -11.819 15.564 37.083 1.00 90.69 409 ALA A N 1
ATOM 3265 C CA . ALA A 1 409 ? -12.272 16.661 37.938 1.00 90.69 409 ALA A CA 1
ATOM 3266 C C . ALA A 1 409 ? -13.800 16.653 38.145 1.00 90.69 409 ALA A C 1
ATOM 3268 O O . ALA A 1 409 ? -14.288 16.907 39.248 1.00 90.69 409 ALA A O 1
ATOM 3269 N N . GLU A 1 410 ? -14.590 16.339 37.113 1.00 88.25 410 GLU A N 1
ATOM 3270 C CA . GLU A 1 410 ? -16.043 16.184 37.266 1.00 88.25 410 GLU A CA 1
ATOM 3271 C C . GLU A 1 410 ? -16.385 14.959 38.132 1.00 88.25 410 GLU A C 1
ATOM 3273 O O . GLU A 1 410 ? -17.293 15.012 38.964 1.00 88.25 410 GLU A O 1
ATOM 3278 N N . LEU A 1 411 ? -15.621 13.872 37.987 1.00 90.44 411 LEU A N 1
ATOM 3279 C CA . LEU A 1 411 ? -15.781 12.652 38.776 1.00 90.44 411 LEU A CA 1
ATOM 3280 C C . LEU A 1 411 ? -15.522 12.887 40.272 1.00 90.44 411 LEU A C 1
ATOM 3282 O O . LEU A 1 411 ? -16.247 12.339 41.106 1.00 90.44 411 LEU A O 1
ATOM 3286 N N . GLU A 1 412 ? -14.522 13.700 40.617 1.00 91.50 412 GLU A N 1
ATOM 3287 C CA . GLU A 1 412 ? -14.227 14.086 42.005 1.00 91.50 412 GLU A CA 1
ATOM 3288 C C . GLU A 1 412 ? -15.393 14.840 42.654 1.00 91.50 412 GLU A C 1
ATOM 3290 O O . GLU A 1 412 ? -15.708 14.606 43.821 1.00 91.50 412 GLU A O 1
ATOM 3295 N N . ASN A 1 413 ? -16.082 15.679 41.879 1.00 89.81 413 ASN A N 1
ATOM 3296 C CA . ASN A 1 413 ? -17.230 16.456 42.345 1.00 89.81 413 ASN A CA 1
ATOM 3297 C C . ASN A 1 413 ? -18.548 15.656 42.357 1.00 89.81 413 ASN A C 1
ATOM 3299 O O . ASN A 1 413 ? -19.529 16.075 42.977 1.00 89.81 413 ASN A O 1
ATOM 3303 N N . ALA A 1 414 ? -18.603 14.505 41.683 1.00 88.69 414 ALA A N 1
ATOM 3304 C CA . ALA A 1 414 ? -19.804 13.686 41.593 1.00 88.69 414 ALA A CA 1
ATOM 3305 C C . ALA A 1 414 ? -20.014 12.824 42.851 1.00 88.69 414 ALA A C 1
ATOM 3307 O O . ALA A 1 414 ? -19.124 12.087 43.289 1.00 88.69 414 ALA A O 1
ATOM 3308 N N . ALA A 1 415 ? -21.239 12.833 43.390 1.00 87.94 415 ALA A N 1
ATOM 3309 C CA . ALA A 1 415 ? -21.606 12.004 44.538 1.00 87.94 415 ALA A CA 1
ATOM 3310 C C . ALA A 1 415 ? -21.324 10.514 44.271 1.00 87.94 415 ALA A C 1
ATOM 3312 O O . ALA A 1 415 ? -21.600 10.003 43.180 1.00 87.94 415 ALA A O 1
ATOM 3313 N N . THR A 1 416 ? -20.799 9.816 45.281 1.00 81.69 416 THR A N 1
ATOM 3314 C CA . THR A 1 416 ? -20.285 8.434 45.199 1.00 81.69 416 THR A CA 1
ATOM 3315 C C . THR A 1 416 ? -21.298 7.418 44.680 1.00 81.69 416 THR A C 1
ATOM 3317 O O . THR A 1 416 ? -20.920 6.487 43.978 1.00 81.69 416 THR A O 1
ATOM 3320 N N . THR A 1 417 ? -22.583 7.611 44.965 1.00 80.75 417 THR A N 1
ATOM 3321 C CA . THR A 1 417 ? -23.683 6.733 44.530 1.00 80.75 417 THR A CA 1
ATOM 3322 C C . THR A 1 417 ? -24.453 7.265 43.322 1.00 80.75 417 THR A C 1
ATOM 3324 O O . THR A 1 417 ? -25.478 6.700 42.941 1.00 80.75 417 THR A O 1
ATOM 3327 N N . SER A 1 418 ? -24.004 8.361 42.704 1.00 89.06 418 SER A N 1
ATOM 3328 C CA . SER A 1 418 ? -24.740 8.954 41.590 1.00 89.06 418 SER A CA 1
ATOM 3329 C C . SER A 1 418 ? -24.549 8.168 40.293 1.00 89.06 418 SER A C 1
ATOM 3331 O O . SER A 1 418 ? -23.442 7.775 39.927 1.00 89.06 418 SER A O 1
ATOM 3333 N N . LYS A 1 419 ? -25.638 8.027 39.531 1.00 88.50 419 LYS A N 1
ATOM 3334 C CA . LYS A 1 419 ? -25.604 7.515 38.155 1.00 88.50 419 LYS A CA 1
ATOM 3335 C C . LYS A 1 419 ? -24.615 8.294 37.277 1.00 88.50 419 LYS A C 1
ATOM 3337 O O . LYS A 1 419 ? -23.901 7.699 36.479 1.00 88.50 419 LYS A O 1
ATOM 3342 N N . ARG A 1 420 ? -24.523 9.615 37.478 1.00 88.56 420 ARG A N 1
ATOM 3343 C CA . ARG A 1 420 ? -23.575 10.487 36.770 1.00 88.56 420 ARG A CA 1
ATOM 3344 C C . ARG A 1 420 ? -22.124 10.072 37.012 1.00 88.56 420 ARG A C 1
ATOM 3346 O O . ARG A 1 420 ? -21.343 10.065 36.070 1.00 88.56 420 ARG A O 1
ATOM 3353 N N . ARG A 1 421 ? -21.770 9.678 38.241 1.00 91.12 421 ARG A N 1
ATOM 3354 C CA . ARG A 1 421 ? -20.429 9.173 38.562 1.00 91.12 421 ARG A CA 1
ATOM 3355 C C . ARG A 1 421 ? -20.102 7.909 37.767 1.00 91.12 421 ARG A C 1
ATOM 3357 O O . ARG A 1 421 ? -19.048 7.841 37.152 1.00 91.12 421 ARG A O 1
ATOM 3364 N N . GLN A 1 422 ? -21.021 6.946 37.721 1.00 89.25 422 GLN A N 1
ATOM 3365 C CA . GLN A 1 422 ? -20.836 5.718 36.939 1.00 89.25 422 GLN A CA 1
ATOM 3366 C C . GLN A 1 422 ? -20.702 6.015 35.432 1.00 89.25 422 GLN A C 1
ATOM 3368 O O . GLN A 1 422 ? -19.845 5.442 34.761 1.00 89.25 422 GLN A O 1
ATOM 3373 N N . GLU A 1 423 ? -21.502 6.950 34.905 1.00 88.62 423 GLU A N 1
ATOM 3374 C CA . GLU A 1 423 ? -21.399 7.416 33.514 1.00 88.62 423 GLU A CA 1
ATOM 3375 C C . GLU A 1 423 ? -20.034 8.067 33.227 1.00 88.62 423 GLU A C 1
ATOM 3377 O O . GLU A 1 423 ? -19.423 7.767 32.200 1.00 88.62 423 GLU A O 1
ATOM 3382 N N . LEU A 1 424 ? -19.524 8.901 34.141 1.00 88.81 424 LEU A N 1
ATOM 3383 C CA . LEU A 1 424 ? -18.199 9.523 34.041 1.00 88.81 424 LEU A CA 1
ATOM 3384 C C . LEU A 1 424 ? -17.068 8.487 34.086 1.00 88.81 424 LEU A C 1
ATOM 3386 O O . LEU A 1 424 ? -16.145 8.552 33.276 1.00 88.81 424 LEU A O 1
ATOM 3390 N N . GLU A 1 425 ? -17.147 7.487 34.969 1.00 91.25 425 GLU A N 1
ATOM 3391 C CA . GLU A 1 425 ? -16.165 6.393 35.025 1.00 91.25 425 GLU A CA 1
ATOM 339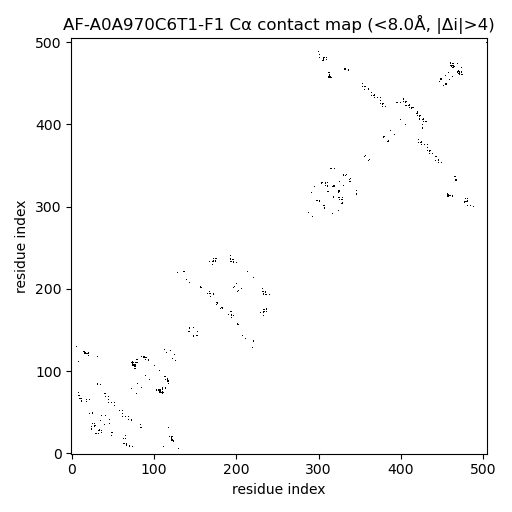2 C C . GLU A 1 425 ? -16.113 5.605 33.709 1.00 91.25 425 GLU A C 1
ATOM 3394 O O . GLU A 1 425 ? -15.027 5.285 33.216 1.00 91.25 425 GLU A O 1
ATOM 3399 N N . PHE A 1 426 ? -17.272 5.331 33.106 1.00 90.19 426 PHE A N 1
ATOM 3400 C CA . PHE A 1 426 ? -17.350 4.685 31.797 1.00 90.19 426 PHE A CA 1
ATOM 3401 C C . PHE A 1 426 ? -16.789 5.572 30.676 1.00 90.19 426 PHE A C 1
ATOM 3403 O O . PHE A 1 426 ? -16.038 5.087 29.824 1.00 90.19 426 PHE A O 1
ATOM 3410 N N . GLN A 1 427 ? -17.095 6.873 30.683 1.00 87.50 427 GLN A N 1
ATOM 3411 C CA . GLN A 1 427 ? -16.531 7.833 29.731 1.00 87.50 427 GLN A CA 1
ATOM 3412 C C . GLN A 1 427 ? -14.999 7.885 29.825 1.00 87.50 427 GLN A C 1
ATOM 3414 O O . GLN A 1 427 ? -14.321 7.765 28.803 1.00 87.50 427 GLN A O 1
ATOM 3419 N N . ILE A 1 428 ? -14.438 7.967 31.035 1.00 89.62 428 ILE A N 1
ATOM 3420 C CA . ILE A 1 428 ? -12.985 7.931 31.267 1.00 89.62 428 ILE A CA 1
ATOM 3421 C C . ILE A 1 428 ? -12.382 6.628 30.729 1.00 89.62 428 ILE A C 1
ATOM 3423 O O . ILE A 1 428 ? -11.369 6.667 30.023 1.00 89.62 428 ILE A O 1
ATOM 3427 N N . ALA A 1 429 ? -13.010 5.480 31.004 1.00 90.88 429 ALA A N 1
ATOM 3428 C CA . ALA A 1 429 ? -12.556 4.188 30.493 1.00 90.88 429 ALA A CA 1
ATOM 3429 C C . ALA A 1 429 ? -12.558 4.145 28.952 1.00 90.88 429 ALA A C 1
ATOM 3431 O O . ALA A 1 429 ? -11.590 3.678 28.346 1.00 90.88 429 ALA A O 1
ATOM 3432 N N . CYS A 1 430 ? -13.580 4.714 28.304 1.00 85.62 430 CYS A N 1
ATOM 3433 C CA . CYS A 1 430 ? -13.637 4.848 26.846 1.00 85.62 430 CYS A CA 1
ATOM 3434 C C . CYS A 1 430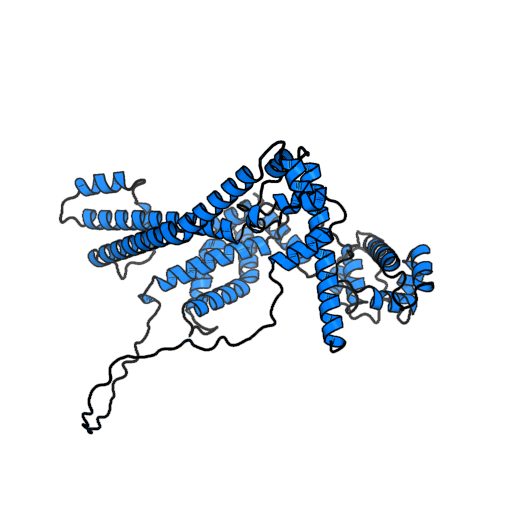 ? -12.492 5.707 26.291 1.00 85.62 430 CYS A C 1
ATOM 3436 O O . CYS A 1 430 ? -11.849 5.303 25.319 1.00 85.62 430 CYS A O 1
ATOM 3438 N N . ILE A 1 431 ? -12.198 6.861 26.906 1.00 86.44 431 ILE A N 1
ATOM 3439 C CA . ILE A 1 431 ? -11.094 7.731 26.463 1.00 86.44 431 ILE A CA 1
ATOM 3440 C C . ILE A 1 431 ? -9.753 7.010 26.624 1.00 86.44 431 ILE A C 1
ATOM 3442 O O . ILE A 1 431 ? -8.926 7.039 25.710 1.00 86.44 431 ILE A O 1
ATOM 3446 N N . ARG A 1 432 ? -9.527 6.344 27.764 1.00 90.38 432 ARG A N 1
ATOM 3447 C CA . ARG A 1 432 ? -8.294 5.584 28.027 1.00 90.38 432 ARG A CA 1
ATOM 3448 C C . ARG A 1 432 ? -8.102 4.465 27.005 1.00 90.38 432 ARG A C 1
ATOM 3450 O O . ARG A 1 432 ? -7.021 4.362 26.428 1.00 90.38 432 ARG A O 1
ATOM 3457 N N . TYR A 1 433 ? -9.155 3.705 26.708 1.00 88.88 433 TYR A N 1
ATOM 3458 C CA . TYR A 1 433 ? -9.127 2.681 25.665 1.00 88.88 433 TYR A CA 1
ATOM 3459 C C . TYR A 1 433 ? -8.800 3.268 24.285 1.00 88.88 433 TYR A C 1
ATOM 3461 O O . TYR A 1 433 ? -7.922 2.750 23.595 1.00 88.88 433 TYR A O 1
ATOM 3469 N N . GLN A 1 434 ? -9.436 4.379 23.895 1.00 84.94 434 GLN A N 1
ATOM 3470 C CA . GLN A 1 434 ? -9.158 5.022 22.608 1.00 84.94 434 GLN A CA 1
ATOM 3471 C C . GLN A 1 434 ? -7.709 5.518 22.519 1.00 84.94 434 GLN A C 1
ATOM 3473 O O . GLN A 1 434 ? -7.061 5.331 21.489 1.00 84.94 434 GLN A O 1
ATOM 3478 N N . LYS A 1 435 ? -7.171 6.111 23.593 1.00 88.81 435 LYS A N 1
ATOM 3479 C CA . LYS A 1 435 ? -5.763 6.533 23.647 1.00 88.81 435 LYS A CA 1
ATOM 3480 C C . LYS A 1 435 ? -4.812 5.344 23.521 1.00 88.81 435 LYS A C 1
ATOM 3482 O O . LYS A 1 435 ? -3.885 5.418 22.719 1.00 88.81 435 LYS A O 1
ATOM 3487 N N . ALA A 1 436 ? -5.054 4.253 24.250 1.00 88.31 436 ALA A N 1
ATOM 3488 C CA . ALA A 1 436 ? -4.240 3.040 24.161 1.00 88.31 436 ALA A CA 1
ATOM 3489 C C . ALA A 1 436 ? -4.289 2.428 22.749 1.00 88.31 436 ALA A C 1
ATOM 3491 O O . ALA A 1 436 ? -3.247 2.121 22.172 1.00 88.31 436 ALA A O 1
ATOM 3492 N N . ARG A 1 437 ? -5.482 2.343 22.139 1.00 90.06 437 ARG A N 1
ATOM 3493 C CA . ARG A 1 437 ? -5.659 1.898 20.745 1.00 90.06 437 ARG A CA 1
ATOM 3494 C C . ARG A 1 437 ? -4.884 2.781 19.768 1.00 90.06 437 ARG A C 1
ATOM 3496 O O . ARG A 1 437 ? -4.173 2.244 18.926 1.00 90.06 437 ARG A O 1
ATOM 3503 N N . ASN A 1 438 ? -4.992 4.104 19.885 1.00 83.31 438 ASN A N 1
ATOM 3504 C CA . ASN A 1 438 ? -4.292 5.039 19.002 1.00 83.31 438 ASN A CA 1
ATOM 3505 C C . ASN A 1 438 ? -2.767 4.927 19.156 1.00 83.31 438 ASN A C 1
ATOM 3507 O O . ASN A 1 438 ? -2.062 4.917 18.154 1.00 83.31 438 ASN A O 1
ATOM 3511 N N . ARG A 1 439 ? -2.249 4.802 20.387 1.00 92.56 439 ARG A N 1
ATOM 3512 C CA . ARG A 1 439 ? -0.811 4.589 20.637 1.00 92.56 439 ARG A CA 1
ATOM 3513 C C . ARG A 1 439 ? -0.323 3.291 20.000 1.00 92.56 439 ARG A C 1
ATOM 3515 O O . ARG A 1 439 ? 0.671 3.311 19.281 1.00 92.56 439 ARG A O 1
ATOM 3522 N N . LEU A 1 440 ? -1.049 2.190 20.209 1.00 91.19 440 LEU A N 1
ATOM 3523 C CA . LEU A 1 440 ? -0.733 0.909 19.580 1.00 91.19 440 LEU A CA 1
ATOM 3524 C C . LEU A 1 440 ? -0.787 1.007 18.053 1.00 91.19 440 LEU A C 1
ATOM 3526 O O . LEU A 1 440 ? 0.078 0.463 17.378 1.00 91.19 440 LEU A O 1
ATOM 3530 N N . GLN A 1 441 ? -1.780 1.705 17.500 1.00 87.25 441 GLN A N 1
ATOM 3531 C CA . GLN A 1 441 ? -1.882 1.925 16.062 1.00 87.25 441 GLN A CA 1
ATOM 3532 C C . GLN A 1 441 ? -0.681 2.709 15.538 1.00 87.25 441 GLN A C 1
ATOM 3534 O O . GLN A 1 441 ? -0.093 2.281 14.557 1.00 87.25 441 GLN A O 1
ATOM 3539 N N . VAL A 1 442 ? -0.272 3.797 16.193 1.00 86.88 442 VAL A N 1
ATOM 3540 C CA . VAL A 1 442 ? 0.918 4.567 15.797 1.00 86.88 442 VAL A CA 1
ATOM 3541 C C . VAL A 1 442 ? 2.178 3.700 15.857 1.00 86.88 442 VAL A C 1
ATOM 3543 O O . VAL A 1 442 ? 2.954 3.710 14.907 1.00 86.88 442 VAL A O 1
ATOM 3546 N N . ALA A 1 443 ? 2.359 2.901 16.912 1.00 90.06 443 ALA A N 1
ATOM 3547 C CA . ALA A 1 443 ? 3.492 1.980 17.033 1.00 90.06 443 ALA A CA 1
ATOM 3548 C C . ALA A 1 443 ? 3.468 0.885 15.952 1.00 90.06 443 ALA A C 1
ATOM 3550 O O . ALA A 1 443 ? 4.493 0.578 15.348 1.00 90.06 443 ALA A O 1
ATOM 3551 N N . ARG A 1 444 ? 2.291 0.329 15.641 1.00 87.38 444 ARG A N 1
ATOM 3552 C CA . ARG A 1 444 ? 2.113 -0.636 14.548 1.00 87.38 444 ARG A CA 1
ATOM 3553 C C . ARG A 1 444 ? 2.312 0.002 13.187 1.00 87.38 444 ARG A C 1
ATOM 3555 O O . ARG A 1 444 ? 2.933 -0.614 12.344 1.00 87.38 444 ARG A O 1
ATOM 3562 N N . GLU A 1 445 ? 1.848 1.223 12.960 1.00 82.88 445 GLU A N 1
ATOM 3563 C CA . GLU A 1 445 ? 2.131 1.983 11.743 1.00 82.88 445 GLU A CA 1
ATOM 3564 C C . GLU A 1 445 ? 3.619 2.295 11.634 1.00 82.88 445 GLU A C 1
ATOM 3566 O O . GLU A 1 445 ? 4.158 2.280 10.537 1.00 82.88 445 GLU A O 1
ATOM 3571 N N . GLN A 1 446 ? 4.307 2.542 12.745 1.00 83.94 446 GLN A N 1
ATOM 3572 C CA . GLN A 1 446 ? 5.753 2.698 12.767 1.00 83.94 446 GLN A CA 1
ATOM 3573 C C . GLN A 1 446 ? 6.450 1.371 12.438 1.00 83.94 446 GLN A C 1
ATOM 3575 O O . GLN A 1 446 ? 7.339 1.362 11.592 1.00 83.94 446 GLN A O 1
ATOM 3580 N N . LEU A 1 447 ? 6.001 0.243 12.996 1.00 84.25 447 LEU A N 1
ATOM 3581 C CA . LEU A 1 447 ? 6.483 -1.099 12.650 1.00 84.25 447 LEU A CA 1
ATOM 3582 C C . LEU A 1 447 ? 6.193 -1.461 11.190 1.00 84.25 447 LEU A C 1
ATOM 3584 O O . LEU A 1 447 ? 7.048 -1.993 10.491 1.00 84.25 447 LEU A O 1
ATOM 3588 N N . GLU A 1 448 ? 5.003 -1.151 10.698 1.00 75.69 448 GLU A N 1
ATOM 3589 C CA . GLU A 1 448 ? 4.633 -1.324 9.302 1.00 75.69 448 GLU A CA 1
ATOM 3590 C C . GLU A 1 448 ? 5.382 -0.330 8.417 1.00 75.69 448 GLU A C 1
ATOM 3592 O O . GLU A 1 448 ? 5.707 -0.672 7.297 1.00 75.69 448 GLU A O 1
ATOM 3597 N N . ARG A 1 449 ? 5.789 0.851 8.888 1.00 69.75 449 ARG A N 1
ATOM 3598 C CA . ARG A 1 449 ? 6.783 1.669 8.176 1.00 69.75 449 ARG A CA 1
ATOM 3599 C C . ARG A 1 449 ? 8.140 0.970 8.175 1.00 69.75 449 ARG A C 1
ATOM 3601 O O . ARG A 1 449 ? 8.768 0.939 7.129 1.00 69.75 449 ARG A O 1
ATOM 3608 N N . TYR A 1 450 ? 8.570 0.330 9.261 1.00 71.44 450 TYR A N 1
ATOM 3609 C CA . TYR A 1 450 ? 9.786 -0.493 9.249 1.00 71.44 450 TYR A CA 1
ATOM 3610 C C . TYR A 1 450 ? 9.698 -1.676 8.261 1.00 71.44 450 TYR A C 1
ATOM 3612 O O . TYR A 1 450 ? 10.711 -2.005 7.646 1.00 71.44 450 TYR A O 1
ATOM 3620 N N . LYS A 1 451 ? 8.512 -2.278 8.069 1.00 67.62 451 LYS A N 1
ATOM 3621 C CA . LYS A 1 451 ? 8.274 -3.432 7.173 1.00 67.62 451 LYS A CA 1
ATOM 3622 C C . LYS A 1 451 ? 7.932 -3.058 5.717 1.00 67.62 451 LYS A C 1
ATOM 3624 O O . LYS A 1 451 ? 8.522 -3.595 4.786 1.00 67.62 451 LYS A O 1
ATOM 3629 N N . GLN A 1 452 ? 6.945 -2.183 5.513 1.00 50.12 452 GLN A N 1
ATOM 3630 C CA . GLN A 1 452 ? 6.379 -1.753 4.223 1.00 50.12 452 GLN A CA 1
ATOM 3631 C C . GLN A 1 452 ? 7.155 -0.607 3.597 1.00 50.12 452 GLN A C 1
ATOM 3633 O O . GLN A 1 452 ? 7.321 -0.570 2.371 1.00 50.12 452 GLN A O 1
ATOM 3638 N N . ALA A 1 453 ? 7.629 0.350 4.405 1.00 42.69 453 ALA A N 1
ATOM 3639 C CA . ALA A 1 453 ? 8.587 1.279 3.863 1.00 42.69 453 ALA A CA 1
ATOM 3640 C C . ALA A 1 453 ? 9.831 0.446 3.577 1.00 42.69 453 ALA A C 1
ATOM 3642 O O . ALA A 1 453 ? 10.587 0.039 4.454 1.00 42.69 453 ALA A O 1
ATOM 3643 N N . ARG A 1 454 ? 10.135 0.345 2.296 1.00 48.62 454 ARG A N 1
ATOM 3644 C CA . ARG A 1 454 ? 11.513 0.385 1.838 1.00 48.62 454 ARG A CA 1
ATOM 3645 C C . ARG A 1 454 ? 12.290 1.600 2.430 1.00 48.62 454 ARG A C 1
ATOM 3647 O O . ARG A 1 454 ? 13.129 2.048 1.688 1.00 48.62 454 ARG A O 1
ATOM 3654 N N . PHE A 1 455 ? 11.999 2.215 3.601 1.00 44.34 455 PHE A N 1
ATOM 3655 C CA . PHE A 1 455 ? 12.469 3.538 4.106 1.00 44.34 455 PHE A CA 1
ATOM 3656 C C . PHE A 1 455 ? 12.160 3.798 5.606 1.00 44.34 455 PHE A C 1
ATOM 3658 O O . PHE A 1 455 ? 11.286 4.601 5.930 1.00 44.34 455 PHE A O 1
ATOM 3665 N N . PRO A 1 456 ? 12.837 3.115 6.538 1.00 45.59 456 PRO A N 1
ATOM 3666 C CA . PRO A 1 456 ? 13.750 3.844 7.453 1.00 45.59 456 PRO A CA 1
ATOM 3667 C C . PRO A 1 456 ? 15.182 3.298 7.388 1.00 45.59 456 PRO A C 1
ATOM 3669 O O . PRO A 1 456 ? 16.160 4.014 7.557 1.00 45.59 456 PRO A O 1
ATOM 3672 N N . TRP A 1 457 ? 15.291 2.060 6.921 1.00 59.78 457 TRP A N 1
ATOM 3673 C CA . TRP A 1 457 ? 16.500 1.425 6.418 1.00 59.78 457 TRP A CA 1
ATOM 3674 C C . TRP A 1 457 ? 17.018 2.030 5.142 1.00 59.78 457 TRP A C 1
ATOM 3676 O O . TRP A 1 457 ? 17.908 1.453 4.529 1.00 59.78 457 TRP A O 1
ATOM 3686 N N . VAL A 1 458 ? 16.390 3.091 4.648 1.00 63.97 458 VAL A N 1
ATOM 3687 C CA . VAL A 1 458 ? 16.730 3.584 3.343 1.00 63.97 458 VAL A CA 1
ATOM 3688 C C . VAL A 1 458 ? 17.006 5.058 3.383 1.00 63.97 458 VAL A C 1
ATOM 3690 O O . VAL A 1 458 ? 16.120 5.868 3.639 1.00 63.97 458 VAL A O 1
ATOM 3693 N N . ARG A 1 459 ? 18.285 5.381 3.175 1.00 78.94 459 ARG A N 1
ATOM 3694 C CA . ARG A 1 459 ? 18.765 6.756 3.244 1.00 78.94 459 ARG A CA 1
ATOM 3695 C C . ARG A 1 459 ? 17.958 7.609 2.290 1.00 78.94 459 ARG A C 1
ATOM 3697 O O . ARG A 1 459 ? 17.668 7.174 1.163 1.00 78.94 459 ARG A O 1
ATOM 3704 N N . THR A 1 460 ? 17.574 8.807 2.716 1.00 85.50 460 THR A N 1
ATOM 3705 C CA . THR A 1 460 ? 16.908 9.746 1.808 1.00 85.50 460 THR A CA 1
ATOM 3706 C C . THR A 1 460 ? 17.843 10.043 0.631 1.00 85.50 460 THR A C 1
ATOM 3708 O O . THR A 1 460 ? 19.056 9.852 0.713 1.00 85.50 460 THR A O 1
ATOM 3711 N N . GLN A 1 461 ? 17.299 10.457 -0.518 1.00 89.44 461 GLN A N 1
ATOM 3712 C CA . GLN A 1 461 ? 18.180 10.789 -1.647 1.00 89.44 461 GLN A CA 1
ATOM 3713 C C . GLN A 1 461 ? 19.096 11.970 -1.302 1.00 89.44 461 GLN A C 1
ATOM 3715 O O . GLN A 1 461 ? 20.198 12.037 -1.828 1.00 89.44 461 GLN A O 1
ATOM 3720 N N . GLU A 1 462 ? 18.652 12.847 -0.401 1.00 88.50 462 GLU A N 1
ATOM 3721 C CA . GLU A 1 462 ? 19.421 13.959 0.155 1.00 88.50 462 GLU A CA 1
ATOM 3722 C C . GLU A 1 462 ? 20.571 13.480 1.054 1.00 88.50 462 GLU A C 1
ATOM 3724 O O . GLU A 1 462 ? 21.705 13.912 0.876 1.00 88.50 462 GLU A O 1
ATOM 3729 N N . GLU A 1 463 ? 20.330 12.518 1.950 1.00 87.06 463 GLU A N 1
ATOM 3730 C CA . GLU A 1 463 ? 21.393 11.900 2.754 1.00 87.06 463 GLU A CA 1
ATOM 3731 C C . GLU A 1 463 ? 22.440 11.216 1.865 1.00 87.06 463 GLU A C 1
ATOM 3733 O O . GLU A 1 463 ? 23.639 11.383 2.071 1.00 87.06 463 GLU A O 1
ATOM 3738 N N . ILE A 1 464 ? 22.004 10.473 0.841 1.00 90.12 464 ILE A N 1
ATOM 3739 C CA . ILE A 1 464 ? 22.913 9.812 -0.111 1.00 90.12 464 ILE A CA 1
ATOM 3740 C C . ILE A 1 464 ? 23.697 10.849 -0.918 1.00 90.12 464 ILE A C 1
ATOM 3742 O O . ILE A 1 464 ? 24.895 10.683 -1.130 1.00 90.12 464 ILE A O 1
ATOM 3746 N N . ALA A 1 465 ? 23.027 11.915 -1.361 1.00 90.44 465 ALA A N 1
ATOM 3747 C CA . ALA A 1 465 ? 23.640 13.037 -2.061 1.00 90.44 465 ALA A CA 1
ATOM 3748 C C . ALA A 1 465 ? 24.737 13.686 -1.206 1.00 90.44 465 ALA A C 1
ATOM 3750 O O . ALA A 1 465 ? 25.847 13.889 -1.696 1.00 90.44 465 ALA A O 1
ATOM 3751 N N . SER A 1 466 ? 24.467 13.907 0.084 1.00 90.00 466 SER A N 1
ATOM 3752 C CA . SER A 1 466 ? 25.443 14.414 1.052 1.00 90.00 466 SER A CA 1
ATOM 3753 C C . SER A 1 466 ? 26.642 13.468 1.214 1.00 90.00 466 SER A C 1
ATOM 3755 O O . SER A 1 466 ? 27.786 13.889 1.033 1.00 90.00 466 SER A O 1
ATOM 3757 N N . LEU A 1 467 ? 26.394 12.172 1.445 1.00 89.06 467 LEU A N 1
ATOM 3758 C CA . LEU A 1 467 ? 27.443 11.158 1.639 1.00 89.06 467 LEU A CA 1
ATOM 3759 C C . LEU A 1 467 ? 28.327 10.956 0.396 1.00 89.06 467 LEU A C 1
ATOM 3761 O O . LEU A 1 467 ? 29.525 10.712 0.519 1.00 89.06 467 LEU A O 1
ATOM 3765 N N . LEU A 1 468 ? 27.755 11.054 -0.808 1.00 90.75 468 LEU A N 1
ATOM 3766 C CA . LEU A 1 468 ? 28.483 10.880 -2.071 1.00 90.75 468 LEU A CA 1
ATOM 3767 C C . LEU A 1 468 ? 28.988 12.193 -2.684 1.00 90.75 468 LEU A C 1
ATOM 3769 O O . LEU A 1 468 ? 29.684 12.150 -3.701 1.00 90.75 468 LEU A O 1
ATOM 3773 N N . ARG A 1 469 ? 28.652 13.350 -2.094 1.00 91.88 469 ARG A N 1
ATOM 3774 C CA . ARG A 1 469 ? 28.920 14.695 -2.643 1.00 91.88 469 ARG A CA 1
ATOM 3775 C C . ARG A 1 469 ? 28.367 14.870 -4.060 1.00 91.88 469 ARG A C 1
ATOM 3777 O O . ARG A 1 469 ? 29.042 15.362 -4.963 1.00 91.88 469 ARG A O 1
ATOM 3784 N N . MET A 1 470 ? 27.132 14.429 -4.250 1.00 93.62 470 MET A N 1
ATOM 3785 C CA . MET A 1 470 ? 26.379 14.524 -5.499 1.00 93.62 470 MET A CA 1
ATOM 3786 C C . MET A 1 470 ? 25.149 15.398 -5.273 1.00 93.62 470 MET A C 1
ATOM 3788 O O . MET A 1 470 ? 24.713 15.570 -4.142 1.00 93.62 470 MET A O 1
ATOM 3792 N N . ASP A 1 471 ? 24.546 15.927 -6.331 1.00 95.31 471 ASP A N 1
ATOM 3793 C CA . ASP A 1 471 ? 23.222 16.532 -6.215 1.00 95.31 471 ASP A CA 1
ATOM 3794 C C . ASP A 1 471 ? 22.122 15.450 -6.193 1.00 95.31 471 ASP A C 1
ATOM 3796 O O . ASP A 1 471 ? 22.276 14.336 -6.712 1.00 95.31 471 ASP A O 1
ATOM 3800 N N . GLN A 1 472 ? 20.976 15.791 -5.604 1.00 93.06 472 GLN A N 1
ATOM 3801 C CA . GLN A 1 472 ? 19.846 14.874 -5.450 1.00 93.06 472 GLN A CA 1
ATOM 3802 C C . GLN A 1 472 ? 19.293 14.373 -6.798 1.00 93.06 472 GLN A C 1
ATOM 3804 O O . GLN A 1 472 ? 18.853 13.222 -6.894 1.00 93.06 472 GLN A O 1
ATOM 3809 N N . VAL A 1 473 ? 19.332 15.195 -7.856 1.00 93.81 473 VAL A N 1
ATOM 3810 C CA . VAL A 1 473 ? 18.843 14.816 -9.193 1.00 93.81 473 VAL A CA 1
ATOM 3811 C C . VAL A 1 473 ? 19.735 13.727 -9.781 1.00 93.81 473 VAL A C 1
ATOM 3813 O O . VAL A 1 473 ? 19.231 12.731 -10.314 1.00 93.81 473 VAL A O 1
ATOM 3816 N N . THR A 1 474 ? 21.051 13.852 -9.625 1.00 93.75 474 THR A N 1
ATOM 3817 C CA . THR A 1 474 ? 22.002 12.822 -10.046 1.00 93.75 474 THR A CA 1
ATOM 3818 C C . THR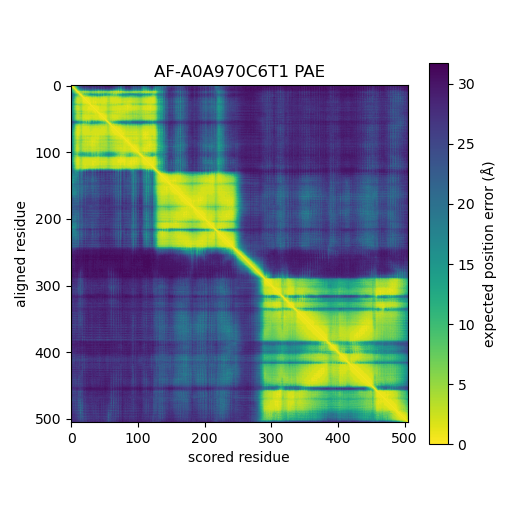 A 1 474 ? 21.805 11.532 -9.255 1.00 93.75 474 THR A C 1
ATOM 3820 O O . THR A 1 474 ? 21.719 10.469 -9.874 1.00 93.75 474 THR A O 1
ATOM 3823 N N . VAL A 1 475 ? 21.638 11.592 -7.928 1.00 92.38 475 VAL A N 1
ATOM 3824 C CA . VAL A 1 475 ? 21.322 10.401 -7.112 1.00 92.38 475 VAL A CA 1
ATOM 3825 C C . VAL A 1 475 ? 20.045 9.716 -7.602 1.00 92.38 475 VAL A C 1
ATOM 3827 O O . VAL A 1 475 ? 20.034 8.501 -7.801 1.00 92.38 475 VAL A O 1
ATOM 3830 N N . SER A 1 476 ? 18.985 10.482 -7.867 1.00 91.38 476 SER A N 1
ATOM 3831 C CA . SER A 1 476 ? 17.712 9.954 -8.367 1.00 91.38 476 SER A CA 1
ATOM 3832 C C . SER A 1 476 ? 17.865 9.257 -9.724 1.00 91.38 476 SER A C 1
ATOM 3834 O O . SER A 1 476 ? 17.414 8.121 -9.908 1.00 91.38 476 SER A O 1
ATOM 3836 N N . ASN A 1 477 ? 18.578 9.888 -10.661 1.00 90.75 477 ASN A N 1
ATOM 3837 C CA . ASN A 1 477 ? 18.847 9.325 -11.984 1.00 90.75 477 ASN A CA 1
ATOM 3838 C C . ASN A 1 477 ? 19.676 8.039 -11.910 1.00 90.75 477 ASN A C 1
ATOM 3840 O O . ASN A 1 477 ? 19.372 7.068 -12.609 1.00 90.75 477 ASN A O 1
ATOM 3844 N N . ARG A 1 478 ? 20.706 8.012 -11.059 1.00 93.25 478 ARG A N 1
ATOM 3845 C CA . ARG A 1 478 ? 21.562 6.835 -10.851 1.00 93.25 478 ARG A CA 1
ATOM 3846 C C . ARG A 1 478 ? 20.789 5.695 -10.210 1.00 93.25 478 ARG A C 1
ATOM 3848 O O . ARG A 1 478 ? 20.858 4.577 -10.707 1.00 93.25 478 ARG A O 1
ATOM 3855 N N . LEU A 1 479 ? 19.972 5.985 -9.201 1.00 90.19 479 LEU A N 1
ATOM 3856 C CA . LEU A 1 479 ? 19.126 4.986 -8.559 1.00 90.19 479 LEU A CA 1
ATOM 3857 C C . LEU A 1 479 ? 18.118 4.390 -9.554 1.00 90.19 479 LEU A C 1
ATOM 3859 O O . LEU A 1 479 ? 17.936 3.176 -9.598 1.00 90.19 479 LEU A O 1
ATOM 3863 N N . LYS A 1 480 ? 17.500 5.221 -10.404 1.00 88.31 480 LYS A N 1
ATOM 3864 C CA . LYS A 1 480 ? 16.583 4.756 -11.457 1.00 88.31 480 LYS A CA 1
ATOM 3865 C C . LYS A 1 480 ? 17.282 3.827 -12.453 1.00 88.31 480 LYS A C 1
ATOM 3867 O O . LYS A 1 480 ? 16.726 2.782 -12.793 1.00 88.31 480 LYS A O 1
ATOM 3872 N N . LYS A 1 481 ? 18.485 4.188 -12.910 1.00 88.75 481 LYS A N 1
ATOM 3873 C CA . LYS A 1 481 ? 19.296 3.352 -13.812 1.00 88.75 481 LYS A CA 1
ATOM 3874 C C . LYS A 1 481 ? 19.677 2.030 -13.156 1.00 88.75 481 LYS A C 1
ATOM 3876 O O . LYS A 1 481 ? 19.407 0.984 -13.740 1.00 88.75 481 LYS A O 1
ATOM 3881 N N . ALA A 1 482 ? 20.186 2.080 -11.926 1.00 87.81 482 ALA A N 1
ATOM 3882 C CA . ALA A 1 482 ? 20.573 0.901 -11.164 1.00 87.81 482 ALA A CA 1
ATOM 3883 C C . ALA A 1 482 ? 19.396 -0.068 -10.994 1.00 87.81 482 ALA A C 1
ATOM 3885 O O . ALA A 1 482 ? 19.481 -1.228 -11.381 1.00 87.81 482 ALA A O 1
ATOM 3886 N N . LEU A 1 483 ? 18.242 0.422 -10.527 1.00 84.75 483 LEU A N 1
ATOM 3887 C CA . LEU A 1 483 ? 17.045 -0.404 -10.348 1.00 84.75 483 LEU A CA 1
ATOM 3888 C C . LEU A 1 483 ? 16.519 -0.983 -11.669 1.00 84.75 483 LEU A C 1
ATOM 3890 O O . LEU A 1 483 ? 16.001 -2.097 -11.682 1.00 84.75 483 LEU A O 1
ATOM 3894 N N . THR A 1 484 ? 16.643 -0.247 -12.775 1.00 85.62 484 THR A N 1
ATOM 3895 C CA . THR A 1 484 ? 16.267 -0.746 -14.107 1.00 85.62 484 THR A CA 1
ATOM 3896 C C . THR A 1 484 ? 17.197 -1.879 -14.542 1.00 85.62 484 THR A C 1
ATOM 3898 O O . THR A 1 484 ? 16.718 -2.922 -14.982 1.00 85.62 484 THR A O 1
ATOM 3901 N N . ALA A 1 485 ? 18.509 -1.714 -14.355 1.00 79.94 485 ALA A N 1
ATOM 3902 C CA . ALA A 1 485 ? 19.504 -2.735 -14.666 1.00 79.94 485 ALA A CA 1
ATOM 3903 C C . ALA A 1 485 ? 19.333 -3.995 -13.801 1.00 79.94 485 ALA A C 1
ATOM 3905 O O . ALA A 1 485 ? 19.323 -5.100 -14.332 1.00 79.94 485 ALA A O 1
ATOM 3906 N N . MET A 1 486 ? 19.098 -3.840 -12.495 1.00 79.88 486 MET A N 1
ATOM 3907 C CA . MET A 1 486 ? 18.849 -4.967 -11.586 1.00 79.88 486 MET A CA 1
ATOM 3908 C C . MET A 1 486 ? 17.583 -5.748 -11.963 1.00 79.88 486 MET A C 1
ATOM 3910 O O . MET A 1 486 ? 17.568 -6.975 -11.901 1.00 79.88 486 MET A O 1
ATOM 3914 N N . ARG A 1 487 ? 16.513 -5.060 -12.391 1.00 81.69 487 ARG A N 1
ATOM 3915 C CA . ARG A 1 487 ? 15.295 -5.724 -12.890 1.00 81.69 487 ARG A CA 1
ATOM 3916 C C . ARG A 1 487 ? 15.565 -6.511 -14.167 1.00 81.69 487 ARG A C 1
ATOM 3918 O O . ARG A 1 487 ? 15.129 -7.652 -14.259 1.00 81.69 487 ARG A O 1
ATOM 3925 N N . ALA A 1 488 ? 16.287 -5.918 -15.117 1.00 76.81 488 ALA A N 1
ATOM 3926 C CA . ALA A 1 488 ? 16.663 -6.596 -16.354 1.00 76.81 488 ALA A CA 1
ATOM 3927 C C . ALA A 1 488 ? 17.518 -7.840 -16.067 1.00 76.81 488 ALA A C 1
ATOM 3929 O O . ALA A 1 488 ? 17.246 -8.906 -16.612 1.00 76.81 488 ALA A O 1
ATOM 3930 N N . TRP A 1 489 ? 18.488 -7.730 -15.154 1.00 80.50 489 TRP A N 1
ATOM 3931 C CA . TRP A 1 489 ? 19.315 -8.859 -14.732 1.00 80.50 489 TRP A CA 1
ATOM 3932 C C . TRP A 1 489 ? 18.487 -9.978 -14.097 1.00 80.50 489 TRP A C 1
ATOM 3934 O O . TRP A 1 489 ? 18.634 -11.131 -14.483 1.00 80.50 489 TRP A O 1
ATOM 3944 N N . ARG A 1 490 ? 17.549 -9.651 -13.198 1.00 73.81 490 ARG A N 1
ATOM 3945 C CA . ARG A 1 490 ? 16.677 -10.654 -12.566 1.00 73.81 490 ARG A CA 1
ATOM 3946 C C . ARG A 1 490 ? 15.861 -11.442 -13.590 1.00 73.81 490 ARG A C 1
ATOM 3948 O O . ARG A 1 490 ? 15.693 -12.645 -13.428 1.00 73.81 490 ARG A O 1
ATOM 3955 N N . VAL A 1 491 ? 15.360 -10.783 -14.635 1.00 70.69 491 VAL A N 1
ATOM 3956 C CA . VAL A 1 491 ? 14.642 -11.458 -15.731 1.00 70.69 491 VAL A CA 1
ATOM 3957 C C . VAL A 1 491 ? 15.570 -12.425 -16.471 1.00 70.69 491 VAL A C 1
ATOM 3959 O O . VAL A 1 491 ? 15.187 -13.568 -16.704 1.00 70.69 491 VAL A O 1
ATOM 3962 N N . VAL A 1 492 ? 16.800 -12.000 -16.779 1.00 71.44 492 VAL A N 1
ATOM 3963 C CA . VAL A 1 492 ? 17.809 -12.848 -17.437 1.00 71.44 492 VAL A CA 1
ATOM 3964 C C . VAL A 1 492 ? 18.193 -14.044 -16.567 1.00 71.44 492 VAL A C 1
ATOM 3966 O O . VAL A 1 492 ? 18.276 -15.155 -17.079 1.00 71.44 492 VAL A O 1
ATOM 3969 N N . GLU A 1 493 ? 18.379 -13.850 -15.264 1.00 72.88 493 GLU A N 1
ATOM 3970 C CA . GLU A 1 493 ? 18.767 -14.935 -14.360 1.00 72.88 493 GLU A CA 1
ATOM 3971 C C . GLU A 1 493 ? 17.620 -15.926 -14.137 1.00 72.88 493 GLU A C 1
ATOM 3973 O O . GLU A 1 493 ? 17.826 -17.132 -14.185 1.00 72.88 493 GLU A O 1
ATOM 3978 N N . THR A 1 494 ? 16.382 -15.435 -14.024 1.00 71.19 494 THR A N 1
ATOM 3979 C CA . THR A 1 494 ? 15.194 -16.305 -13.960 1.00 71.19 494 THR A CA 1
ATOM 3980 C C . THR A 1 494 ? 15.063 -17.141 -15.240 1.00 71.19 494 THR A C 1
ATOM 3982 O O . THR A 1 494 ? 14.711 -18.318 -15.186 1.00 71.19 494 THR A O 1
ATOM 3985 N N . TYR A 1 495 ? 15.384 -16.555 -16.399 1.00 61.94 495 TYR A N 1
ATOM 3986 C CA . TYR A 1 495 ? 15.411 -17.263 -17.679 1.00 61.94 495 TYR A CA 1
ATOM 3987 C C . TYR A 1 495 ? 16.541 -18.301 -17.748 1.00 61.94 495 TYR A C 1
ATOM 3989 O O . TYR A 1 495 ? 16.297 -19.426 -18.175 1.00 61.94 495 TYR A O 1
ATOM 3997 N N . ARG A 1 496 ? 17.750 -17.967 -17.276 1.00 70.44 496 ARG A N 1
ATOM 3998 C CA . ARG A 1 496 ? 18.881 -18.906 -17.184 1.00 70.44 496 ARG A CA 1
ATOM 3999 C C . ARG A 1 496 ? 18.551 -20.086 -16.268 1.00 70.44 496 ARG A C 1
ATOM 4001 O O . ARG A 1 496 ? 18.731 -21.228 -16.673 1.00 70.44 496 ARG A O 1
ATOM 4008 N N . GLN A 1 497 ? 17.999 -19.830 -15.084 1.00 72.75 497 GLN A N 1
ATOM 4009 C CA . GLN A 1 497 ? 17.562 -20.879 -14.158 1.00 72.75 497 GLN A CA 1
ATOM 4010 C C . GLN A 1 497 ? 16.477 -21.772 -14.779 1.00 72.75 497 GLN A C 1
ATOM 4012 O O . GLN A 1 497 ? 16.514 -22.991 -14.622 1.00 72.75 497 GLN A O 1
ATOM 4017 N N . ALA A 1 498 ? 15.535 -21.194 -15.532 1.00 65.00 498 ALA A N 1
ATOM 4018 C CA . ALA A 1 498 ? 14.538 -21.965 -16.272 1.00 65.00 498 ALA A CA 1
ATOM 4019 C C . ALA A 1 498 ? 15.165 -22.814 -17.395 1.00 65.00 498 ALA A C 1
ATOM 4021 O O . ALA A 1 498 ? 14.757 -23.958 -17.583 1.00 65.00 498 ALA A O 1
ATOM 4022 N N . GLN A 1 499 ? 16.168 -22.296 -18.113 1.00 63.66 499 GLN A N 1
ATOM 4023 C CA . GLN A 1 499 ? 16.900 -23.057 -19.131 1.00 63.66 499 GLN A CA 1
ATOM 4024 C C . GLN A 1 499 ? 17.710 -24.207 -18.529 1.00 63.66 499 GLN A C 1
ATOM 4026 O O . GLN A 1 499 ? 17.655 -25.308 -19.071 1.00 63.66 499 GLN A O 1
ATOM 4031 N N . ASN A 1 500 ? 18.396 -23.995 -17.405 1.00 72.12 500 ASN A N 1
ATOM 4032 C CA . ASN A 1 500 ? 19.159 -25.048 -16.728 1.00 72.12 500 ASN A CA 1
ATOM 4033 C C . ASN A 1 500 ? 18.230 -26.186 -16.269 1.00 72.12 500 ASN A C 1
ATOM 4035 O O . ASN A 1 500 ? 18.470 -27.343 -16.599 1.00 72.12 500 ASN A O 1
ATOM 4039 N N . ARG A 1 501 ? 17.071 -25.849 -15.680 1.00 73.00 501 ARG A N 1
ATOM 4040 C CA . ARG A 1 501 ? 16.031 -26.832 -15.311 1.00 73.00 501 ARG A CA 1
ATOM 4041 C C . ARG A 1 501 ? 15.485 -27.626 -16.499 1.00 73.00 501 ARG A C 1
ATOM 4043 O O . ARG A 1 501 ? 15.143 -28.793 -16.350 1.00 73.00 501 ARG A O 1
ATOM 4050 N N . LEU A 1 502 ? 15.376 -27.003 -17.673 1.00 62.62 502 LEU A N 1
ATOM 4051 C CA . LEU A 1 502 ? 14.955 -27.680 -18.906 1.00 62.62 502 LEU A CA 1
ATOM 4052 C C . LEU A 1 502 ? 16.072 -28.529 -19.531 1.00 62.62 502 LEU A C 1
ATOM 4054 O O . LEU A 1 502 ? 15.776 -29.440 -20.301 1.00 62.62 502 LEU A O 1
ATOM 4058 N N . SER A 1 503 ? 17.332 -28.229 -19.214 1.00 66.94 503 SER A N 1
ATOM 4059 C CA . SER A 1 503 ? 18.511 -28.918 -19.752 1.00 66.94 503 SER A CA 1
ATOM 4060 C C . SER A 1 503 ? 18.891 -30.165 -18.947 1.00 66.94 503 SER A C 1
ATOM 4062 O O . SER A 1 503 ? 19.683 -30.968 -19.432 1.00 66.94 503 SER A O 1
ATOM 4064 N N . GLY A 1 504 ? 18.287 -30.366 -17.770 1.00 59.22 504 GLY A N 1
ATOM 4065 C CA . GLY A 1 504 ? 18.530 -31.532 -16.917 1.00 59.22 504 GLY A CA 1
ATOM 4066 C C . GLY A 1 504 ? 19.878 -31.511 -16.191 1.00 59.22 504 GLY A C 1
ATOM 4067 O O . GLY A 1 504 ? 20.336 -32.577 -15.784 1.00 59.22 504 GLY A O 1
ATOM 4068 N N . GLU A 1 505 ? 20.496 -30.332 -16.060 1.00 43.16 505 GLU A N 1
ATOM 4069 C CA . GLU A 1 505 ? 21.609 -30.083 -15.130 1.00 43.16 505 GLU A CA 1
ATOM 4070 C C . GLU A 1 505 ? 21.098 -29.707 -13.739 1.00 43.16 505 GLU A C 1
ATOM 4072 O O . GLU A 1 505 ? 20.117 -28.922 -13.659 1.00 43.16 505 GLU A O 1
#